Protein AF-A0A1G3M7G0-F1 (afdb_monomer_lite)

Secondary structure (DSSP, 8-state):
--HHHHHHHHHHHTSS--EEEEETTEEEEE--HHHHTTTHHHHHHTT-EEETTTTEEEEEGGG--HHHHHHHHHHHHHHSPPHHHHHHHHHHHHHHHHHHHH---SSEEEEE-SSTTEEEEEES-GGGHHHHHHTT-EEPPSS--SEEEEGGG--HHHHHHHHHHHHHHHHHHHHHHHHHHTT--------S---EEEEETTTEEEEESS-GGGHHHHHHH-S--EESSSEEB-----HHHHHHHHHHHH-HHHHHHHHHHHHHHHS-TT-PPPS---EEPSS-EEBTTT--EE-TTTEEEEEEE-TT---SSS--EEEEEEES-HHHHHHHHHHHHHHHHHHHHHHHHHHHHHHHHHHHHHHH-B---S-BPPPS-EEEEE-GGGGGGT--EEEEE-TTSSEEEEEEE--STT--GGG--B--SSS-EEEEEEE--HHHHHHHHHH--

Structure (mmCIF, N/CA/C/O backbone):
data_AF-A0A1G3M7G0-F1
#
_entry.id   AF-A0A1G3M7G0-F1
#
loop_
_atom_site.group_PDB
_atom_site.id
_atom_site.type_symbol
_atom_site.label_atom_id
_atom_site.label_alt_id
_atom_site.label_comp_id
_atom_site.label_asym_id
_atom_site.label_entity_id
_atom_site.label_seq_id
_atom_site.pdbx_PDB_ins_code
_atom_site.Cartn_x
_atom_site.Cartn_y
_atom_site.Cartn_z
_atom_site.occupancy
_atom_site.B_iso_or_equiv
_atom_site.auth_seq_id
_atom_site.auth_comp_id
_atom_site.auth_asym_id
_atom_site.auth_atom_id
_atom_site.pdbx_PDB_model_num
ATOM 1 N N . MET A 1 1 ? 19.704 9.524 -33.742 1.00 49.31 1 MET A N 1
ATOM 2 C CA . MET A 1 1 ? 18.730 8.631 -33.078 1.00 49.31 1 MET A CA 1
ATOM 3 C C . MET A 1 1 ? 18.937 8.691 -31.579 1.00 49.31 1 MET A C 1
ATOM 5 O O . MET A 1 1 ? 20.053 8.445 -31.122 1.00 49.31 1 MET A O 1
ATOM 9 N N . SER A 1 2 ? 17.885 9.036 -30.840 1.00 46.03 2 SER A N 1
ATOM 10 C CA . SER A 1 2 ? 17.851 8.986 -29.377 1.00 46.03 2 SER A CA 1
ATOM 11 C C . SER A 1 2 ? 17.923 7.537 -28.863 1.00 46.03 2 SER A C 1
ATOM 13 O O . SER A 1 2 ? 17.805 6.576 -29.628 1.00 46.03 2 SER A O 1
ATOM 15 N N . ALA A 1 3 ? 18.142 7.349 -27.559 1.00 38.12 3 ALA A N 1
ATOM 16 C CA . ALA A 1 3 ? 18.131 6.017 -26.946 1.00 38.12 3 ALA A CA 1
ATOM 17 C C . ALA A 1 3 ? 16.755 5.332 -27.069 1.00 38.12 3 ALA A C 1
ATOM 19 O O . ALA A 1 3 ? 16.695 4.131 -27.331 1.00 38.12 3 ALA A O 1
ATOM 20 N N . ILE A 1 4 ? 15.672 6.112 -26.988 1.00 38.25 4 ILE A N 1
ATOM 21 C CA . ILE A 1 4 ? 14.296 5.652 -27.208 1.00 38.25 4 ILE A CA 1
ATOM 22 C C . ILE A 1 4 ? 14.106 5.232 -28.668 1.00 38.25 4 ILE A C 1
ATOM 24 O O . ILE A 1 4 ? 13.574 4.152 -28.912 1.00 38.25 4 ILE A O 1
ATOM 28 N N . ASP A 1 5 ? 14.648 5.989 -29.630 1.00 39.44 5 ASP A N 1
ATOM 29 C CA . ASP A 1 5 ? 14.603 5.609 -31.049 1.00 39.44 5 ASP A CA 1
ATOM 30 C C . ASP A 1 5 ? 15.357 4.303 -31.311 1.00 39.44 5 ASP A C 1
ATOM 32 O O . ASP A 1 5 ? 14.947 3.527 -32.159 1.00 39.44 5 ASP A O 1
ATOM 36 N N . ARG A 1 6 ? 16.442 4.003 -30.582 1.00 46.41 6 ARG A N 1
ATOM 37 C CA . ARG A 1 6 ? 17.177 2.731 -30.728 1.00 46.41 6 ARG A CA 1
ATOM 38 C C . ARG A 1 6 ? 16.427 1.538 -30.137 1.00 46.41 6 ARG A C 1
ATOM 40 O O . ARG A 1 6 ? 16.520 0.445 -30.688 1.00 46.41 6 ARG A O 1
ATOM 47 N N . VAL A 1 7 ? 15.686 1.720 -29.044 1.00 43.66 7 VAL A N 1
ATOM 48 C CA . VAL A 1 7 ? 14.834 0.667 -28.462 1.00 43.66 7 VAL A CA 1
ATOM 49 C C . VAL A 1 7 ? 13.581 0.462 -29.311 1.00 43.66 7 VAL A C 1
ATOM 51 O O . VAL A 1 7 ? 13.245 -0.675 -29.628 1.00 43.66 7 VAL A O 1
ATOM 54 N N . ALA A 1 8 ? 12.940 1.544 -29.758 1.00 41.69 8 ALA A N 1
ATOM 55 C CA . ALA A 1 8 ? 11.815 1.498 -30.683 1.00 41.69 8 ALA A CA 1
ATOM 56 C C . ALA A 1 8 ? 12.223 0.904 -32.038 1.00 41.69 8 ALA A C 1
ATOM 58 O O . ALA A 1 8 ? 11.505 0.052 -32.546 1.00 41.69 8 ALA A O 1
ATOM 59 N N . GLN A 1 9 ? 13.402 1.249 -32.571 1.00 45.28 9 GLN A N 1
ATOM 60 C CA . GLN A 1 9 ? 13.956 0.632 -33.779 1.00 45.28 9 GLN A CA 1
ATOM 61 C C . GLN A 1 9 ? 14.290 -0.842 -33.548 1.00 45.28 9 GLN A C 1
ATOM 63 O O . GLN A 1 9 ? 13.988 -1.645 -34.410 1.00 45.28 9 GLN A O 1
ATOM 68 N N . ARG A 1 10 ? 14.814 -1.244 -32.380 1.00 48.72 10 ARG A N 1
ATOM 69 C CA . ARG A 1 10 ? 14.985 -2.670 -32.031 1.00 48.72 10 ARG A CA 1
ATOM 70 C C . ARG A 1 10 ? 13.655 -3.420 -31.939 1.00 48.72 10 ARG A C 1
ATOM 72 O O . ARG A 1 10 ? 13.621 -4.591 -32.289 1.00 48.72 10 ARG A O 1
ATOM 79 N N . TYR A 1 11 ? 12.580 -2.767 -31.500 1.00 44.03 11 TYR A N 1
ATOM 80 C CA . TYR A 1 11 ? 11.233 -3.347 -31.443 1.00 44.03 11 TYR A CA 1
ATOM 81 C C . TYR A 1 11 ? 10.534 -3.381 -32.810 1.00 44.03 11 TYR A C 1
ATOM 83 O O . TYR A 1 11 ? 9.861 -4.357 -33.115 1.00 44.03 11 TYR A O 1
ATOM 91 N N . LEU A 1 12 ? 10.735 -2.364 -33.651 1.00 45.50 12 LEU A N 1
ATOM 92 C CA . LEU A 1 12 ? 10.310 -2.332 -35.055 1.00 45.50 12 LEU A CA 1
ATOM 93 C C . LEU A 1 12 ? 11.114 -3.328 -35.901 1.00 45.50 12 LEU A C 1
ATOM 95 O O . LEU A 1 12 ? 10.567 -4.006 -36.759 1.00 45.50 12 LEU A O 1
ATOM 99 N N . ASP A 1 13 ? 12.400 -3.497 -35.604 1.00 48.59 13 ASP A N 1
ATOM 100 C CA . ASP A 1 13 ? 13.255 -4.521 -36.197 1.00 48.59 13 ASP A CA 1
ATOM 101 C C . ASP A 1 13 ? 12.920 -5.927 -35.687 1.00 48.59 13 ASP A C 1
ATOM 103 O O . ASP A 1 13 ? 13.228 -6.901 -36.374 1.00 48.59 13 ASP A O 1
ATOM 107 N N . ALA A 1 14 ? 12.301 -6.024 -34.507 1.00 47.72 14 ALA A N 1
ATOM 108 C CA . ALA A 1 14 ? 11.748 -7.244 -33.928 1.00 47.72 14 ALA A CA 1
ATOM 109 C C . ALA A 1 14 ? 10.275 -7.473 -34.304 1.00 47.72 14 ALA A C 1
ATOM 111 O O . ALA A 1 14 ? 9.703 -8.486 -33.896 1.00 47.72 14 ALA A O 1
ATOM 112 N N . ALA A 1 15 ? 9.660 -6.587 -35.095 1.00 51.09 15 ALA A N 1
ATOM 113 C CA . ALA A 1 15 ? 8.360 -6.851 -35.686 1.00 51.09 15 ALA A CA 1
ATOM 114 C C . ALA A 1 15 ? 8.525 -7.962 -36.740 1.00 51.09 15 ALA A C 1
ATOM 116 O O . ALA A 1 15 ? 8.953 -7.746 -37.871 1.00 51.09 15 ALA A O 1
ATOM 117 N N . ALA A 1 16 ? 8.242 -9.182 -36.283 1.00 59.22 16 ALA A N 1
ATOM 118 C CA . ALA A 1 16 ? 7.939 -10.416 -37.008 1.00 59.22 16 ALA A CA 1
ATOM 119 C C . ALA A 1 16 ? 8.978 -11.030 -37.966 1.00 59.22 16 ALA A C 1
ATOM 121 O O . ALA A 1 16 ? 8.834 -12.210 -38.282 1.00 59.22 16 ALA A O 1
ATOM 122 N N . LEU A 1 17 ? 10.009 -10.315 -38.418 1.00 76.25 17 LEU A N 1
ATOM 123 C CA . LEU A 1 17 ? 10.867 -10.820 -39.494 1.00 76.25 17 LEU A CA 1
ATOM 124 C C . LEU A 1 17 ? 12.213 -11.339 -38.992 1.00 76.25 17 LEU A C 1
ATOM 126 O O . LEU A 1 17 ? 12.987 -10.649 -38.327 1.00 76.25 17 LEU A O 1
ATOM 130 N N . ILE A 1 18 ? 12.520 -12.571 -39.379 1.00 89.12 18 ILE A N 1
ATOM 131 C CA . ILE A 1 18 ? 13.853 -13.138 -39.286 1.00 89.12 18 ILE A CA 1
ATOM 132 C C . ILE A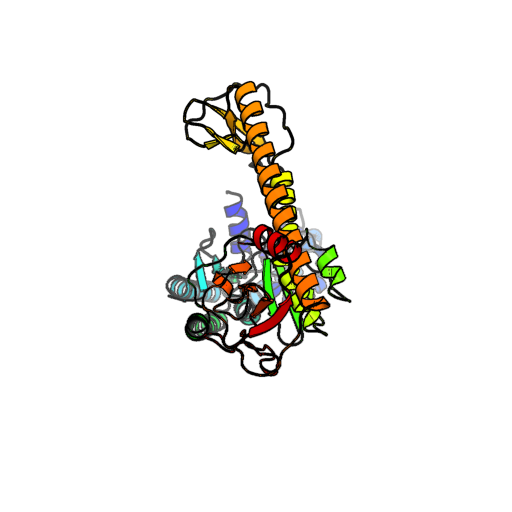 1 18 ? 14.710 -12.498 -40.378 1.00 89.12 18 ILE A C 1
ATOM 134 O O . ILE A 1 18 ? 14.374 -12.534 -41.565 1.00 89.12 18 ILE A O 1
ATOM 138 N N . LYS A 1 19 ? 15.832 -11.911 -39.971 1.00 91.94 19 LYS A N 1
ATOM 139 C CA . LYS A 1 19 ? 16.740 -11.163 -40.841 1.00 91.94 19 LYS A CA 1
ATOM 140 C C . LYS A 1 19 ? 18.010 -11.960 -41.106 1.00 91.94 19 LYS A C 1
ATOM 142 O O . LYS A 1 19 ? 18.565 -12.561 -40.187 1.00 91.94 19 LYS A O 1
ATOM 147 N N . LEU A 1 20 ? 18.483 -11.895 -42.349 1.00 94.94 20 LEU A N 1
ATOM 148 C CA . LEU A 1 20 ? 19.829 -12.293 -42.757 1.00 94.94 20 LEU A CA 1
ATOM 149 C C . LEU A 1 20 ? 20.679 -11.037 -42.908 1.00 94.94 20 LEU A C 1
ATOM 151 O O . LEU A 1 20 ? 20.263 -10.104 -43.593 1.00 94.94 20 LEU A O 1
ATOM 155 N N . ARG A 1 21 ? 21.865 -11.007 -42.305 1.00 95.88 21 ARG A N 1
ATOM 156 C CA . ARG A 1 21 ? 22.858 -9.958 -42.562 1.00 95.88 21 ARG A CA 1
ATOM 157 C C . ARG A 1 21 ? 24.266 -10.528 -42.587 1.00 95.88 21 ARG A C 1
ATOM 159 O O . ARG A 1 21 ? 24.526 -11.559 -41.972 1.00 95.88 21 ARG A O 1
ATOM 166 N N . GLU A 1 22 ? 25.170 -9.831 -43.254 1.00 96.94 22 GLU A N 1
ATOM 167 C CA . GLU A 1 22 ? 26.604 -10.102 -43.186 1.00 96.94 22 GLU A CA 1
ATOM 168 C C . GLU A 1 22 ? 27.294 -9.002 -42.396 1.00 96.94 22 GLU A C 1
ATOM 170 O O . GLU A 1 22 ? 27.088 -7.822 -42.670 1.00 96.94 22 GLU A O 1
ATOM 175 N N . ASP A 1 23 ? 28.084 -9.390 -41.401 1.00 95.62 23 ASP A N 1
ATOM 176 C CA . ASP A 1 23 ? 28.825 -8.458 -40.556 1.00 95.62 23 ASP A CA 1
ATOM 177 C C . ASP A 1 23 ? 30.095 -9.130 -40.021 1.00 95.62 23 ASP A C 1
ATOM 179 O O . ASP A 1 23 ? 30.061 -10.281 -39.582 1.00 95.62 23 ASP A O 1
ATOM 183 N N . GLY A 1 24 ? 31.235 -8.440 -40.103 1.00 94.62 24 GLY A N 1
ATOM 184 C CA . GLY A 1 24 ? 32.520 -8.938 -39.597 1.00 94.62 24 GLY A CA 1
ATOM 185 C C . GLY A 1 24 ? 32.955 -10.306 -40.146 1.00 94.62 24 GLY A C 1
ATOM 186 O O . GLY A 1 24 ? 33.540 -11.102 -39.415 1.00 94.62 24 GLY A O 1
ATOM 187 N N . GLY A 1 25 ? 32.630 -10.628 -41.405 1.00 96.88 25 GLY A N 1
ATOM 188 C CA . GLY A 1 25 ? 32.929 -11.941 -41.998 1.00 96.88 25 GLY A CA 1
ATOM 189 C C . GLY A 1 25 ? 32.041 -13.082 -41.482 1.00 96.88 25 GLY A C 1
ATOM 190 O O . GLY A 1 25 ? 32.369 -14.257 -41.671 1.00 96.88 25 GLY A O 1
ATOM 191 N N . LEU A 1 26 ? 30.913 -12.758 -40.846 1.00 97.69 26 LEU A N 1
ATOM 192 C CA . LEU A 1 26 ? 29.904 -13.702 -40.376 1.00 97.69 26 LEU A CA 1
ATOM 193 C C . LEU A 1 26 ? 28.583 -13.470 -41.111 1.00 97.69 26 LEU A C 1
ATOM 195 O O . LEU A 1 26 ? 28.121 -12.342 -41.249 1.00 97.69 26 LEU A O 1
ATOM 199 N N . LEU A 1 27 ? 27.947 -14.560 -41.521 1.00 97.75 27 LEU A N 1
ATOM 200 C CA . LEU A 1 27 ? 26.553 -14.601 -41.923 1.00 97.75 27 LEU A CA 1
ATOM 201 C C . LEU A 1 27 ? 25.708 -14.777 -40.657 1.00 97.75 27 LEU A C 1
ATOM 203 O O . LEU A 1 27 ? 25.835 -15.784 -39.955 1.00 97.75 27 LEU A O 1
ATOM 207 N N . ILE A 1 28 ? 24.889 -13.781 -40.341 1.00 97.31 28 ILE A N 1
ATOM 208 C CA . ILE A 1 28 ? 24.129 -13.676 -39.096 1.00 97.31 28 ILE A CA 1
ATOM 209 C C . ILE A 1 28 ? 22.638 -13.778 -39.409 1.00 97.31 28 ILE A C 1
ATOM 211 O O . ILE A 1 28 ? 22.105 -12.998 -40.197 1.00 97.31 28 ILE A O 1
ATOM 215 N N . VAL A 1 29 ? 21.963 -14.718 -38.747 1.00 96.62 29 VAL A N 1
ATOM 216 C CA . VAL A 1 29 ? 20.505 -14.845 -38.739 1.00 96.62 29 VAL A CA 1
ATOM 217 C C . VAL A 1 29 ? 19.982 -14.464 -37.360 1.00 96.62 29 VAL A C 1
ATOM 219 O O . VAL A 1 29 ? 20.370 -15.059 -36.353 1.00 96.62 29 VAL A O 1
ATOM 222 N N . SER A 1 30 ? 19.101 -13.473 -37.300 1.00 94.00 30 SER A N 1
ATOM 223 C CA . SER A 1 30 ? 18.520 -12.980 -36.047 1.00 94.00 30 SER A CA 1
ATOM 224 C C . SER A 1 30 ? 17.035 -12.687 -36.215 1.00 94.00 30 SER A C 1
ATOM 226 O O . SER A 1 30 ? 16.627 -12.209 -37.270 1.00 94.00 30 SER A O 1
ATOM 228 N N . GLY A 1 31 ? 16.244 -12.912 -35.173 1.00 89.50 31 GLY A N 1
ATOM 229 C CA . GLY A 1 31 ? 14.816 -12.605 -35.153 1.00 89.50 31 GLY A CA 1
ATOM 230 C C . GLY A 1 31 ? 14.203 -12.899 -33.781 1.00 89.50 31 GLY A C 1
ATOM 231 O O . GLY A 1 31 ? 14.914 -13.379 -32.891 1.00 89.50 31 GLY A O 1
ATOM 232 N N . PRO A 1 32 ? 12.902 -12.623 -33.592 1.00 82.38 32 PRO A N 1
ATOM 233 C CA . PRO A 1 32 ? 12.178 -12.975 -32.373 1.00 82.38 32 PRO A CA 1
ATOM 234 C C . PRO A 1 32 ? 12.278 -14.473 -32.072 1.00 82.38 32 PRO A C 1
ATOM 236 O O . PRO A 1 32 ? 12.259 -15.295 -32.989 1.00 82.38 32 PRO A O 1
ATOM 239 N N . TYR A 1 33 ? 12.357 -14.835 -30.788 1.00 81.75 33 TYR A N 1
ATOM 240 C CA . TYR A 1 33 ? 12.516 -16.232 -30.365 1.00 81.75 33 TYR A CA 1
ATOM 241 C C . TYR A 1 33 ? 11.426 -17.144 -30.948 1.00 81.75 33 TYR A C 1
ATOM 243 O O . TYR A 1 33 ? 11.741 -18.196 -31.504 1.00 81.75 33 TYR A O 1
ATOM 251 N N . ASP A 1 34 ? 10.167 -16.701 -30.905 1.00 75.12 34 ASP A N 1
ATOM 252 C CA . ASP A 1 34 ? 9.028 -17.491 -31.379 1.00 75.12 34 ASP A CA 1
ATOM 253 C C . ASP A 1 34 ? 9.039 -17.722 -32.891 1.00 75.12 34 ASP A C 1
ATOM 255 O O . ASP A 1 34 ? 8.666 -18.804 -33.337 1.00 75.12 34 ASP A O 1
ATOM 259 N N . ALA A 1 35 ? 9.526 -16.756 -33.678 1.00 81.38 35 ALA A N 1
ATOM 260 C CA . ALA A 1 35 ? 9.717 -16.925 -35.120 1.00 81.38 35 ALA A CA 1
ATOM 261 C C . ALA A 1 35 ? 10.922 -17.836 -35.420 1.00 81.38 35 ALA A C 1
ATOM 263 O O . ALA A 1 35 ? 10.916 -18.635 -36.355 1.00 81.38 35 ALA A O 1
ATOM 264 N N . MET A 1 36 ? 11.965 -17.756 -34.590 1.00 90.00 36 MET A N 1
ATOM 265 C CA . MET A 1 36 ? 13.192 -18.535 -34.753 1.00 90.00 36 MET A CA 1
ATOM 266 C C . MET A 1 36 ? 13.056 -19.998 -34.321 1.00 90.00 36 MET A C 1
ATOM 268 O O . MET A 1 36 ? 13.904 -20.804 -34.714 1.00 90.00 36 MET A O 1
ATOM 272 N N . LYS A 1 37 ? 12.024 -20.370 -33.546 1.00 89.56 37 LYS A N 1
ATOM 273 C CA . LYS A 1 37 ? 11.889 -21.712 -32.949 1.00 89.56 37 LYS A CA 1
ATOM 274 C C . LYS A 1 37 ? 11.892 -22.848 -33.982 1.00 89.56 37 LYS A C 1
ATOM 276 O O . LYS A 1 37 ? 12.511 -23.885 -33.757 1.00 89.56 37 LYS A O 1
ATOM 281 N N . ASP A 1 38 ? 11.285 -22.612 -35.144 1.00 90.81 38 ASP A N 1
ATOM 282 C CA . ASP A 1 38 ? 11.183 -23.593 -36.232 1.00 90.81 38 ASP A CA 1
ATOM 283 C C . ASP A 1 38 ? 12.340 -23.486 -37.242 1.00 90.81 38 ASP A C 1
ATOM 285 O O . ASP A 1 38 ? 12.562 -24.375 -38.077 1.00 90.81 38 ASP A O 1
ATOM 289 N N . VAL A 1 39 ? 13.110 -22.398 -37.161 1.00 94.62 39 VAL A N 1
ATOM 290 C CA . VAL A 1 39 ? 14.237 -22.092 -38.050 1.00 94.62 39 VAL A CA 1
ATOM 291 C C . VAL A 1 39 ? 15.559 -22.566 -37.455 1.00 94.62 39 VAL A C 1
ATOM 293 O O . VAL A 1 39 ? 16.392 -23.127 -38.171 1.00 94.62 39 VAL A O 1
ATOM 296 N N . TYR A 1 40 ? 15.756 -22.427 -36.144 1.00 94.62 40 TYR A N 1
ATOM 297 C CA . TYR A 1 40 ? 17.036 -22.726 -35.511 1.00 94.62 40 TYR A CA 1
ATOM 298 C C . TYR A 1 40 ? 17.505 -24.186 -35.651 1.00 94.62 40 TYR A C 1
ATOM 300 O O . TYR A 1 40 ? 18.702 -24.387 -35.885 1.00 94.62 40 TYR A O 1
ATOM 308 N N . PRO A 1 41 ? 16.639 -25.228 -35.594 1.00 96.88 41 PRO A N 1
ATOM 309 C CA . PRO A 1 41 ? 17.099 -26.601 -35.794 1.00 96.88 41 PRO A CA 1
ATOM 310 C C . PRO A 1 41 ? 17.667 -26.796 -37.203 1.00 96.88 41 PRO A C 1
ATOM 312 O O . PRO A 1 41 ? 18.607 -27.565 -37.405 1.00 96.88 41 PRO A O 1
ATOM 315 N N . LYS A 1 42 ? 17.114 -26.067 -38.181 1.00 97.38 42 LYS A N 1
ATOM 316 C CA . LYS A 1 42 ? 17.522 -26.108 -39.586 1.00 97.38 42 LYS A CA 1
ATOM 317 C C . LYS A 1 42 ? 18.824 -25.330 -39.794 1.00 97.38 42 LYS A C 1
ATOM 319 O O . LYS A 1 42 ? 19.726 -25.854 -40.439 1.00 97.38 42 LYS A O 1
ATOM 324 N N . LEU A 1 43 ? 18.981 -24.161 -39.165 1.00 97.56 43 LEU A N 1
ATOM 325 C CA . LEU A 1 43 ? 20.246 -23.410 -39.162 1.00 97.56 43 LEU A CA 1
ATOM 326 C C . LEU A 1 43 ? 21.390 -24.212 -38.532 1.00 97.56 43 LEU A C 1
ATOM 328 O O . LEU A 1 43 ? 22.486 -24.265 -39.087 1.00 97.56 43 LEU A O 1
ATOM 332 N N . LYS A 1 44 ? 21.127 -24.911 -37.422 1.00 97.56 44 LYS A N 1
ATOM 333 C CA . LYS A 1 44 ? 22.114 -25.786 -36.775 1.00 97.56 44 LYS A CA 1
ATOM 334 C C . LYS A 1 44 ? 22.601 -26.897 -37.714 1.00 97.56 44 LYS A C 1
ATOM 336 O O . LYS A 1 44 ? 23.798 -27.155 -37.778 1.00 97.56 44 LYS A O 1
ATOM 341 N N . ARG A 1 45 ? 21.701 -27.516 -38.495 1.00 97.81 45 ARG A N 1
ATOM 342 C CA . ARG A 1 45 ? 22.062 -28.518 -39.526 1.00 97.81 45 ARG A CA 1
ATOM 343 C C . ARG A 1 45 ? 22.888 -27.930 -40.673 1.00 97.81 45 ARG A C 1
ATOM 345 O O . ARG A 1 45 ? 23.628 -28.663 -41.316 1.00 97.81 45 ARG A O 1
ATOM 352 N N . LEU A 1 46 ? 22.773 -26.625 -40.917 1.00 97.44 46 LEU A N 1
ATOM 353 C CA . LEU A 1 46 ? 23.581 -25.886 -41.892 1.00 97.44 46 LEU A CA 1
ATOM 354 C C . LEU A 1 46 ? 24.922 -25.393 -41.315 1.00 97.44 46 LEU A C 1
ATOM 356 O O . LEU A 1 46 ? 25.662 -24.704 -42.010 1.00 97.44 46 LEU A O 1
ATOM 360 N N . GLY A 1 47 ? 25.252 -25.742 -40.065 1.00 97.69 47 GLY A N 1
ATOM 361 C CA . GLY A 1 47 ? 26.531 -25.411 -39.434 1.00 97.69 47 GLY A CA 1
ATOM 362 C C . GLY A 1 47 ? 26.574 -24.057 -38.721 1.00 97.69 47 GLY A C 1
ATOM 363 O O . GLY A 1 47 ? 27.658 -23.623 -38.333 1.00 97.69 47 GLY A O 1
ATOM 364 N N . PHE A 1 48 ? 25.432 -23.388 -38.534 1.00 98.12 48 PHE A N 1
ATOM 365 C CA . PHE A 1 48 ? 25.375 -22.164 -37.735 1.00 98.12 48 PHE A CA 1
ATOM 366 C C . PHE A 1 48 ? 25.561 -22.469 -36.241 1.00 98.12 48 PHE A C 1
ATOM 368 O O . PHE A 1 48 ? 25.042 -23.463 -35.726 1.00 98.12 48 PHE A O 1
ATOM 375 N N . THR A 1 49 ? 26.237 -21.571 -35.528 1.00 97.69 49 THR A N 1
ATOM 376 C CA . THR A 1 49 ? 26.400 -21.604 -34.070 1.00 97.69 49 THR A CA 1
ATOM 377 C C . THR A 1 49 ? 25.581 -20.500 -33.406 1.00 97.69 49 THR A C 1
ATOM 379 O O . THR A 1 49 ? 25.456 -19.395 -33.934 1.00 97.69 49 THR A O 1
ATOM 382 N N . TYR A 1 50 ? 24.992 -20.797 -32.248 1.00 97.25 50 TYR A N 1
ATOM 383 C CA . TYR A 1 50 ? 24.197 -19.827 -31.496 1.00 97.25 50 TYR A CA 1
ATOM 384 C C . TYR A 1 50 ? 25.097 -18.914 -30.659 1.00 97.25 50 TYR A C 1
ATOM 386 O O . TYR A 1 50 ? 25.966 -19.392 -29.931 1.00 97.25 50 TYR A O 1
ATOM 394 N N . ASN A 1 51 ? 24.858 -17.608 -30.734 1.00 95.06 51 ASN A N 1
ATOM 395 C CA . ASN A 1 51 ? 25.458 -16.612 -29.863 1.00 95.06 51 ASN A CA 1
ATOM 396 C C . ASN A 1 51 ? 24.423 -16.145 -28.831 1.00 95.06 51 ASN A C 1
ATOM 398 O O . ASN A 1 51 ? 23.432 -15.500 -29.169 1.00 95.06 51 ASN A O 1
ATOM 402 N N . GLY A 1 52 ? 24.674 -16.458 -27.558 1.00 89.19 52 GLY A N 1
ATOM 403 C CA . GLY A 1 52 ? 23.783 -16.089 -26.458 1.00 89.19 52 GLY A CA 1
ATOM 404 C C . GLY A 1 52 ? 23.749 -14.593 -26.135 1.00 89.19 52 GLY A C 1
ATOM 405 O O . GLY A 1 52 ? 22.752 -14.142 -25.579 1.00 89.19 52 GLY A O 1
ATOM 406 N N . MET A 1 53 ? 24.784 -13.822 -26.497 1.00 83.62 53 MET A N 1
ATOM 407 C CA . MET A 1 53 ? 24.869 -12.394 -26.157 1.00 83.62 53 MET A CA 1
ATOM 408 C C . MET A 1 53 ? 23.844 -11.554 -26.919 1.00 83.62 53 MET A C 1
ATOM 410 O O . MET A 1 53 ? 23.199 -10.691 -26.334 1.00 83.62 53 MET A O 1
ATOM 414 N N . ASP A 1 54 ? 23.673 -11.809 -28.215 1.00 86.06 54 ASP A N 1
ATOM 415 C CA . ASP A 1 54 ? 22.733 -11.071 -29.069 1.00 86.06 54 ASP A CA 1
ATOM 416 C C . ASP A 1 54 ? 21.604 -11.948 -29.624 1.00 86.06 54 ASP A C 1
ATOM 418 O O . ASP A 1 54 ? 20.845 -11.511 -30.488 1.00 86.06 54 ASP A O 1
ATOM 422 N N . LYS A 1 55 ? 21.489 -13.182 -29.115 1.00 89.69 55 LYS A N 1
ATOM 423 C CA . LYS A 1 55 ? 20.471 -14.169 -29.495 1.00 89.69 55 LYS A CA 1
ATOM 424 C C . LYS A 1 55 ? 20.431 -14.432 -31.010 1.00 89.69 55 LYS A C 1
ATOM 426 O O . LYS A 1 55 ? 19.361 -14.616 -31.588 1.00 89.69 55 LYS A O 1
ATOM 431 N N . SER A 1 56 ? 21.598 -14.461 -31.657 1.00 95.19 56 SER A N 1
ATOM 432 C CA . SER A 1 56 ? 21.739 -14.676 -33.104 1.00 95.19 56 SER A CA 1
ATOM 433 C C . SER A 1 56 ? 22.367 -16.028 -33.452 1.00 95.19 56 SER A C 1
ATOM 435 O O . SER A 1 56 ? 23.062 -16.645 -32.647 1.00 95.19 56 SER A O 1
ATOM 437 N N . TRP A 1 57 ? 22.138 -16.496 -34.677 1.00 97.56 57 TRP A N 1
ATOM 438 C CA . TRP A 1 57 ? 22.803 -17.661 -35.261 1.00 97.56 57 TRP A CA 1
ATOM 439 C C . TRP A 1 57 ? 23.849 -17.194 -36.261 1.00 97.56 57 TRP A C 1
ATOM 441 O O . TRP A 1 57 ? 23.553 -16.364 -37.116 1.00 97.56 57 TRP A O 1
ATOM 451 N N . ARG A 1 58 ? 25.069 -17.726 -36.172 1.00 98.12 58 ARG A N 1
ATOM 452 C CA . ARG A 1 58 ? 26.221 -17.225 -36.928 1.00 98.12 58 ARG A CA 1
ATOM 453 C C . ARG A 1 58 ? 26.918 -18.337 -37.702 1.00 98.12 58 ARG A C 1
ATOM 455 O O . ARG A 1 58 ? 27.118 -19.428 -37.178 1.00 98.12 58 ARG A O 1
ATOM 462 N N . LEU A 1 59 ? 27.327 -18.046 -38.931 1.00 98.12 59 LEU A N 1
ATOM 463 C CA . LEU A 1 59 ? 28.151 -18.919 -39.766 1.00 98.12 59 LEU A CA 1
ATOM 464 C C . LEU A 1 59 ? 29.277 -18.080 -40.386 1.00 98.12 59 LEU A C 1
ATOM 466 O O . LEU A 1 59 ? 28.972 -17.067 -41.008 1.00 98.12 59 LEU A O 1
ATOM 470 N N . PRO A 1 60 ? 30.565 -18.453 -40.268 1.00 98.19 60 PRO A N 1
ATOM 471 C CA . PRO A 1 60 ? 31.628 -17.755 -40.988 1.00 98.19 60 PRO A CA 1
ATOM 472 C C . PRO A 1 60 ? 31.338 -17.701 -42.489 1.00 98.19 60 PRO A C 1
ATOM 474 O O . PRO A 1 60 ? 31.023 -18.731 -43.083 1.00 98.19 60 PRO A O 1
ATOM 477 N N . VAL A 1 61 ? 31.476 -16.531 -43.117 1.00 97.94 61 VAL A N 1
ATOM 478 C CA . VAL A 1 61 ? 31.184 -16.335 -44.550 1.00 97.94 61 VAL A CA 1
ATOM 479 C C . VAL A 1 61 ? 32.014 -17.282 -45.422 1.00 97.94 61 VAL A C 1
ATOM 481 O O . VAL A 1 61 ? 31.493 -17.834 -46.386 1.00 97.94 61 VAL A O 1
ATOM 484 N N . ALA A 1 62 ? 33.252 -17.587 -45.019 1.00 97.50 62 ALA A N 1
ATOM 485 C CA . ALA A 1 62 ? 34.106 -18.580 -45.679 1.00 97.50 62 ALA A CA 1
ATOM 486 C C . ALA A 1 62 ? 33.502 -20.002 -45.723 1.00 97.50 62 ALA A C 1
ATOM 488 O O . ALA A 1 62 ? 33.879 -20.807 -46.568 1.00 97.50 62 ALA A O 1
ATOM 489 N N . LYS A 1 63 ? 32.559 -20.322 -44.825 1.00 97.56 63 LYS A N 1
ATOM 490 C CA . LYS A 1 63 ? 31.812 -21.591 -44.788 1.00 97.56 63 LYS A CA 1
ATOM 491 C C . LYS A 1 63 ? 30.421 -21.483 -45.429 1.00 97.56 63 LYS A C 1
ATOM 493 O O . LYS A 1 63 ? 29.758 -22.502 -45.601 1.00 97.56 63 LYS A O 1
ATOM 498 N N . ALA A 1 64 ? 29.965 -20.281 -45.784 1.00 97.06 64 ALA A N 1
ATOM 499 C CA . ALA A 1 64 ? 28.647 -20.022 -46.357 1.00 97.06 64 ALA A CA 1
ATOM 500 C C . ALA A 1 64 ? 28.663 -20.180 -47.887 1.00 97.06 64 ALA A C 1
ATOM 502 O O . ALA A 1 64 ? 28.623 -19.196 -48.631 1.00 97.06 64 ALA A O 1
ATOM 503 N N . THR A 1 65 ? 28.719 -21.429 -48.361 1.00 97.44 65 THR A N 1
ATOM 504 C CA . THR A 1 65 ? 28.654 -21.738 -49.801 1.00 97.44 65 THR A CA 1
ATOM 505 C C . THR A 1 65 ? 27.372 -21.171 -50.440 1.00 97.44 65 THR A C 1
ATOM 507 O O . THR A 1 65 ? 26.369 -20.991 -49.738 1.00 97.44 65 THR A O 1
ATOM 510 N N . PRO A 1 66 ? 27.336 -20.934 -51.768 1.00 97.62 66 PRO A N 1
ATOM 511 C CA . PRO A 1 66 ? 26.127 -20.456 -52.451 1.00 97.62 66 PRO A CA 1
ATOM 512 C C . PRO A 1 66 ? 24.885 -21.315 -52.165 1.00 97.62 66 PRO A C 1
ATOM 514 O O . PRO A 1 66 ? 23.796 -20.790 -51.951 1.00 97.62 66 PRO A O 1
ATOM 517 N N . GLN A 1 67 ? 25.062 -22.636 -52.053 1.00 97.50 67 GLN A N 1
ATOM 518 C CA . GLN A 1 67 ? 23.990 -23.568 -51.695 1.00 97.50 67 GLN A CA 1
ATOM 519 C C . GLN A 1 67 ? 23.473 -23.359 -50.265 1.00 97.50 67 GLN A C 1
ATOM 521 O O . GLN A 1 67 ? 22.273 -23.479 -50.021 1.00 97.50 67 GLN A O 1
ATOM 526 N N . ILE A 1 68 ? 24.354 -23.059 -49.303 1.00 97.00 68 ILE A N 1
ATOM 527 C CA . ILE A 1 68 ? 23.941 -22.754 -47.926 1.00 97.00 68 ILE A CA 1
ATOM 528 C C . ILE A 1 68 ? 23.170 -21.436 -47.898 1.00 97.00 68 ILE A C 1
ATOM 530 O O . ILE A 1 68 ? 22.106 -21.389 -47.290 1.00 97.00 68 ILE A O 1
ATOM 534 N N . ARG A 1 69 ? 23.653 -20.400 -48.593 1.00 97.44 69 ARG A N 1
ATOM 535 C CA . ARG A 1 69 ? 22.974 -19.098 -48.691 1.00 97.44 69 ARG A CA 1
ATOM 536 C C . ARG A 1 69 ? 21.568 -19.241 -49.263 1.00 97.44 69 ARG A C 1
ATOM 538 O O . ARG A 1 69 ? 20.616 -18.830 -48.611 1.00 97.44 69 ARG A O 1
ATOM 545 N N . GLN A 1 70 ? 21.429 -19.950 -50.382 1.00 96.94 70 GLN A N 1
ATOM 546 C CA . GLN A 1 70 ? 20.130 -20.223 -50.995 1.00 96.94 70 GLN A CA 1
ATOM 547 C C . GLN A 1 70 ? 19.189 -20.995 -50.054 1.00 96.94 70 GLN A C 1
ATOM 549 O O . GLN A 1 70 ? 18.004 -20.680 -49.963 1.00 96.94 70 GLN A O 1
ATOM 554 N N . LYS A 1 71 ? 19.701 -21.993 -49.316 1.00 97.06 71 LYS A N 1
ATOM 555 C CA . LYS A 1 71 ? 18.904 -22.720 -48.313 1.00 97.06 71 LYS A CA 1
ATOM 556 C C . LYS A 1 71 ? 18.465 -21.807 -47.174 1.00 97.06 71 LYS A C 1
ATOM 558 O O . LYS A 1 71 ? 17.317 -21.895 -46.758 1.00 97.06 71 LYS A O 1
ATOM 563 N N . VAL A 1 72 ? 19.348 -20.946 -46.672 1.00 96.69 72 VAL A N 1
ATOM 564 C CA . VAL A 1 72 ? 19.008 -19.980 -45.621 1.00 96.69 72 VAL A CA 1
ATOM 565 C C . VAL A 1 72 ? 17.953 -19.004 -46.131 1.00 96.69 72 VAL A C 1
ATOM 567 O O . VAL A 1 72 ? 16.925 -18.863 -45.490 1.00 96.69 72 VAL A O 1
ATOM 570 N N . GLU A 1 73 ? 18.125 -18.408 -47.307 1.00 95.19 73 GLU A N 1
ATOM 571 C CA . GLU A 1 73 ? 17.134 -17.505 -47.906 1.00 95.19 73 GLU A CA 1
ATOM 572 C C . GLU A 1 73 ? 15.771 -18.177 -48.103 1.00 95.19 73 GLU A C 1
ATOM 574 O O . GLU A 1 73 ? 14.747 -17.596 -47.750 1.00 95.19 73 GLU A O 1
ATOM 579 N N . ALA A 1 74 ? 15.739 -19.423 -48.588 1.00 95.12 74 ALA A N 1
ATOM 580 C CA . ALA A 1 74 ? 14.499 -20.187 -48.718 1.00 95.12 74 ALA A CA 1
ATOM 581 C C . ALA A 1 74 ? 13.841 -20.465 -47.356 1.00 95.12 74 ALA A C 1
ATOM 583 O O . ALA A 1 74 ? 12.622 -20.363 -47.228 1.00 95.12 74 ALA A O 1
ATOM 584 N N . LEU A 1 75 ? 14.639 -20.776 -46.327 1.00 94.88 75 LEU A N 1
ATOM 585 C CA . LEU A 1 75 ? 14.150 -20.944 -44.957 1.00 94.88 75 LEU A CA 1
ATOM 586 C C . LEU A 1 75 ? 13.551 -19.651 -44.411 1.00 94.88 75 LEU A C 1
ATOM 588 O O . LEU A 1 75 ? 12.489 -19.695 -43.799 1.00 94.88 75 LEU A O 1
ATOM 592 N N . LEU A 1 76 ? 14.212 -18.518 -44.643 1.00 92.69 76 LEU A N 1
ATOM 593 C CA . LEU A 1 76 ? 13.743 -17.214 -44.190 1.00 92.69 76 LEU A CA 1
ATOM 594 C C . LEU A 1 76 ? 12.488 -16.780 -44.933 1.00 92.69 76 LEU A C 1
ATOM 596 O O . LEU A 1 76 ? 11.553 -16.318 -44.298 1.00 92.69 76 LEU A O 1
ATOM 600 N N . LYS A 1 77 ? 12.421 -16.994 -46.249 1.00 90.38 77 LYS A N 1
ATOM 601 C CA . LYS A 1 77 ? 11.221 -16.720 -47.045 1.00 90.38 77 LYS A CA 1
ATOM 602 C C . LYS A 1 77 ? 10.024 -17.564 -46.598 1.00 90.38 77 LYS A C 1
ATOM 604 O O . LYS A 1 77 ? 8.909 -17.072 -46.625 1.00 90.38 77 LYS A O 1
ATOM 609 N N . ALA A 1 78 ? 10.249 -18.815 -46.197 1.00 89.69 78 ALA A N 1
ATOM 610 C CA . ALA A 1 78 ? 9.187 -19.686 -45.694 1.00 89.69 78 ALA A CA 1
ATOM 611 C C . ALA A 1 78 ? 8.768 -19.361 -44.249 1.00 89.69 78 ALA A C 1
ATOM 613 O O . ALA A 1 78 ? 7.636 -19.638 -43.868 1.00 89.69 78 ALA A O 1
ATOM 614 N N . ALA A 1 79 ? 9.686 -18.837 -43.435 1.00 88.44 79 ALA A N 1
ATOM 615 C CA . ALA A 1 79 ? 9.433 -18.515 -42.032 1.00 88.44 79 ALA A CA 1
ATOM 616 C C . ALA A 1 79 ? 8.898 -17.091 -41.826 1.00 88.44 79 ALA A C 1
ATOM 618 O O . ALA A 1 79 ? 8.209 -16.833 -40.842 1.00 88.44 79 ALA A O 1
ATOM 619 N N . ASN A 1 80 ? 9.217 -16.175 -42.739 1.00 86.31 80 ASN A N 1
ATOM 620 C CA . ASN A 1 80 ? 8.721 -14.813 -42.705 1.00 86.31 80 ASN A CA 1
ATOM 621 C C . ASN A 1 80 ? 7.322 -14.750 -43.338 1.00 86.31 80 ASN A C 1
ATOM 623 O O . ASN A 1 80 ? 7.156 -15.213 -44.467 1.00 86.31 80 ASN A O 1
ATOM 627 N N . PRO A 1 81 ? 6.326 -14.173 -42.647 1.00 78.81 81 PRO A N 1
ATOM 628 C CA . PRO A 1 81 ? 5.010 -13.926 -43.230 1.00 78.81 81 PRO A CA 1
ATOM 629 C C . PRO A 1 81 ? 5.096 -12.989 -44.446 1.00 78.81 81 PRO A C 1
ATOM 631 O O . PRO A 1 81 ? 6.023 -12.180 -44.550 1.00 78.81 81 PRO A O 1
ATOM 634 N N . ASP A 1 82 ? 4.119 -13.092 -45.356 1.00 79.75 82 ASP A N 1
ATOM 635 C CA . ASP A 1 82 ? 4.005 -12.189 -46.504 1.00 79.75 82 ASP A CA 1
ATOM 636 C C . ASP A 1 82 ? 3.940 -10.730 -46.002 1.00 79.75 82 ASP A C 1
ATOM 638 O O . ASP A 1 82 ? 3.145 -10.435 -45.102 1.00 79.75 82 ASP A O 1
ATOM 642 N N . PRO A 1 83 ? 4.756 -9.800 -46.536 1.00 75.06 83 PRO A N 1
ATOM 643 C CA . PRO A 1 83 ? 4.713 -8.392 -46.145 1.00 75.06 83 PRO A CA 1
ATOM 644 C C . PRO A 1 83 ? 3.310 -7.769 -46.198 1.00 75.06 83 PRO A C 1
ATOM 646 O O . PRO A 1 83 ? 2.999 -6.900 -45.382 1.00 75.06 83 PRO A O 1
ATOM 649 N N . VAL A 1 84 ? 2.458 -8.215 -47.128 1.00 76.12 84 VAL A N 1
ATOM 650 C CA . VAL A 1 84 ? 1.067 -7.756 -47.247 1.00 76.12 84 VAL A CA 1
ATOM 651 C C . VAL A 1 84 ? 0.241 -8.200 -46.038 1.00 76.12 84 VAL A C 1
ATOM 653 O O . VAL A 1 84 ? -0.507 -7.398 -45.474 1.00 76.12 84 VAL A O 1
ATOM 656 N N . ASP A 1 85 ? 0.422 -9.441 -45.586 1.00 78.00 85 ASP A N 1
ATOM 657 C CA . ASP A 1 85 ? -0.260 -9.978 -44.406 1.00 78.00 85 ASP A CA 1
ATOM 658 C C . ASP A 1 85 ? 0.221 -9.299 -43.121 1.00 78.00 85 ASP A C 1
ATOM 660 O O . ASP A 1 85 ? -0.585 -9.020 -42.232 1.00 78.00 85 ASP A O 1
ATOM 664 N N . VAL A 1 86 ? 1.516 -8.969 -43.033 1.00 75.50 86 VAL A N 1
ATOM 665 C CA . VAL A 1 86 ? 2.069 -8.206 -41.903 1.00 75.50 86 VAL A CA 1
ATOM 666 C C . VAL A 1 86 ? 1.440 -6.820 -41.836 1.00 75.50 86 VAL A C 1
ATOM 668 O O . VAL A 1 86 ? 0.914 -6.452 -40.789 1.00 75.50 86 VAL A O 1
ATOM 671 N N . ALA A 1 87 ? 1.427 -6.072 -42.942 1.00 76.94 87 ALA A N 1
ATOM 672 C CA . ALA A 1 87 ? 0.860 -4.725 -42.977 1.00 76.94 87 ALA A CA 1
ATOM 673 C C . ALA A 1 87 ? -0.636 -4.718 -42.625 1.00 76.94 87 ALA A C 1
ATOM 675 O O . ALA A 1 87 ? -1.096 -3.863 -41.864 1.00 76.94 87 ALA A O 1
ATOM 676 N N . LYS A 1 88 ? -1.392 -5.702 -43.129 1.00 85.38 88 LYS A N 1
ATOM 677 C CA . LYS A 1 88 ? -2.806 -5.877 -42.784 1.00 85.38 88 LYS A CA 1
ATOM 678 C C . LYS A 1 88 ? -2.986 -6.181 -41.296 1.00 85.38 88 LYS A C 1
ATOM 680 O O . LYS A 1 88 ? -3.777 -5.519 -40.633 1.00 85.38 88 LYS A O 1
ATOM 685 N N . LYS A 1 89 ? -2.209 -7.123 -40.755 1.00 81.44 89 LYS A N 1
ATOM 686 C CA . LYS A 1 89 ? -2.244 -7.470 -39.331 1.00 81.44 89 LYS A CA 1
ATOM 687 C C . LYS A 1 89 ? -1.903 -6.266 -38.451 1.00 81.44 89 LYS A C 1
ATOM 689 O O . LYS A 1 89 ? -2.575 -6.035 -37.451 1.00 81.44 89 LYS A O 1
ATOM 694 N N . GLU A 1 90 ? -0.895 -5.478 -38.817 1.00 82.06 90 GLU A N 1
ATOM 695 C CA . GLU A 1 90 ? -0.549 -4.256 -38.087 1.00 82.06 90 GLU A CA 1
ATOM 696 C C . GLU A 1 90 ? -1.682 -3.226 -38.117 1.00 82.06 90 GLU A C 1
ATOM 698 O O . GLU A 1 90 ? -1.970 -2.613 -37.088 1.00 82.06 90 GLU A O 1
ATOM 703 N N . ALA A 1 91 ? -2.341 -3.044 -39.265 1.00 85.88 91 ALA A N 1
ATOM 704 C CA . ALA A 1 91 ? -3.494 -2.157 -39.381 1.00 85.88 91 ALA A CA 1
ATOM 705 C C . ALA A 1 91 ? -4.657 -2.618 -38.485 1.00 85.88 91 ALA A C 1
ATOM 707 O O . ALA A 1 91 ? -5.218 -1.801 -37.752 1.00 85.88 91 ALA A O 1
ATOM 708 N N . ASP A 1 92 ? -4.952 -3.921 -38.470 1.00 85.94 92 ASP A N 1
ATOM 709 C CA . ASP A 1 92 ? -5.992 -4.512 -37.622 1.00 85.94 92 ASP A CA 1
ATOM 710 C C . ASP A 1 92 ? -5.680 -4.315 -36.127 1.00 85.94 92 ASP A C 1
ATOM 712 O O . ASP A 1 92 ? -6.541 -3.882 -35.358 1.00 85.94 92 ASP A O 1
ATOM 716 N N . VAL A 1 93 ? -4.433 -4.553 -35.696 1.00 85.31 93 VAL A N 1
ATOM 717 C CA . VAL A 1 93 ? -4.033 -4.331 -34.294 1.00 85.31 93 VAL A CA 1
ATOM 718 C C . VAL A 1 93 ? -4.078 -2.847 -33.925 1.00 85.31 93 VAL A C 1
ATOM 720 O O . VAL A 1 93 ? -4.520 -2.504 -32.829 1.00 85.31 93 VAL A O 1
ATOM 723 N N . ARG A 1 94 ? -3.676 -1.938 -34.822 1.00 87.62 94 ARG A N 1
ATOM 724 C CA . ARG A 1 94 ? -3.782 -0.489 -34.578 1.00 87.62 94 ARG A CA 1
ATOM 725 C C . ARG A 1 94 ? -5.231 -0.039 -34.421 1.00 87.62 94 ARG A C 1
ATOM 727 O O . ARG A 1 94 ? -5.497 0.800 -33.562 1.00 87.62 94 ARG A O 1
ATOM 734 N N . ALA A 1 95 ? -6.153 -0.592 -35.207 1.00 90.56 95 ALA A N 1
ATOM 735 C CA . ALA A 1 95 ? -7.578 -0.326 -35.042 1.00 90.56 95 ALA A CA 1
ATOM 736 C C . ALA A 1 95 ? -8.065 -0.780 -33.653 1.00 90.56 95 ALA A C 1
ATOM 738 O O . ALA A 1 95 ? -8.691 0.006 -32.943 1.00 90.56 95 ALA A O 1
ATOM 739 N N . LEU A 1 96 ? -7.673 -1.984 -33.214 1.00 88.50 96 LEU A N 1
ATOM 740 C CA . LEU A 1 96 ? -7.979 -2.488 -31.867 1.00 88.50 96 LEU A CA 1
ATOM 741 C C . LEU A 1 96 ? -7.335 -1.649 -30.751 1.00 88.50 96 LEU A C 1
ATOM 743 O O . LEU A 1 96 ? -7.904 -1.519 -29.672 1.00 88.50 96 LEU A O 1
ATOM 747 N N . PHE A 1 97 ? -6.162 -1.052 -30.981 1.00 90.25 97 PHE A N 1
ATOM 748 C CA . PHE A 1 97 ? -5.535 -0.146 -30.012 1.00 90.25 97 PHE A CA 1
ATOM 749 C C . PHE A 1 97 ? -6.334 1.140 -29.848 1.00 90.25 97 PHE A C 1
ATOM 751 O O . PHE A 1 97 ? -6.516 1.597 -28.724 1.00 90.25 97 PHE A O 1
ATOM 758 N N . GLN A 1 98 ? -6.827 1.719 -30.944 1.00 91.06 98 GLN A N 1
ATOM 759 C CA . GLN A 1 98 ? -7.686 2.902 -30.873 1.00 91.06 98 GLN A CA 1
ATOM 760 C C . GLN A 1 98 ? -9.016 2.590 -30.176 1.00 91.06 98 GLN A C 1
ATOM 762 O O . GLN A 1 98 ? -9.474 3.379 -29.350 1.00 91.06 98 GLN A O 1
ATOM 767 N N . GLU A 1 99 ? -9.594 1.416 -30.437 1.00 91.00 99 GLU A N 1
ATOM 768 C CA . GLU A 1 99 ? -10.757 0.912 -29.699 1.00 91.00 99 GLU A CA 1
ATOM 769 C C . GLU A 1 99 ? -10.450 0.801 -28.194 1.00 91.00 99 GLU A C 1
ATOM 771 O O . GLU A 1 99 ? -11.148 1.392 -27.374 1.00 91.00 99 GLU A O 1
ATOM 776 N N . ALA A 1 100 ? -9.344 0.151 -27.820 1.00 86.00 100 ALA A N 1
ATOM 777 C CA . ALA A 1 100 ? -8.929 -0.009 -26.426 1.00 86.00 100 ALA A CA 1
ATOM 778 C C . ALA A 1 100 ? -8.644 1.327 -25.712 1.00 86.00 100 ALA A C 1
ATOM 780 O O . ALA A 1 100 ? -9.008 1.499 -24.550 1.00 86.00 100 ALA A O 1
ATOM 781 N N . LEU A 1 101 ? -8.011 2.288 -26.393 1.00 88.75 101 LEU A N 1
ATOM 782 C CA . LEU A 1 101 ? -7.689 3.611 -25.842 1.00 88.75 101 LEU A CA 1
ATOM 783 C C . LEU A 1 101 ? -8.928 4.489 -25.630 1.00 88.75 101 LEU A C 1
ATOM 785 O O . LEU A 1 101 ? -8.907 5.381 -24.782 1.00 88.75 101 LEU A O 1
ATOM 789 N N . THR A 1 102 ? -9.992 4.257 -26.401 1.00 90.00 102 THR A N 1
ATOM 790 C CA . THR A 1 102 ? -11.261 4.991 -26.284 1.00 90.00 102 THR A CA 1
ATOM 791 C C . THR A 1 102 ? -12.288 4.274 -25.405 1.00 90.00 102 THR A C 1
ATOM 793 O O . THR A 1 102 ? -13.266 4.898 -24.981 1.00 90.00 102 THR A O 1
ATOM 796 N N . ALA A 1 103 ? -12.055 2.999 -25.077 1.00 87.12 103 ALA A N 1
ATOM 797 C CA . ALA A 1 103 ? -12.905 2.213 -24.197 1.00 87.12 103 ALA A CA 1
ATOM 798 C C . ALA A 1 103 ? -12.972 2.820 -22.787 1.00 87.12 103 ALA A C 1
ATOM 800 O O . ALA A 1 103 ? -11.962 3.079 -22.128 1.00 87.12 103 ALA A O 1
ATOM 801 N N . LYS A 1 104 ? -14.197 3.025 -22.295 1.00 86.94 104 LYS A N 1
ATOM 802 C CA . LYS A 1 104 ? -14.457 3.527 -20.941 1.00 86.94 104 LYS A CA 1
ATOM 803 C C . LYS A 1 104 ? -14.573 2.361 -19.964 1.00 86.94 104 LYS A C 1
ATOM 805 O O . LYS A 1 104 ? -15.671 1.990 -19.563 1.00 86.94 104 LYS A O 1
ATOM 810 N N . LEU A 1 105 ? -13.432 1.799 -19.580 1.00 85.75 105 LEU A N 1
ATOM 811 C CA . LEU A 1 105 ? -13.363 0.737 -18.576 1.00 85.75 105 LEU A CA 1
ATOM 812 C C . LEU A 1 105 ? -13.346 1.345 -17.164 1.00 85.75 105 LEU A C 1
ATOM 814 O O . LEU A 1 105 ? -12.694 2.358 -16.919 1.00 85.75 105 LEU A O 1
ATOM 818 N N . THR A 1 106 ? -14.081 0.743 -16.227 1.00 79.25 106 THR A N 1
ATOM 819 C CA . THR A 1 106 ? -14.247 1.285 -14.862 1.00 79.25 106 THR A CA 1
ATOM 820 C C . THR A 1 106 ? -13.070 0.904 -13.956 1.00 79.25 106 THR A C 1
ATOM 822 O O . THR A 1 106 ? -12.613 1.722 -13.164 1.00 79.25 106 THR A O 1
ATOM 825 N N . ALA A 1 107 ? -12.551 -0.323 -14.090 1.00 82.19 107 ALA A N 1
ATOM 826 C CA . ALA A 1 107 ? -11.478 -0.870 -13.244 1.00 82.19 107 ALA A CA 1
ATOM 827 C C . ALA A 1 107 ? -10.094 -0.926 -13.927 1.00 82.19 107 ALA A C 1
ATOM 829 O O . ALA A 1 107 ? -9.098 -1.321 -13.310 1.00 82.19 107 ALA A O 1
ATOM 830 N N . PHE A 1 108 ? -10.027 -0.538 -15.200 1.00 88.62 108 PHE A N 1
ATOM 831 C CA . PHE A 1 108 ? -8.845 -0.665 -16.044 1.00 88.62 108 PHE A CA 1
ATOM 832 C C . PHE A 1 108 ? -8.626 0.609 -16.847 1.00 88.62 108 PHE A C 1
ATOM 834 O O . PHE A 1 108 ? -9.570 1.333 -17.151 1.00 88.62 108 PHE A O 1
ATOM 841 N N . LYS A 1 109 ? -7.378 0.870 -17.230 1.00 90.44 109 LYS A N 1
ATOM 842 C CA . LYS A 1 109 ? -7.046 1.998 -18.095 1.00 90.44 109 LYS A CA 1
ATOM 843 C C . LYS A 1 109 ? -5.979 1.605 -19.098 1.00 90.44 109 LYS A C 1
ATOM 845 O O . LYS A 1 109 ? -4.881 1.204 -18.704 1.00 90.44 109 LYS A O 1
ATOM 850 N N . PHE A 1 110 ? -6.296 1.788 -20.376 1.00 92.19 110 PHE A N 1
ATOM 851 C CA . PHE A 1 110 ? -5.300 1.794 -21.435 1.00 92.19 110 PHE A CA 1
ATOM 852 C C . PHE A 1 110 ? -4.680 3.187 -21.569 1.00 92.19 110 PHE A C 1
ATOM 854 O O . PHE A 1 110 ? -5.381 4.200 -21.575 1.00 92.19 110 PHE A O 1
ATOM 861 N N . THR A 1 111 ? -3.358 3.250 -21.683 1.00 91.50 111 THR A N 1
ATOM 862 C CA . THR A 1 111 ? -2.622 4.468 -22.031 1.00 91.50 111 THR A CA 1
ATOM 863 C C . THR A 1 111 ? -1.648 4.194 -23.163 1.00 91.50 111 THR A C 1
ATOM 865 O O . THR A 1 111 ? -1.096 3.103 -23.290 1.00 91.50 111 THR A O 1
ATOM 868 N N . GLN A 1 112 ? -1.421 5.197 -24.004 1.00 94.25 112 GLN A N 1
ATOM 869 C CA . GLN A 1 112 ? -0.382 5.127 -25.022 1.00 94.25 112 GLN A CA 1
ATOM 870 C C . GLN A 1 112 ? 0.990 5.209 -24.337 1.00 94.25 112 GLN A C 1
ATOM 872 O O . GLN A 1 112 ? 1.242 6.140 -23.569 1.00 94.25 112 GLN A O 1
ATOM 877 N N . ALA A 1 113 ? 1.878 4.247 -24.600 1.00 87.62 113 ALA A N 1
ATOM 878 C CA . ALA A 1 113 ? 3.266 4.342 -24.154 1.00 87.62 113 ALA A CA 1
ATOM 879 C C . ALA A 1 113 ? 4.023 5.397 -24.991 1.00 87.62 113 ALA A C 1
ATOM 881 O O . ALA A 1 113 ? 3.561 5.762 -26.074 1.00 87.62 113 ALA A O 1
ATOM 882 N N . PRO A 1 114 ? 5.227 5.841 -24.578 1.00 85.00 114 PRO A N 1
ATOM 883 C CA . PRO A 1 114 ? 6.054 6.737 -25.396 1.00 85.00 114 PRO A CA 1
ATOM 884 C C . PRO A 1 114 ? 6.339 6.198 -26.807 1.00 85.00 114 PRO A C 1
ATOM 886 O O . PRO A 1 114 ? 6.506 6.965 -27.750 1.00 85.00 114 PRO A O 1
ATOM 889 N N . ASN A 1 115 ? 6.369 4.870 -26.964 1.00 82.38 115 ASN A N 1
ATOM 890 C CA . ASN A 1 115 ? 6.369 4.228 -28.271 1.00 82.38 115 ASN A CA 1
ATOM 891 C C . ASN A 1 115 ? 4.926 4.177 -28.824 1.00 82.38 115 ASN A C 1
ATOM 893 O O . ASN A 1 115 ? 4.081 3.516 -28.211 1.00 82.38 115 ASN A O 1
ATOM 897 N N . PRO A 1 116 ? 4.636 4.779 -29.996 1.00 83.88 116 PRO A N 1
ATOM 898 C CA . PRO A 1 116 ? 3.292 4.791 -30.584 1.00 83.88 116 PRO A CA 1
ATOM 899 C C . PRO A 1 116 ? 2.764 3.392 -30.949 1.00 83.88 116 PRO A C 1
ATOM 901 O O . PRO A 1 116 ? 1.572 3.217 -31.185 1.00 83.88 116 PRO A O 1
ATOM 904 N N . ASN A 1 117 ? 3.631 2.380 -30.981 1.00 86.38 117 ASN A N 1
ATOM 905 C CA . ASN A 1 117 ? 3.263 0.996 -31.271 1.00 86.38 117 ASN A CA 1
ATOM 906 C C . ASN A 1 117 ? 3.008 0.164 -30.013 1.00 86.38 117 ASN A C 1
ATOM 908 O O . ASN A 1 117 ? 2.842 -1.049 -30.133 1.00 86.38 117 ASN A O 1
ATOM 912 N N . THR A 1 118 ? 2.999 0.784 -28.831 1.00 88.69 118 THR A N 1
ATOM 913 C CA . THR A 1 118 ? 2.763 0.099 -27.562 1.00 88.69 118 THR A CA 1
ATOM 914 C C . THR A 1 118 ? 1.692 0.812 -26.751 1.00 88.69 118 THR A C 1
ATOM 916 O O . THR A 1 118 ? 1.805 2.009 -26.495 1.00 88.69 118 THR A O 1
ATOM 919 N N . ILE A 1 119 ? 0.695 0.069 -26.279 1.00 91.94 119 ILE A N 1
ATOM 920 C CA . ILE A 1 119 ? -0.245 0.538 -25.255 1.00 91.94 119 ILE A CA 1
ATOM 921 C C . ILE A 1 119 ? 0.010 -0.194 -23.940 1.00 91.94 119 ILE A C 1
ATOM 923 O O . ILE A 1 119 ? 0.513 -1.318 -23.919 1.00 91.94 119 ILE A O 1
ATOM 927 N N . ILE A 1 120 ? -0.312 0.468 -22.837 1.00 92.81 120 ILE A N 1
ATOM 928 C CA . ILE A 1 120 ? -0.134 -0.029 -21.479 1.00 92.81 120 ILE A CA 1
ATOM 929 C C . ILE A 1 120 ? -1.517 -0.212 -20.872 1.00 92.81 120 ILE A C 1
ATOM 931 O O . ILE A 1 120 ? -2.296 0.735 -20.823 1.00 92.81 120 ILE A O 1
ATOM 935 N N . LEU A 1 121 ? -1.805 -1.406 -20.370 1.00 93.81 121 LEU A N 1
ATOM 936 C CA . LEU A 1 121 ? -2.960 -1.681 -19.530 1.00 93.81 121 LEU A CA 1
ATOM 937 C C . LEU A 1 121 ? -2.558 -1.596 -18.056 1.00 93.81 121 LEU A C 1
ATOM 939 O O . LEU A 1 121 ? -1.734 -2.377 -17.578 1.00 93.81 121 LEU A O 1
ATOM 943 N N . THR A 1 122 ? -3.181 -0.673 -17.335 1.00 89.75 122 THR A N 1
ATOM 944 C CA . THR A 1 122 ? -3.000 -0.455 -15.892 1.00 89.75 122 THR A CA 1
ATOM 945 C C . THR A 1 122 ? -4.314 -0.665 -15.138 1.00 89.75 122 THR A C 1
ATOM 947 O O . THR A 1 122 ? -5.389 -0.680 -15.743 1.00 89.75 122 THR A O 1
ATOM 950 N N . GLY A 1 123 ? -4.230 -0.847 -13.818 1.00 88.88 123 GLY A N 1
ATOM 951 C CA . GLY A 1 123 ? -5.375 -1.123 -12.942 1.00 88.88 123 GLY A CA 1
ATOM 952 C C . GLY A 1 123 ? -5.300 -2.511 -12.307 1.00 88.88 123 GLY A C 1
ATOM 953 O O . GLY A 1 123 ? -4.213 -3.074 -12.148 1.00 88.88 123 GLY A O 1
ATOM 954 N N . MET A 1 124 ? -6.457 -3.083 -11.966 1.00 82.31 124 MET A N 1
ATOM 955 C CA . MET A 1 124 ? -6.579 -4.400 -11.319 1.00 82.31 124 MET A CA 1
ATOM 956 C C . MET A 1 124 ? -6.362 -5.551 -12.313 1.00 82.31 124 MET A C 1
ATOM 958 O O . MET A 1 124 ? -7.226 -6.387 -12.531 1.00 82.31 124 MET A O 1
ATOM 962 N N . THR A 1 125 ? -5.194 -5.592 -12.949 1.00 84.56 125 THR A N 1
ATOM 963 C CA . THR A 1 125 ? -4.878 -6.498 -14.070 1.00 84.56 125 THR A CA 1
ATOM 964 C C . THR A 1 125 ? -4.476 -7.909 -13.648 1.00 84.56 125 THR A C 1
ATOM 966 O O . THR A 1 125 ? -4.394 -8.803 -14.486 1.00 84.56 125 THR A O 1
ATOM 969 N N . PHE A 1 126 ? -4.222 -8.134 -12.357 1.00 81.25 126 PHE A N 1
ATOM 970 C CA . PHE A 1 126 ? -3.730 -9.418 -11.857 1.00 81.25 126 PHE A CA 1
ATOM 971 C C . PHE A 1 126 ? -4.669 -10.618 -12.104 1.00 81.25 126 PHE A C 1
ATOM 973 O O . PHE A 1 126 ? -4.166 -11.659 -12.527 1.00 81.25 126 PHE A O 1
ATOM 980 N N . PRO A 1 127 ? -5.998 -10.494 -11.921 1.00 85.19 127 PRO A N 1
ATOM 981 C CA . PRO A 1 127 ? -6.957 -11.549 -12.252 1.00 85.19 127 PRO A CA 1
ATOM 982 C C . PRO A 1 127 ? -6.982 -11.916 -13.739 1.00 85.19 127 PRO A C 1
ATOM 984 O O . PRO A 1 127 ? -7.401 -13.014 -14.067 1.00 85.19 127 PRO A O 1
ATOM 987 N N . MET A 1 128 ? -6.527 -11.018 -14.621 1.00 88.00 128 MET A N 1
ATOM 988 C CA . MET A 1 128 ? -6.526 -11.206 -16.077 1.00 88.00 128 MET A CA 1
ATOM 989 C C . MET A 1 128 ? -5.132 -11.495 -16.642 1.00 88.00 128 MET A C 1
ATOM 991 O O . MET A 1 128 ? -4.848 -11.237 -17.813 1.00 88.00 128 MET A O 1
ATOM 995 N N . LYS A 1 129 ? -4.208 -11.952 -15.792 1.00 91.00 129 LYS A N 1
ATOM 996 C CA . LYS A 1 129 ? -2.804 -12.158 -16.159 1.00 91.00 129 LYS A CA 1
ATOM 997 C C . LYS A 1 129 ? -2.642 -13.123 -17.328 1.00 91.00 129 LYS A C 1
ATOM 999 O O . LYS A 1 129 ? -1.848 -12.856 -18.231 1.00 91.00 129 LYS A O 1
ATOM 1004 N N . ASP A 1 130 ? -3.346 -14.244 -17.290 1.00 91.25 130 ASP A N 1
ATOM 1005 C CA . ASP A 1 130 ? -3.164 -15.302 -18.277 1.00 91.25 130 ASP A CA 1
ATOM 1006 C C . ASP A 1 130 ? -3.818 -14.919 -19.609 1.00 91.25 130 ASP A C 1
ATOM 1008 O O . ASP A 1 130 ? -3.230 -15.141 -20.667 1.00 91.25 130 ASP A O 1
ATOM 1012 N N . GLU A 1 131 ? -4.960 -14.234 -19.568 1.00 93.44 131 GLU A N 1
ATOM 1013 C CA . GLU A 1 131 ? -5.641 -13.681 -20.737 1.00 93.44 131 GLU A CA 1
ATOM 1014 C C . GLU A 1 131 ? -4.829 -12.556 -21.384 1.00 93.44 131 GLU A C 1
ATOM 1016 O O . GLU A 1 131 ? -4.646 -12.553 -22.602 1.00 93.44 131 GLU A O 1
ATOM 1021 N N . ALA A 1 132 ? -4.274 -11.641 -20.582 1.00 91.25 132 ALA A N 1
ATOM 1022 C CA . ALA A 1 132 ? -3.412 -10.570 -21.073 1.00 91.25 132 ALA A CA 1
ATOM 1023 C C . ALA A 1 132 ? -2.174 -11.141 -21.777 1.00 91.25 132 ALA A C 1
ATOM 1025 O O . ALA A 1 132 ? -1.817 -10.690 -22.865 1.00 91.25 132 ALA A O 1
ATOM 1026 N N . LYS A 1 133 ? -1.549 -12.180 -21.207 1.00 91.00 133 LYS A N 1
ATOM 1027 C CA . LYS A 1 133 ? -0.422 -12.883 -21.838 1.00 91.00 133 LYS A CA 1
ATOM 1028 C C . LYS A 1 133 ? -0.824 -13.621 -23.108 1.00 91.00 133 LYS A C 1
ATOM 1030 O O . LYS A 1 133 ? -0.109 -13.536 -24.103 1.00 91.00 133 LYS A O 1
ATOM 1035 N N . ALA A 1 134 ? -1.959 -14.318 -23.095 1.00 89.06 134 ALA A N 1
ATOM 1036 C CA . ALA A 1 134 ? -2.487 -15.001 -24.275 1.00 89.06 134 ALA A CA 1
ATOM 1037 C C . ALA A 1 134 ? -2.788 -14.020 -25.421 1.00 89.06 134 ALA A C 1
ATOM 1039 O O . ALA A 1 134 ? -2.654 -14.374 -26.589 1.00 89.06 134 ALA A O 1
ATOM 1040 N N . ALA A 1 135 ? -3.130 -12.774 -25.088 1.00 91.06 135 ALA A N 1
ATOM 1041 C CA . ALA A 1 135 ? -3.338 -11.686 -26.032 1.00 91.06 135 ALA A CA 1
ATOM 1042 C C . ALA A 1 135 ? -2.041 -10.982 -26.491 1.00 91.06 135 ALA A C 1
ATOM 1044 O O . ALA A 1 135 ? -2.112 -9.980 -27.202 1.00 91.06 135 ALA A O 1
ATOM 1045 N N . GLY A 1 136 ? -0.862 -11.486 -26.109 1.00 90.12 136 GLY A N 1
ATOM 1046 C CA . GLY A 1 136 ? 0.440 -10.922 -26.489 1.00 90.12 136 GLY A CA 1
ATOM 1047 C C . GLY A 1 136 ? 0.963 -9.835 -25.546 1.00 90.12 136 GLY A C 1
ATOM 1048 O O . GLY A 1 136 ? 1.911 -9.129 -25.890 1.00 90.12 136 GLY A O 1
ATOM 1049 N N . GLY A 1 137 ? 0.356 -9.680 -24.368 1.00 91.94 137 GLY A N 1
ATOM 1050 C CA . GLY A 1 137 ? 0.794 -8.747 -23.337 1.00 91.94 137 GLY A CA 1
ATOM 1051 C C . GLY A 1 137 ? 2.008 -9.258 -22.560 1.00 91.94 137 GLY A C 1
ATOM 1052 O O . GLY A 1 137 ? 2.076 -10.424 -22.165 1.00 91.94 137 GLY A O 1
ATOM 1053 N N . SER A 1 138 ? 2.955 -8.371 -22.271 1.00 91.50 138 SER A N 1
ATOM 1054 C CA . SER A 1 138 ? 4.077 -8.634 -21.364 1.00 91.50 138 SER A CA 1
ATOM 1055 C C . SER A 1 138 ? 3.981 -7.743 -20.130 1.00 91.50 138 SER A C 1
ATOM 1057 O O . SER A 1 138 ? 3.501 -6.619 -20.205 1.00 91.50 138 SER A O 1
ATOM 1059 N N . TRP A 1 139 ? 4.385 -8.239 -18.962 1.00 90.88 139 TRP A N 1
ATOM 1060 C CA . TRP A 1 139 ? 4.381 -7.411 -17.756 1.00 90.88 139 TRP A CA 1
ATOM 1061 C C . TRP A 1 139 ? 5.547 -6.418 -17.804 1.00 90.88 139 TRP A C 1
ATOM 1063 O O . TRP A 1 139 ? 6.683 -6.824 -18.050 1.00 90.88 139 TRP A O 1
ATOM 1073 N N . GLY A 1 140 ? 5.268 -5.135 -17.584 1.00 84.50 140 GLY A N 1
ATOM 1074 C CA . GLY A 1 140 ? 6.288 -4.106 -17.428 1.00 84.50 140 GLY A CA 1
ATOM 1075 C C . GLY A 1 140 ? 6.987 -4.221 -16.077 1.00 84.50 140 GLY A C 1
ATOM 1076 O O . GLY A 1 140 ? 6.342 -4.233 -15.030 1.00 84.50 140 GLY A O 1
ATOM 1077 N N . GLU A 1 141 ? 8.314 -4.304 -16.094 1.00 73.00 141 GLU A N 1
ATOM 1078 C CA . GLU A 1 141 ? 9.143 -4.186 -14.893 1.00 73.00 141 GLU A CA 1
ATOM 1079 C C . GLU A 1 141 ? 9.550 -2.711 -14.692 1.00 73.00 141 GLU A C 1
ATOM 1081 O O . GLU A 1 141 ? 9.753 -1.976 -15.661 1.00 73.00 141 GLU A O 1
ATOM 1086 N N . GLY A 1 142 ? 9.646 -2.252 -13.439 1.00 78.31 142 GLY A N 1
ATOM 1087 C CA . GLY A 1 142 ? 10.083 -0.890 -13.096 1.00 78.31 142 GLY A CA 1
ATOM 1088 C C . GLY A 1 142 ? 8.952 0.145 -12.999 1.00 78.31 142 GLY A C 1
ATOM 1089 O O . GLY A 1 142 ? 7.962 -0.069 -12.300 1.00 78.31 142 GLY A O 1
ATOM 1090 N N . VAL A 1 143 ? 9.124 1.293 -13.668 1.00 63.72 143 VAL A N 1
ATOM 1091 C CA . VAL A 1 143 ? 8.280 2.503 -13.511 1.00 63.72 143 VAL A CA 1
ATOM 1092 C C . VAL A 1 143 ? 6.835 2.296 -13.986 1.00 63.72 143 VAL A C 1
ATOM 1094 O O . VAL A 1 143 ? 5.918 2.967 -13.516 1.00 63.72 143 VAL A O 1
ATOM 1097 N N . VAL A 1 144 ? 6.607 1.356 -14.907 1.00 72.88 144 VAL A N 1
ATOM 1098 C CA . VAL A 1 144 ? 5.280 1.071 -15.465 1.00 72.88 144 VAL A CA 1
ATOM 1099 C C . VAL A 1 144 ? 4.788 -0.278 -14.950 1.00 72.88 144 VAL A C 1
ATOM 1101 O O . VAL A 1 144 ? 5.098 -1.318 -15.523 1.00 72.88 144 VAL A O 1
ATOM 1104 N N . GLN A 1 145 ? 3.986 -0.262 -13.884 1.00 84.88 145 GLN A N 1
ATOM 1105 C CA . GLN A 1 145 ? 3.314 -1.461 -13.377 1.00 84.88 145 GLN A CA 1
ATOM 1106 C C . GLN A 1 145 ? 2.035 -1.740 -14.184 1.00 84.88 145 GLN A C 1
ATOM 1108 O O . GLN A 1 145 ? 0.963 -1.210 -13.886 1.00 84.88 145 GLN A O 1
ATOM 1113 N N . GLY A 1 146 ? 2.151 -2.555 -15.235 1.00 90.62 146 GLY A N 1
ATOM 1114 C CA . GLY A 1 146 ? 1.028 -2.927 -16.100 1.00 90.62 146 GLY A CA 1
ATOM 1115 C C . GLY A 1 146 ? 1.417 -3.869 -17.240 1.00 90.62 146 GLY A C 1
ATOM 1116 O O . GLY A 1 146 ? 2.591 -4.197 -17.411 1.00 90.62 146 GLY A O 1
ATOM 1117 N N . TYR A 1 147 ? 0.434 -4.300 -18.036 1.00 93.94 147 TYR A N 1
ATOM 1118 C CA . TYR A 1 147 ? 0.685 -5.107 -19.236 1.00 93.94 147 TYR A CA 1
ATOM 1119 C C . TYR A 1 147 ? 0.953 -4.220 -20.451 1.00 93.94 147 TYR A C 1
ATOM 1121 O O . TYR A 1 147 ? 0.154 -3.353 -20.792 1.00 93.94 147 TYR A O 1
ATOM 1129 N N . LEU A 1 148 ? 2.075 -4.464 -21.115 1.00 92.56 148 LEU A N 1
ATOM 1130 C CA . LEU A 1 148 ? 2.525 -3.821 -22.338 1.00 92.56 148 LEU A CA 1
ATOM 1131 C C . LEU A 1 148 ? 2.067 -4.650 -23.537 1.00 92.56 148 LEU A C 1
ATOM 1133 O O . LEU A 1 148 ? 2.394 -5.830 -23.648 1.00 92.56 148 LEU A O 1
ATOM 1137 N N . PHE A 1 149 ? 1.346 -4.014 -24.449 1.00 91.62 149 PHE A N 1
ATOM 1138 C CA . PHE A 1 149 ? 0.840 -4.611 -25.679 1.00 91.62 149 PHE A CA 1
ATOM 1139 C C . PHE A 1 149 ? 1.489 -3.899 -26.858 1.00 91.62 149 PHE A C 1
ATOM 1141 O O . PHE A 1 149 ? 1.275 -2.701 -27.036 1.00 91.62 149 PHE A O 1
ATOM 1148 N N . THR A 1 150 ? 2.277 -4.612 -27.664 1.00 90.06 150 THR A N 1
ATOM 1149 C CA . THR A 1 150 ? 2.973 -4.045 -28.831 1.00 90.06 150 THR A CA 1
ATOM 1150 C C . THR A 1 150 ? 2.397 -4.601 -30.127 1.00 90.06 150 THR A C 1
ATOM 1152 O O . THR A 1 150 ? 2.222 -5.810 -30.240 1.00 90.06 150 THR A O 1
ATOM 1155 N N . VAL A 1 151 ? 2.161 -3.740 -31.125 1.00 84.44 151 VAL A N 1
ATOM 1156 C CA . VAL A 1 151 ? 1.485 -4.073 -32.399 1.00 84.44 151 VAL A CA 1
ATOM 1157 C C . VAL A 1 151 ? 1.988 -5.380 -33.045 1.00 84.44 151 VAL A C 1
ATOM 1159 O O . VAL A 1 151 ? 1.186 -6.183 -33.511 1.00 84.44 151 VAL A O 1
ATOM 1162 N N . GLY A 1 152 ? 3.300 -5.645 -33.017 1.00 77.94 152 GLY A N 1
ATOM 1163 C CA . GLY A 1 152 ? 3.897 -6.851 -33.613 1.00 77.94 152 GLY A CA 1
ATOM 1164 C C . GLY A 1 152 ? 3.812 -8.137 -32.775 1.00 77.94 152 GLY A C 1
ATOM 1165 O O . GLY A 1 152 ? 3.991 -9.224 -33.319 1.00 77.94 152 GLY A O 1
ATOM 1166 N N . ALA A 1 153 ? 3.544 -8.039 -31.471 1.00 80.19 153 ALA A N 1
ATOM 1167 C CA . ALA A 1 153 ? 3.472 -9.187 -30.557 1.00 80.19 153 ALA A CA 1
ATOM 1168 C C . ALA A 1 153 ? 2.052 -9.761 -30.424 1.00 80.19 153 ALA A C 1
ATOM 1170 O O . ALA A 1 153 ? 1.853 -10.809 -29.815 1.00 80.19 153 ALA A O 1
ATOM 1171 N N . ILE A 1 154 ? 1.065 -9.067 -30.987 1.00 85.62 154 ILE A N 1
ATOM 1172 C CA . ILE A 1 154 ? -0.345 -9.334 -30.744 1.00 85.62 154 ILE A CA 1
ATOM 1173 C C . ILE A 1 154 ? -0.935 -10.174 -31.865 1.00 85.62 154 ILE A C 1
ATOM 1175 O O . ILE A 1 154 ? -0.655 -9.982 -33.051 1.00 85.62 154 ILE A O 1
ATOM 1179 N N . GLU A 1 155 ? -1.780 -11.121 -31.482 1.00 87.44 155 GLU A N 1
ATOM 1180 C CA . GLU A 1 155 ? -2.689 -11.793 -32.398 1.00 87.44 155 GLU A CA 1
ATOM 1181 C C . GLU A 1 155 ? -4.052 -11.068 -32.332 1.00 87.44 155 GLU A C 1
ATOM 1183 O O . GLU A 1 155 ? -4.627 -10.979 -31.242 1.00 87.44 155 GLU A O 1
ATOM 1188 N N . PRO A 1 156 ? -4.547 -10.480 -33.444 1.00 88.81 156 PRO A N 1
ATOM 1189 C CA . PRO A 1 156 ? -5.751 -9.651 -33.436 1.00 88.81 156 PRO A CA 1
ATOM 1190 C C . PRO A 1 156 ? -6.979 -10.334 -32.830 1.00 88.81 156 PRO A C 1
ATOM 1192 O O . PRO A 1 156 ? -7.710 -9.700 -32.069 1.00 88.81 156 PRO A O 1
ATOM 1195 N N . ALA A 1 157 ? -7.219 -11.615 -33.132 1.00 90.94 157 ALA A N 1
ATOM 1196 C CA . ALA A 1 157 ? -8.399 -12.313 -32.631 1.00 90.94 157 ALA A CA 1
ATOM 1197 C C . ALA A 1 157 ? -8.320 -12.558 -31.113 1.00 90.94 157 ALA A C 1
ATOM 1199 O O . ALA A 1 157 ? -9.310 -12.360 -30.404 1.00 90.94 157 ALA A O 1
ATOM 1200 N N . ALA A 1 158 ? -7.145 -12.916 -30.595 1.00 90.81 158 ALA A N 1
ATOM 1201 C CA . ALA A 1 158 ? -6.872 -13.097 -29.175 1.00 90.81 158 ALA A CA 1
ATOM 1202 C C . ALA A 1 158 ? -7.003 -11.778 -28.410 1.00 90.81 158 ALA A C 1
ATOM 1204 O O . ALA A 1 158 ? -7.642 -11.745 -27.360 1.00 90.81 158 ALA A O 1
ATOM 1205 N N . PHE A 1 159 ? -6.473 -10.679 -28.954 1.00 92.94 159 PHE A N 1
ATOM 1206 C CA . PHE A 1 159 ? -6.593 -9.363 -28.326 1.00 92.94 159 PHE A CA 1
ATOM 1207 C C . PHE A 1 159 ? -8.025 -8.835 -28.352 1.00 92.94 159 PHE A C 1
ATOM 1209 O O . PHE A 1 159 ? -8.510 -8.347 -27.336 1.00 92.94 159 PHE A O 1
ATOM 1216 N N . LYS A 1 160 ? -8.759 -9.029 -29.451 1.00 93.50 160 LYS A N 1
ATOM 1217 C CA . LYS A 1 160 ? -10.188 -8.698 -29.510 1.00 93.50 160 LYS A CA 1
ATOM 1218 C C . LYS A 1 160 ? -11.007 -9.499 -28.492 1.00 93.50 160 LYS A C 1
ATOM 1220 O O . LYS A 1 160 ? -11.855 -8.937 -27.803 1.00 93.50 160 LYS A O 1
ATOM 1225 N N . LYS A 1 161 ? -10.735 -10.801 -28.358 1.00 94.25 161 LYS A N 1
ATOM 1226 C CA . LYS A 1 161 ? -11.355 -11.646 -27.326 1.00 94.25 161 LYS A CA 1
ATOM 1227 C C . LYS A 1 161 ? -11.034 -11.131 -25.920 1.00 94.25 161 LYS A C 1
ATOM 1229 O O . LYS A 1 161 ? -11.933 -11.054 -25.087 1.00 94.25 161 LYS A O 1
ATOM 1234 N N . PHE A 1 162 ? -9.781 -10.755 -25.678 1.00 94.06 162 PHE A N 1
ATOM 1235 C CA . PHE A 1 162 ? -9.333 -10.191 -24.410 1.00 94.06 162 PHE A CA 1
ATOM 1236 C C . PHE A 1 162 ? -10.034 -8.870 -24.070 1.00 94.06 162 PHE A C 1
ATOM 1238 O O . PHE A 1 162 ? -10.498 -8.719 -22.943 1.00 94.06 162 PHE A O 1
ATOM 1245 N N . LEU A 1 163 ? -10.200 -7.954 -25.032 1.00 91.69 163 LEU A N 1
ATOM 1246 C CA . LEU A 1 163 ? -10.962 -6.715 -24.825 1.00 91.69 163 LEU A CA 1
ATOM 1247 C C . LEU A 1 163 ? -12.414 -6.995 -24.406 1.00 91.69 163 LEU A C 1
ATOM 1249 O O . LEU A 1 163 ? -12.903 -6.381 -23.462 1.00 91.69 163 LEU A O 1
ATOM 1253 N N . GLY A 1 164 ? -13.075 -7.978 -25.027 1.00 90.38 164 GLY A N 1
ATOM 1254 C CA . GLY A 1 164 ? -14.424 -8.392 -24.621 1.00 90.38 164 GLY A CA 1
ATOM 1255 C C . GLY A 1 164 ? -14.484 -8.992 -23.208 1.00 90.38 164 GLY A C 1
ATOM 1256 O O . GLY A 1 164 ? -15.439 -8.760 -22.470 1.00 90.38 164 GLY A O 1
ATOM 1257 N N . GLN A 1 165 ? -13.452 -9.735 -22.795 1.00 91.88 165 GLN A N 1
ATOM 1258 C CA . GLN A 1 165 ? -13.346 -10.251 -21.424 1.00 91.88 165 GLN A CA 1
ATOM 1259 C C . GLN A 1 165 ? -13.094 -9.131 -20.407 1.00 91.88 165 GLN A C 1
ATOM 1261 O O . GLN A 1 165 ? -13.646 -9.175 -19.309 1.00 91.88 165 GLN A O 1
ATOM 1266 N N . LEU A 1 166 ? -12.282 -8.137 -20.773 1.00 88.31 166 LEU A N 1
ATOM 1267 C CA . LEU A 1 166 ? -11.984 -6.959 -19.958 1.00 88.31 166 LEU A CA 1
ATOM 1268 C C . LEU A 1 166 ? -13.235 -6.135 -19.673 1.00 88.31 166 LEU A C 1
ATOM 1270 O O . LEU A 1 166 ? -13.420 -5.692 -18.544 1.00 88.31 166 LEU A O 1
ATOM 1274 N N . ASP A 1 167 ? -14.089 -5.952 -20.676 1.00 84.25 167 ASP A N 1
ATOM 1275 C CA . ASP A 1 167 ? -15.352 -5.229 -20.534 1.00 84.25 167 ASP A CA 1
ATOM 1276 C C . ASP A 1 167 ? -16.288 -5.952 -19.552 1.00 84.25 167 ASP A C 1
ATOM 1278 O O . ASP A 1 167 ? -16.726 -5.382 -18.551 1.00 84.25 167 ASP A O 1
ATOM 1282 N N . HIS A 1 168 ? -16.454 -7.268 -19.730 1.00 86.25 168 HIS A N 1
ATOM 1283 C CA . HIS A 1 168 ? -17.242 -8.092 -18.813 1.00 86.25 168 HIS A CA 1
ATOM 1284 C C . HIS A 1 168 ? -16.697 -8.075 -17.376 1.00 86.25 168 HIS A C 1
ATOM 1286 O O . HIS A 1 168 ? -17.459 -7.949 -16.418 1.00 86.25 168 HIS A O 1
ATOM 1292 N N . GLN A 1 169 ? -15.375 -8.183 -17.209 1.00 85.50 169 GLN A N 1
ATOM 1293 C CA . GLN A 1 169 ? -14.725 -8.100 -15.900 1.00 85.50 169 GLN A CA 1
ATOM 1294 C C . GLN A 1 169 ? -14.864 -6.705 -15.293 1.00 85.50 169 GLN A C 1
ATOM 1296 O O . GLN A 1 169 ? -15.121 -6.588 -14.102 1.00 85.50 169 GLN A O 1
ATOM 1301 N N . SER A 1 170 ? -14.741 -5.643 -16.088 1.00 82.25 170 SER A N 1
ATOM 1302 C CA . SER A 1 170 ? -14.954 -4.265 -15.642 1.00 82.25 170 SER A CA 1
ATOM 1303 C C . SER A 1 170 ? -16.363 -4.079 -15.073 1.00 82.25 170 SER A C 1
ATOM 1305 O O . SER A 1 170 ? -16.512 -3.474 -14.011 1.00 82.25 170 SER A O 1
ATOM 1307 N N . ASP A 1 171 ? -17.382 -4.646 -15.716 1.00 79.81 171 ASP A N 1
ATOM 1308 C CA . ASP A 1 171 ? -18.762 -4.611 -15.225 1.00 79.81 171 ASP A CA 1
ATOM 1309 C C . ASP A 1 171 ? -18.964 -5.456 -13.967 1.00 79.81 171 ASP A C 1
ATOM 1311 O O . ASP A 1 171 ? -19.607 -5.002 -13.017 1.00 79.81 171 ASP A O 1
ATOM 1315 N N . GLN A 1 172 ? -18.371 -6.653 -13.909 1.00 81.50 172 GLN A N 1
ATOM 1316 C CA . GLN A 1 172 ? -18.370 -7.468 -12.692 1.00 81.50 172 GLN A CA 1
ATOM 1317 C C . GLN A 1 172 ? -17.690 -6.733 -11.537 1.00 81.50 172 GLN A C 1
ATOM 1319 O O . GLN A 1 172 ? -18.225 -6.721 -10.432 1.00 81.50 172 GLN A O 1
ATOM 1324 N N . TYR A 1 173 ? -16.567 -6.062 -11.793 1.00 76.31 173 TYR A N 1
ATOM 1325 C CA . TYR A 1 173 ? -15.867 -5.242 -10.813 1.00 76.31 173 TYR A CA 1
ATOM 1326 C C . TYR A 1 173 ? -16.661 -4.019 -10.410 1.00 76.31 173 TYR A C 1
ATOM 1328 O O . TYR A 1 173 ? -16.619 -3.658 -9.246 1.00 76.31 173 TYR A O 1
ATOM 1336 N N . LYS A 1 174 ? -17.403 -3.386 -11.316 1.00 73.00 174 LYS A N 1
ATOM 1337 C CA . LYS A 1 174 ? -18.300 -2.285 -10.969 1.00 73.00 174 LYS A CA 1
ATOM 1338 C C . LYS A 1 174 ? -19.464 -2.779 -10.115 1.00 73.00 174 LYS A C 1
ATOM 1340 O O . LYS A 1 174 ? -19.795 -2.138 -9.129 1.00 73.00 174 LYS A O 1
ATOM 1345 N N . ALA A 1 175 ? -20.049 -3.933 -10.430 1.00 65.50 175 ALA A N 1
ATOM 1346 C CA . ALA A 1 175 ? -21.115 -4.542 -9.636 1.00 65.50 175 ALA A CA 1
ATOM 1347 C C . ALA A 1 175 ? -20.615 -5.026 -8.264 1.00 65.50 175 ALA A C 1
ATOM 1349 O O . ALA A 1 175 ? -21.310 -4.868 -7.261 1.00 65.50 175 ALA A O 1
ATOM 1350 N N . GLN A 1 176 ? -19.397 -5.573 -8.206 1.00 63.34 176 GLN A N 1
ATOM 1351 C CA . GLN A 1 176 ? -18.724 -5.939 -6.965 1.00 63.34 176 GLN A CA 1
ATOM 1352 C C . GLN A 1 176 ? -18.316 -4.702 -6.187 1.00 63.34 176 GLN A C 1
ATOM 1354 O O . GLN A 1 176 ? -18.646 -4.647 -5.024 1.00 63.34 176 GLN A O 1
ATOM 1359 N N . GLN A 1 177 ? -17.726 -3.673 -6.797 1.00 54.16 177 GLN A N 1
ATOM 1360 C CA . GLN A 1 177 ? -17.470 -2.395 -6.140 1.00 54.16 177 GLN A CA 1
ATOM 1361 C C . GLN A 1 177 ? -18.760 -1.753 -5.668 1.00 54.16 177 GLN A C 1
ATOM 1363 O O . GLN A 1 177 ? -18.727 -1.183 -4.606 1.00 54.16 177 GLN A O 1
ATOM 1368 N N . VAL A 1 178 ? -19.898 -1.862 -6.355 1.00 42.19 178 VAL A N 1
ATOM 1369 C CA . VAL A 1 178 ? -21.186 -1.371 -5.834 1.00 42.19 178 VAL A CA 1
ATOM 1370 C C . VAL A 1 178 ? -21.671 -2.226 -4.658 1.00 42.19 178 VAL A C 1
ATOM 1372 O O . VAL A 1 178 ? -22.252 -1.682 -3.730 1.00 42.19 178 VAL A O 1
ATOM 1375 N N . LYS A 1 179 ? -21.374 -3.531 -4.622 1.00 34.75 179 LYS A N 1
ATOM 1376 C CA . LYS A 1 179 ? -21.628 -4.393 -3.450 1.00 34.75 179 LYS A CA 1
ATOM 1377 C C . LYS A 1 179 ? -20.617 -4.204 -2.310 1.00 34.75 179 LYS A C 1
ATOM 1379 O O . LYS A 1 179 ? -20.992 -4.346 -1.160 1.00 34.75 179 LYS A O 1
ATOM 1384 N N . THR A 1 180 ? -19.380 -3.836 -2.613 1.00 33.41 180 THR A N 1
ATOM 1385 C CA . THR A 1 180 ? -18.287 -3.545 -1.675 1.00 33.41 180 THR A CA 1
ATOM 1386 C C . THR A 1 180 ? -18.273 -2.062 -1.289 1.00 33.41 180 THR A C 1
ATOM 1388 O O . THR A 1 180 ? -17.689 -1.712 -0.290 1.00 33.41 180 THR A O 1
ATOM 1391 N N . LEU A 1 181 ? -18.966 -1.179 -2.011 1.00 29.55 181 LEU A N 1
ATOM 1392 C CA . LEU A 1 181 ? -19.318 0.193 -1.610 1.00 29.55 181 LEU A CA 1
ATOM 1393 C C . LEU A 1 181 ? -20.673 0.214 -0.895 1.00 29.55 181 LEU A C 1
ATOM 1395 O O . LEU A 1 181 ? -20.929 1.125 -0.122 1.00 29.55 181 LEU A O 1
ATOM 1399 N N . ALA A 1 182 ? -21.520 -0.802 -1.093 1.00 30.02 182 ALA A N 1
ATOM 1400 C CA . ALA A 1 182 ? -22.637 -1.092 -0.193 1.00 30.02 182 ALA A CA 1
ATOM 1401 C C . ALA A 1 182 ? -22.188 -1.840 1.080 1.00 30.02 182 ALA A C 1
ATOM 1403 O O . ALA A 1 182 ? -22.964 -1.943 2.022 1.00 30.02 182 ALA A O 1
ATOM 1404 N N . VAL A 1 183 ? -20.936 -2.312 1.124 1.00 41.88 183 VAL A N 1
ATOM 1405 C CA . VAL A 1 183 ? -20.282 -2.916 2.297 1.00 41.88 183 VAL A CA 1
ATOM 1406 C C . VAL A 1 183 ? -18.829 -2.426 2.379 1.00 41.88 183 VAL A C 1
ATOM 1408 O O . VAL A 1 183 ? -17.908 -3.224 2.365 1.00 41.88 183 VAL A O 1
ATOM 1411 N N . VAL A 1 184 ? -18.642 -1.103 2.342 1.00 34.84 184 VAL A N 1
ATOM 1412 C CA . VAL A 1 184 ? -17.506 -0.308 2.858 1.00 34.84 184 VAL A CA 1
ATOM 1413 C C . VAL A 1 184 ? -18.000 1.146 2.785 1.00 34.84 184 VAL A C 1
ATOM 1415 O O . VAL A 1 184 ? -17.747 1.867 1.818 1.00 34.84 184 VAL A O 1
ATOM 1418 N N . GLY A 1 185 ? -18.761 1.575 3.797 1.00 34.97 185 GLY A N 1
ATOM 1419 C CA . GLY A 1 185 ? -18.603 2.952 4.275 1.00 34.97 185 GLY A CA 1
ATOM 1420 C C . GLY A 1 185 ? -17.201 2.994 4.887 1.00 34.97 185 GLY A C 1
ATOM 1421 O O . GLY A 1 185 ? -16.775 2.037 5.512 1.00 34.97 185 GLY A O 1
ATOM 1422 N N . ASP A 1 186 ? -16.312 3.928 4.613 1.00 35.19 186 ASP A N 1
ATOM 1423 C CA . ASP A 1 186 ? -16.483 5.354 4.446 1.00 35.19 186 ASP A CA 1
ATOM 1424 C C . ASP A 1 186 ? -15.558 5.820 3.325 1.00 35.19 186 ASP A C 1
ATOM 1426 O O . ASP A 1 186 ? -14.479 5.263 3.137 1.00 35.19 186 ASP A O 1
ATOM 1430 N N . GLY A 1 187 ? -15.941 6.861 2.587 1.00 34.09 187 GLY A N 1
ATOM 1431 C CA . GLY A 1 187 ? -15.189 7.398 1.448 1.00 34.09 187 GLY A CA 1
ATOM 1432 C C . GLY A 1 187 ? -13.810 7.992 1.784 1.00 34.09 187 GLY A C 1
ATOM 1433 O O . GLY A 1 187 ? -13.586 9.183 1.574 1.00 34.09 187 GLY A O 1
ATOM 1434 N N . LYS A 1 188 ? -12.860 7.177 2.255 1.00 34.56 188 LYS A N 1
ATOM 1435 C CA . LYS A 1 188 ? -11.438 7.495 2.401 1.00 34.56 188 LYS A CA 1
ATOM 1436 C C . LYS A 1 188 ? -10.592 6.379 1.792 1.00 34.56 188 LYS A C 1
ATOM 1438 O O . LYS A 1 188 ? -10.410 5.307 2.356 1.00 34.56 188 LYS A O 1
ATOM 1443 N N . THR A 1 189 ? -10.026 6.670 0.629 1.00 31.31 189 THR A N 1
ATOM 1444 C CA . THR A 1 189 ? -8.897 5.934 0.054 1.00 31.31 189 THR A CA 1
ATOM 1445 C C . THR A 1 189 ? -7.672 6.088 0.955 1.00 31.31 189 THR A C 1
ATOM 1447 O O . THR A 1 189 ? -7.253 7.217 1.203 1.00 31.31 189 THR A O 1
ATOM 1450 N N . TRP A 1 190 ? -7.085 4.979 1.410 1.00 33.75 190 TRP A N 1
ATOM 1451 C CA . TRP A 1 190 ? -5.820 4.945 2.152 1.00 33.75 190 TRP A CA 1
ATOM 1452 C C . TRP A 1 190 ? -4.632 5.067 1.186 1.00 33.75 190 TRP A C 1
ATOM 1454 O O . TRP A 1 190 ? -4.440 4.163 0.370 1.00 33.75 190 TRP A O 1
ATOM 1464 N N . PRO A 1 191 ? -3.812 6.132 1.239 1.00 39.34 191 PRO A N 1
ATOM 1465 C CA . PRO A 1 191 ? -2.726 6.311 0.292 1.00 39.34 191 PRO A CA 1
ATOM 1466 C C . PRO A 1 191 ? -1.385 6.460 1.019 1.00 39.34 191 PRO A C 1
ATOM 1468 O O . PRO A 1 191 ? -0.848 7.559 0.994 1.00 39.34 191 PRO A O 1
ATOM 1471 N N . THR A 1 192 ? -0.823 5.433 1.684 1.00 39.66 192 THR A N 1
ATOM 1472 C CA . THR A 1 192 ? 0.544 5.635 2.238 1.00 39.66 192 THR A CA 1
ATOM 1473 C C . THR A 1 192 ? 1.420 4.451 2.635 1.00 39.66 192 THR A C 1
ATOM 1475 O O . THR A 1 192 ? 2.571 4.690 2.988 1.00 39.66 192 THR A O 1
ATOM 1478 N N . ILE A 1 193 ? 0.999 3.194 2.541 1.00 43.19 193 ILE A N 1
ATOM 1479 C CA . ILE A 1 193 ? 1.943 2.079 2.718 1.00 43.19 193 ILE A CA 1
ATOM 1480 C C . ILE A 1 193 ? 1.912 1.319 1.411 1.00 43.19 193 ILE A C 1
ATOM 1482 O O . ILE A 1 193 ? 0.880 0.767 1.049 1.00 43.19 193 ILE A O 1
ATOM 1486 N N . GLY A 1 194 ? 3.003 1.351 0.649 1.00 44.75 194 GLY A N 1
ATOM 1487 C CA . GLY A 1 194 ? 3.100 0.706 -0.663 1.00 44.75 194 GLY A CA 1
ATOM 1488 C C . GLY A 1 194 ? 3.078 -0.822 -0.590 1.00 44.75 194 GLY A C 1
ATOM 1489 O O . GLY A 1 194 ? 3.818 -1.446 -1.338 1.00 44.75 194 GLY A O 1
ATOM 1490 N N . VAL A 1 195 ? 2.310 -1.408 0.336 1.00 44.06 195 VAL A N 1
ATOM 1491 C CA . VAL A 1 195 ? 2.093 -2.835 0.537 1.00 44.06 195 VAL A CA 1
ATOM 1492 C C . VAL A 1 195 ? 0.639 -3.158 0.192 1.00 44.06 195 VAL A C 1
ATOM 1494 O O . VAL A 1 195 ? -0.287 -2.755 0.883 1.00 44.06 195 VAL A O 1
ATOM 1497 N N . THR A 1 196 ? 0.434 -3.879 -0.904 1.00 50.72 196 THR A N 1
ATOM 1498 C CA . THR A 1 196 ? -0.855 -4.434 -1.317 1.00 50.72 196 THR A CA 1
ATOM 1499 C C . THR A 1 196 ? -0.947 -5.869 -0.819 1.00 50.72 196 THR A C 1
ATOM 1501 O O . THR A 1 196 ? -0.052 -6.674 -1.088 1.00 50.72 196 THR A O 1
ATOM 1504 N N . MET A 1 197 ? -2.022 -6.202 -0.110 1.00 51.53 197 MET A N 1
ATOM 1505 C CA . MET A 1 197 ? -2.303 -7.570 0.315 1.00 51.53 197 MET A CA 1
ATOM 1506 C C . MET A 1 197 ? -3.352 -8.187 -0.611 1.00 51.53 197 MET A C 1
ATOM 1508 O O . MET A 1 197 ? -4.398 -7.595 -0.861 1.00 51.53 197 MET A O 1
ATOM 1512 N N . THR A 1 198 ? -3.078 -9.371 -1.151 1.00 59.19 198 THR A N 1
ATOM 1513 C CA . THR A 1 198 ? -4.006 -10.104 -2.016 1.00 59.19 198 THR A CA 1
ATOM 1514 C C . THR A 1 198 ? -4.205 -11.506 -1.466 1.00 59.19 198 THR A C 1
ATOM 1516 O O . THR A 1 198 ? -3.259 -12.288 -1.366 1.00 59.19 198 THR A O 1
ATOM 1519 N N . TYR A 1 199 ? -5.445 -11.829 -1.104 1.00 44.03 199 TYR A N 1
ATOM 1520 C CA . TYR A 1 199 ? -5.818 -13.178 -0.703 1.00 44.03 199 TYR A CA 1
ATOM 1521 C C . TYR A 1 199 ? -5.913 -14.073 -1.942 1.00 44.03 199 TYR A C 1
ATOM 1523 O O . TYR A 1 199 ? -6.675 -13.786 -2.865 1.00 44.03 199 TYR A O 1
ATOM 1531 N N . VAL A 1 200 ? -5.139 -15.158 -1.976 1.00 51.09 200 VAL A N 1
ATOM 1532 C CA . VAL A 1 200 ? -5.200 -16.159 -3.043 1.00 51.09 200 VAL A CA 1
ATOM 1533 C C . VAL A 1 200 ? -5.867 -17.402 -2.472 1.00 51.09 200 VAL A C 1
ATOM 1535 O O . VAL A 1 200 ? -5.256 -18.162 -1.716 1.00 51.09 200 VAL A O 1
ATOM 1538 N N . SER A 1 201 ? -7.138 -17.594 -2.838 1.00 39.41 201 SER A N 1
ATOM 1539 C CA . SER A 1 201 ? -7.971 -18.712 -2.381 1.00 39.41 201 SER A CA 1
ATOM 1540 C C . SER A 1 201 ? -7.212 -20.045 -2.402 1.00 39.41 201 SER A C 1
ATOM 1542 O O . SER A 1 201 ? -6.688 -20.467 -3.436 1.00 39.41 201 SER A O 1
ATOM 1544 N N . GLY A 1 202 ? -7.110 -20.675 -1.227 1.00 45.56 202 GLY A N 1
ATOM 1545 C CA . GLY A 1 202 ? -6.510 -21.998 -1.031 1.00 45.56 202 GLY A CA 1
ATOM 1546 C C . GLY A 1 202 ? -4.987 -22.092 -1.195 1.00 45.56 202 GLY A C 1
ATOM 1547 O O . GLY A 1 202 ? -4.450 -23.193 -1.102 1.00 45.56 202 GLY A O 1
ATOM 1548 N N . ARG A 1 203 ? -4.276 -20.984 -1.452 1.00 47.19 203 ARG A N 1
ATOM 1549 C CA . ARG A 1 203 ? -2.814 -20.988 -1.667 1.00 47.19 203 ARG A CA 1
ATOM 1550 C C . ARG A 1 203 ? -2.042 -19.992 -0.819 1.00 47.19 203 ARG A C 1
ATOM 1552 O O . ARG A 1 203 ? -0.819 -20.087 -0.801 1.00 47.19 203 ARG A O 1
ATOM 1559 N N . GLY A 1 204 ? -2.716 -19.062 -0.141 1.00 58.66 204 GLY A N 1
ATOM 1560 C CA . GLY A 1 204 ? -2.056 -18.159 0.792 1.00 58.66 204 GLY A CA 1
ATOM 1561 C C . GLY A 1 204 ? -2.416 -16.691 0.679 1.00 58.66 204 GLY A C 1
ATOM 1562 O O . GLY A 1 204 ? -3.256 -16.284 -0.119 1.00 58.66 204 GLY A O 1
ATOM 1563 N N . VAL A 1 205 ? -1.713 -15.884 1.468 1.00 59.91 205 VAL A N 1
ATOM 1564 C CA . VAL A 1 205 ? -1.721 -14.420 1.364 1.00 59.91 205 VAL A CA 1
ATOM 1565 C C . VAL A 1 205 ? -0.492 -13.977 0.585 1.00 59.91 205 VAL A C 1
ATOM 1567 O O . VAL A 1 205 ? 0.622 -14.428 0.863 1.00 59.91 205 VAL A O 1
ATOM 1570 N N . VAL A 1 206 ? -0.702 -13.091 -0.386 1.00 60.88 206 VAL A N 1
ATOM 1571 C CA . VAL A 1 206 ? 0.371 -12.431 -1.124 1.00 60.88 206 VAL A CA 1
ATOM 1572 C C . VAL A 1 206 ? 0.515 -10.999 -0.637 1.00 60.88 206 VAL A C 1
ATOM 1574 O O . VAL A 1 206 ? -0.432 -10.223 -0.710 1.00 60.88 206 VAL A O 1
ATOM 1577 N N . LEU A 1 207 ? 1.704 -10.648 -0.150 1.00 58.81 207 LEU A N 1
ATOM 1578 C CA . LEU A 1 207 ? 2.073 -9.277 0.213 1.00 58.81 207 LEU A CA 1
ATOM 1579 C C . LEU A 1 207 ? 2.987 -8.719 -0.882 1.00 58.81 207 LEU A C 1
ATOM 1581 O O . LEU A 1 207 ? 4.034 -9.301 -1.179 1.00 58.81 207 LEU A O 1
ATOM 1585 N N . ARG A 1 208 ? 2.602 -7.595 -1.488 1.00 52.72 208 ARG A N 1
ATOM 1586 C CA . ARG A 1 208 ? 3.373 -6.901 -2.531 1.00 52.72 208 ARG A CA 1
ATOM 1587 C C . ARG A 1 208 ? 3.732 -5.506 -2.088 1.00 52.72 208 ARG A C 1
ATOM 1589 O O . ARG A 1 208 ? 2.825 -4.724 -1.876 1.00 52.72 208 ARG A O 1
ATOM 1596 N N . GLY A 1 209 ? 5.013 -5.170 -1.998 1.00 62.59 209 GLY A N 1
ATOM 1597 C CA . GLY A 1 209 ? 5.432 -3.831 -1.592 1.00 62.59 209 GLY A CA 1
ATOM 1598 C C . GLY A 1 209 ? 6.815 -3.775 -0.971 1.00 62.59 209 GLY A C 1
ATOM 1599 O O . GLY A 1 209 ? 7.532 -4.775 -0.959 1.00 62.59 209 GLY A O 1
ATOM 1600 N N . ASN A 1 210 ? 7.180 -2.628 -0.389 1.00 55.91 210 ASN A N 1
ATOM 1601 C CA . ASN A 1 210 ? 8.392 -2.523 0.429 1.00 55.91 210 ASN A CA 1
ATOM 1602 C C . ASN A 1 210 ? 8.184 -3.195 1.797 1.00 55.91 210 ASN A C 1
ATOM 1604 O O . ASN A 1 210 ? 8.023 -2.552 2.827 1.00 55.91 210 ASN A O 1
ATOM 1608 N N . THR A 1 211 ? 8.181 -4.523 1.793 1.00 61.34 211 THR A N 1
ATOM 1609 C CA . THR A 1 211 ? 7.984 -5.367 2.979 1.00 61.34 211 THR A CA 1
ATOM 1610 C C . THR A 1 211 ? 9.287 -5.673 3.718 1.00 61.34 211 THR A C 1
ATOM 1612 O O . THR A 1 211 ? 9.298 -6.421 4.691 1.00 61.34 211 THR A O 1
ATOM 1615 N N . ARG A 1 212 ? 10.421 -5.171 3.214 1.00 58.81 212 ARG A N 1
ATOM 1616 C CA . ARG A 1 212 ? 11.763 -5.475 3.727 1.00 58.81 212 ARG A CA 1
ATOM 1617 C C . ARG A 1 212 ? 11.950 -5.101 5.208 1.00 58.81 212 ARG A C 1
ATOM 1619 O O . ARG A 1 212 ? 12.618 -5.880 5.886 1.00 58.81 212 ARG A O 1
ATOM 1626 N N . PRO A 1 213 ? 11.365 -3.998 5.724 1.00 60.09 213 PRO A N 1
ATOM 1627 C CA . PRO A 1 213 ? 11.415 -3.677 7.152 1.00 60.09 213 PRO A CA 1
ATOM 1628 C C . PRO A 1 213 ? 10.731 -4.721 8.048 1.00 60.09 213 PRO A C 1
ATOM 1630 O O . PRO A 1 213 ? 11.180 -4.931 9.163 1.00 60.09 213 PRO A O 1
ATOM 1633 N N . PHE A 1 214 ? 9.719 -5.427 7.537 1.00 62.19 214 PHE A N 1
ATOM 1634 C CA . PHE A 1 214 ? 8.870 -6.357 8.301 1.00 62.19 214 PHE A CA 1
ATOM 1635 C C . PHE A 1 214 ? 9.292 -7.828 8.140 1.00 62.19 214 PHE A C 1
ATOM 1637 O O . PHE A 1 214 ? 8.541 -8.756 8.430 1.00 62.19 214 PHE A O 1
ATOM 1644 N N . ARG A 1 215 ? 10.491 -8.074 7.598 1.00 66.12 215 ARG A N 1
ATOM 1645 C CA . ARG A 1 215 ? 10.950 -9.409 7.184 1.00 66.12 215 ARG A CA 1
ATOM 1646 C C . ARG A 1 215 ? 10.967 -10.428 8.321 1.00 66.12 215 ARG A C 1
ATOM 1648 O O . ARG A 1 215 ? 10.550 -11.566 8.106 1.00 66.12 215 ARG A O 1
ATOM 1655 N N . GLU A 1 216 ? 11.510 -10.050 9.471 1.00 65.56 216 GLU A N 1
ATOM 1656 C CA . GLU A 1 216 ? 11.651 -10.965 10.609 1.00 65.56 216 GLU A CA 1
ATOM 1657 C C . GLU A 1 216 ? 10.319 -11.156 11.337 1.00 65.56 216 GLU A C 1
ATOM 1659 O O . GLU A 1 216 ? 9.987 -12.276 11.721 1.00 65.56 216 GLU A O 1
ATOM 1664 N N . ASP A 1 217 ? 9.490 -10.114 11.387 1.00 61.62 217 ASP A N 1
ATOM 1665 C CA . ASP A 1 217 ? 8.159 -10.186 11.986 1.00 61.62 217 ASP A CA 1
ATOM 1666 C C . ASP A 1 217 ? 7.246 -11.119 11.183 1.00 61.62 217 ASP A C 1
ATOM 1668 O O . ASP A 1 217 ? 6.645 -12.036 11.739 1.00 61.62 217 ASP A O 1
ATOM 1672 N N . ILE A 1 218 ? 7.235 -11.003 9.851 1.00 65.88 218 ILE A N 1
ATOM 1673 C CA . ILE A 1 218 ? 6.448 -11.903 8.997 1.00 65.88 218 ILE A CA 1
ATOM 1674 C C . ILE A 1 218 ? 7.005 -13.340 9.054 1.00 65.88 218 ILE A C 1
ATOM 1676 O O . ILE A 1 218 ? 6.237 -14.301 9.062 1.00 65.88 218 ILE A O 1
ATOM 1680 N N . ARG A 1 219 ? 8.331 -13.527 9.153 1.00 67.50 219 ARG A N 1
ATOM 1681 C CA . ARG A 1 219 ? 8.935 -14.857 9.381 1.00 67.50 219 ARG A CA 1
ATOM 1682 C C . ARG A 1 219 ? 8.505 -15.479 10.705 1.00 67.50 219 ARG A C 1
ATOM 1684 O O . ARG A 1 219 ? 8.348 -16.693 10.763 1.00 67.50 219 ARG A O 1
ATOM 1691 N N . SER A 1 220 ? 8.309 -14.671 11.743 1.00 66.38 220 SER A N 1
ATOM 1692 C CA . SER A 1 220 ? 7.854 -15.162 13.046 1.00 66.38 220 SER A CA 1
ATOM 1693 C C . SER A 1 220 ? 6.395 -15.638 13.024 1.00 66.38 220 SER A C 1
ATOM 1695 O O . SER A 1 220 ? 6.023 -16.529 13.786 1.00 66.38 220 SER A O 1
ATOM 1697 N N . LEU A 1 221 ? 5.576 -15.089 12.119 1.00 56.12 221 LEU A N 1
ATOM 1698 C CA . LEU A 1 221 ? 4.150 -15.403 12.017 1.00 56.12 221 LEU A CA 1
ATOM 1699 C C . LEU A 1 221 ? 3.830 -16.619 11.141 1.00 56.12 221 LEU A C 1
ATOM 1701 O O . LEU A 1 221 ? 2.755 -17.208 11.292 1.00 56.12 221 LEU A O 1
ATOM 1705 N N . PHE A 1 222 ? 4.744 -17.013 10.249 1.00 63.91 222 PHE A N 1
ATOM 1706 C CA . PHE A 1 222 ? 4.511 -18.084 9.281 1.00 63.91 222 PHE A CA 1
ATOM 1707 C C . PHE A 1 222 ? 5.674 -19.076 9.246 1.00 63.91 222 PHE A C 1
ATOM 1709 O O . PHE A 1 222 ? 6.826 -18.705 9.064 1.00 63.91 222 PHE A O 1
ATOM 1716 N N . ALA A 1 223 ? 5.366 -20.371 9.353 1.00 53.91 223 ALA A N 1
ATOM 1717 C CA . ALA A 1 223 ? 6.372 -21.422 9.513 1.00 53.91 223 ALA A CA 1
ATOM 1718 C C . ALA A 1 223 ? 7.263 -21.657 8.274 1.00 53.91 223 ALA A C 1
ATOM 1720 O O . ALA A 1 223 ? 8.348 -22.226 8.401 1.00 53.91 223 ALA A O 1
ATOM 1721 N N . ARG A 1 224 ? 6.810 -21.282 7.065 1.00 58.19 224 ARG A N 1
ATOM 1722 C CA . ARG A 1 224 ? 7.511 -21.556 5.791 1.00 58.19 224 ARG A CA 1
ATOM 1723 C C . ARG A 1 224 ? 7.302 -20.462 4.724 1.00 58.19 224 ARG A C 1
ATOM 1725 O O . ARG A 1 224 ? 6.688 -20.731 3.691 1.00 58.19 224 ARG A O 1
ATOM 1732 N N . PRO A 1 225 ? 7.791 -19.225 4.921 1.00 54.72 225 PRO A N 1
ATOM 1733 C CA . PRO A 1 225 ? 7.729 -18.205 3.878 1.00 54.72 225 PRO A CA 1
ATOM 1734 C C . PRO A 1 225 ? 8.719 -18.543 2.750 1.00 54.72 225 PRO A C 1
ATOM 1736 O O . PRO A 1 225 ? 9.926 -18.647 2.986 1.00 54.72 225 PRO A O 1
ATOM 1739 N N . SER A 1 226 ? 8.229 -18.713 1.517 1.00 51.41 226 SER A N 1
ATOM 1740 C CA . SER A 1 226 ? 9.086 -18.881 0.335 1.00 51.41 226 SER A CA 1
ATOM 1741 C C . SER A 1 226 ? 9.466 -17.525 -0.259 1.00 51.41 226 SER A C 1
ATOM 1743 O O . SER A 1 226 ? 8.610 -16.655 -0.412 1.00 51.41 226 SER A O 1
ATOM 1745 N N . TRP A 1 227 ? 10.739 -17.360 -0.620 1.00 52.09 227 TRP A N 1
ATOM 1746 C CA . TRP A 1 227 ? 11.303 -16.090 -1.077 1.00 52.09 227 TRP A CA 1
ATOM 1747 C C . TRP A 1 227 ? 11.272 -15.973 -2.604 1.00 52.09 227 TRP A C 1
ATOM 1749 O O . TRP A 1 227 ? 12.065 -16.609 -3.292 1.00 52.09 227 TRP A O 1
ATOM 1759 N N . THR A 1 228 ? 10.403 -15.100 -3.110 1.00 49.06 228 THR A N 1
ATOM 1760 C CA . THR A 1 228 ? 10.490 -14.498 -4.451 1.00 49.06 228 THR A CA 1
ATOM 1761 C C . THR A 1 228 ? 10.254 -12.988 -4.322 1.00 49.06 228 THR A C 1
ATOM 1763 O O . THR A 1 228 ? 10.007 -12.510 -3.219 1.00 49.06 228 THR A O 1
ATOM 1766 N N . THR A 1 229 ? 10.330 -12.206 -5.402 1.00 40.25 229 THR A N 1
ATOM 1767 C CA . THR A 1 229 ? 10.012 -10.756 -5.411 1.00 40.25 229 THR A CA 1
ATOM 1768 C C . THR A 1 229 ? 8.593 -10.409 -4.913 1.00 40.25 229 THR A C 1
ATOM 1770 O O . THR A 1 229 ? 8.261 -9.238 -4.761 1.00 40.25 229 THR A O 1
ATOM 1773 N N . GLU A 1 230 ? 7.778 -11.421 -4.603 1.00 42.12 230 GLU A N 1
ATOM 1774 C CA . GLU A 1 230 ? 6.467 -11.367 -3.960 1.00 42.12 230 GLU A CA 1
ATOM 1775 C C . GLU A 1 230 ? 6.435 -12.353 -2.772 1.00 42.12 230 GLU A C 1
ATOM 1777 O O . GLU A 1 230 ? 7.053 -13.424 -2.843 1.00 42.12 230 GLU A O 1
ATOM 1782 N N . TRP A 1 231 ? 5.704 -12.025 -1.696 1.00 52.66 231 TRP A N 1
ATOM 1783 C CA . TRP A 1 231 ? 5.427 -12.989 -0.622 1.00 52.66 231 TRP A CA 1
ATOM 1784 C C . TRP A 1 231 ? 4.356 -13.963 -1.084 1.00 52.66 231 TRP A C 1
ATOM 1786 O O . TRP A 1 231 ? 3.303 -13.528 -1.525 1.00 52.66 231 TRP A O 1
ATOM 1796 N N . LEU A 1 232 ? 4.579 -15.264 -0.929 1.00 41.34 232 LEU A N 1
ATOM 1797 C CA . LEU A 1 232 ? 3.521 -16.267 -1.025 1.00 41.34 232 LEU A CA 1
ATOM 1798 C C . LEU A 1 232 ? 3.476 -17.021 0.304 1.00 41.34 232 LEU A C 1
ATOM 1800 O O . LEU A 1 232 ? 4.359 -17.824 0.611 1.00 41.34 232 LEU A O 1
ATOM 1804 N N . ILE A 1 233 ? 2.470 -16.727 1.124 1.00 53.06 233 ILE A N 1
ATOM 1805 C CA . ILE A 1 233 ? 2.299 -17.355 2.436 1.00 53.06 233 ILE A CA 1
ATOM 1806 C C . ILE A 1 233 ? 1.492 -18.640 2.250 1.00 53.06 233 ILE A C 1
ATOM 1808 O O . ILE A 1 233 ? 0.276 -18.638 2.381 1.00 53.06 233 ILE A O 1
ATOM 1812 N N . SER A 1 234 ? 2.171 -19.738 1.912 1.00 41.50 234 SER A N 1
ATOM 1813 C CA . SER A 1 234 ? 1.539 -20.982 1.431 1.00 41.50 234 SER A CA 1
ATOM 1814 C C . SER A 1 234 ? 0.679 -21.768 2.436 1.00 41.50 234 SER A C 1
ATOM 1816 O O . SER A 1 234 ? 0.056 -22.754 2.050 1.00 41.50 234 SER A O 1
ATOM 1818 N N . SER A 1 235 ? 0.585 -21.341 3.699 1.00 45.56 235 SER A N 1
ATOM 1819 C CA . SER A 1 235 ? -0.283 -21.989 4.687 1.00 45.56 235 SER A CA 1
ATOM 1820 C C . SER A 1 235 ? -0.811 -20.995 5.729 1.00 45.56 235 SER A C 1
ATOM 1822 O O . SER A 1 235 ? -0.089 -20.576 6.636 1.00 45.56 235 SER A O 1
ATOM 1824 N N . LEU A 1 236 ? -2.092 -20.644 5.621 1.00 46.50 236 LEU A N 1
ATOM 1825 C CA . LEU A 1 236 ? -2.868 -20.017 6.693 1.00 46.50 236 LEU A CA 1
ATOM 1826 C C . LEU A 1 236 ? -3.467 -21.131 7.559 1.00 46.50 236 LEU A C 1
ATOM 1828 O O . LEU A 1 236 ? -4.652 -21.424 7.469 1.00 46.50 236 LEU A O 1
ATOM 1832 N N . GLU A 1 237 ? -2.653 -21.822 8.355 1.00 42.50 237 GLU A N 1
ATOM 1833 C CA . GLU A 1 237 ? -3.183 -22.911 9.192 1.00 42.50 237 GLU A CA 1
ATOM 1834 C C . GLU A 1 237 ? -3.983 -22.398 10.402 1.00 42.50 237 GLU A C 1
ATOM 1836 O O . GLU A 1 237 ? -4.666 -23.188 11.050 1.00 42.50 237 GLU A O 1
ATOM 1841 N N . LYS A 1 238 ? -3.928 -21.094 10.728 1.00 45.25 238 LYS A N 1
ATOM 1842 C CA . LYS A 1 238 ? -4.628 -20.507 11.884 1.00 45.25 238 LYS A CA 1
ATOM 1843 C C . LYS A 1 238 ? -5.055 -19.056 11.620 1.00 45.25 238 LYS A C 1
ATOM 1845 O O . LYS A 1 238 ? -4.225 -18.245 11.210 1.00 45.25 238 LYS A O 1
ATOM 1850 N N . ALA A 1 239 ? -6.315 -18.720 11.917 1.00 41.53 239 ALA A N 1
ATOM 1851 C CA . ALA A 1 239 ? -6.859 -17.351 11.859 1.00 41.53 239 ALA A CA 1
ATOM 1852 C C . ALA A 1 239 ? -6.017 -16.344 12.675 1.00 41.53 239 ALA A C 1
ATOM 1854 O O . ALA A 1 239 ? -5.763 -15.225 12.234 1.00 41.53 239 ALA A O 1
ATOM 1855 N N . THR A 1 240 ? -5.430 -16.805 13.783 1.00 48.12 240 THR A N 1
ATOM 1856 C CA . THR A 1 240 ? -4.548 -16.021 14.660 1.00 48.12 240 THR A CA 1
ATOM 1857 C C . THR A 1 240 ? -3.256 -15.527 14.001 1.00 48.12 240 THR A C 1
ATOM 1859 O O . THR A 1 240 ? -2.711 -14.512 14.429 1.00 48.12 240 THR A O 1
ATOM 1862 N N . SER A 1 241 ? -2.742 -16.194 12.961 1.00 51.34 241 SER A N 1
ATOM 1863 C CA . SER A 1 241 ? -1.567 -15.703 12.219 1.00 51.34 241 SER A CA 1
ATOM 1864 C C . SER A 1 241 ? -1.913 -14.532 11.296 1.00 51.34 241 SER A C 1
ATOM 1866 O O . SER A 1 241 ? -1.060 -13.685 11.042 1.00 51.34 241 SER A O 1
ATOM 1868 N N . PHE A 1 242 ? -3.153 -14.471 10.803 1.00 49.81 242 PHE A N 1
ATOM 1869 C CA . PHE A 1 242 ? -3.635 -13.382 9.955 1.00 49.81 242 PHE A CA 1
ATOM 1870 C C . PHE A 1 242 ? -3.967 -12.136 10.782 1.00 49.81 242 PHE A C 1
ATOM 1872 O O . PHE A 1 242 ? -3.512 -11.049 10.448 1.00 49.81 242 PHE A O 1
ATOM 1879 N N . GLU A 1 243 ? -4.655 -12.301 11.912 1.00 53.50 243 GLU A N 1
ATOM 1880 C CA . GLU A 1 243 ? -4.940 -11.209 12.856 1.00 53.50 243 GLU A CA 1
ATOM 1881 C C . GLU A 1 243 ? -3.656 -10.579 13.403 1.00 53.50 243 GLU A C 1
ATOM 1883 O O . GLU A 1 243 ? -3.522 -9.360 13.419 1.00 53.50 243 GLU A O 1
ATOM 1888 N N . ARG A 1 244 ? -2.654 -11.393 13.764 1.00 54.97 244 ARG A N 1
ATOM 1889 C CA . ARG A 1 244 ? -1.337 -10.886 14.186 1.00 54.97 244 ARG A CA 1
ATOM 1890 C C . ARG A 1 244 ? -0.585 -10.163 13.069 1.00 54.97 244 ARG A C 1
ATOM 1892 O O . ARG A 1 244 ? 0.150 -9.222 13.348 1.00 54.97 244 ARG A O 1
ATOM 1899 N N . LEU A 1 245 ? -0.750 -10.597 11.818 1.00 55.84 245 LEU A N 1
ATOM 1900 C CA . LEU A 1 245 ? -0.161 -9.921 10.662 1.00 55.84 245 LEU A CA 1
ATOM 1901 C C . LEU A 1 245 ? -0.818 -8.555 10.433 1.00 55.84 245 LEU A C 1
ATOM 1903 O O . LEU A 1 245 ? -0.114 -7.587 10.174 1.00 55.84 245 LEU A O 1
ATOM 1907 N N . MET A 1 246 ? -2.143 -8.470 10.556 1.00 56.91 246 MET A N 1
ATOM 1908 C CA . MET A 1 246 ? -2.871 -7.201 10.483 1.00 56.91 246 MET A CA 1
ATOM 1909 C C . MET A 1 246 ? -2.483 -6.273 11.637 1.00 56.91 246 MET A C 1
ATOM 1911 O O . MET A 1 246 ? -2.181 -5.108 11.400 1.00 56.91 246 MET A O 1
ATOM 1915 N N . MET A 1 247 ? -2.346 -6.814 12.853 1.00 59.84 247 MET A N 1
ATOM 1916 C CA . MET A 1 247 ? -1.837 -6.073 14.009 1.00 59.84 247 MET A CA 1
ATOM 1917 C C . MET A 1 247 ? -0.425 -5.526 13.786 1.00 59.84 247 MET A C 1
ATOM 1919 O O . MET A 1 247 ? -0.185 -4.395 14.164 1.00 59.84 247 MET A O 1
ATOM 1923 N N . LEU A 1 248 ? 0.493 -6.247 13.127 1.00 54.66 248 LEU A N 1
ATOM 1924 C CA . LEU A 1 248 ? 1.822 -5.707 12.782 1.00 54.66 248 LEU A CA 1
ATOM 1925 C C . LEU A 1 248 ? 1.762 -4.471 11.871 1.00 54.66 248 LEU A C 1
ATOM 1927 O O . LEU A 1 248 ? 2.662 -3.637 11.926 1.00 54.66 248 LEU A O 1
ATOM 1931 N N . PHE A 1 249 ? 0.750 -4.367 11.004 1.00 53.34 249 PHE A N 1
ATOM 1932 C CA . PHE A 1 249 ? 0.573 -3.207 10.127 1.00 53.34 249 PHE A CA 1
ATOM 1933 C C . PHE A 1 249 ? -0.183 -2.055 10.809 1.00 53.34 249 PHE A C 1
ATOM 1935 O O . PHE A 1 249 ? 0.057 -0.899 10.458 1.00 53.34 249 PHE A O 1
ATOM 1942 N N . ASP A 1 250 ? -1.044 -2.363 11.783 1.00 50.25 250 ASP A N 1
ATOM 1943 C CA . ASP A 1 250 ? -1.766 -1.386 12.612 1.00 50.25 250 ASP A CA 1
ATOM 1944 C C . ASP A 1 250 ? -0.975 -0.916 13.845 1.00 50.25 250 ASP A C 1
ATOM 1946 O O . ASP A 1 250 ? -1.302 0.118 14.431 1.00 50.25 250 ASP A O 1
ATOM 1950 N N . ASP A 1 251 ? 0.079 -1.635 14.235 1.00 55.12 251 ASP A N 1
ATOM 1951 C CA . ASP A 1 251 ? 0.880 -1.316 15.409 1.00 55.12 251 ASP A CA 1
ATOM 1952 C C . ASP A 1 251 ? 1.578 0.036 15.218 1.00 55.12 251 ASP A C 1
ATOM 1954 O O . ASP A 1 251 ? 2.460 0.218 14.371 1.00 55.12 251 ASP A O 1
ATOM 1958 N N . ALA A 1 252 ? 1.163 1.009 16.028 1.00 51.81 252 ALA A N 1
ATOM 1959 C CA . ALA A 1 252 ? 1.698 2.359 16.027 1.00 51.81 252 ALA A CA 1
ATOM 1960 C C . ALA A 1 252 ? 3.208 2.381 16.307 1.00 51.81 252 ALA A C 1
ATOM 1962 O O . ALA A 1 252 ? 3.882 3.288 15.826 1.00 51.81 252 ALA A O 1
ATOM 1963 N N . GLU A 1 253 ? 3.755 1.395 17.023 1.00 49.50 253 GLU A N 1
ATOM 1964 C CA . GLU A 1 253 ? 5.191 1.259 17.276 1.00 49.50 253 GLU A CA 1
ATOM 1965 C C . GLU A 1 253 ? 5.933 0.801 16.013 1.00 49.50 253 GLU A C 1
ATOM 1967 O O . GLU A 1 253 ? 6.979 1.351 15.661 1.00 49.50 253 GLU A O 1
ATOM 1972 N 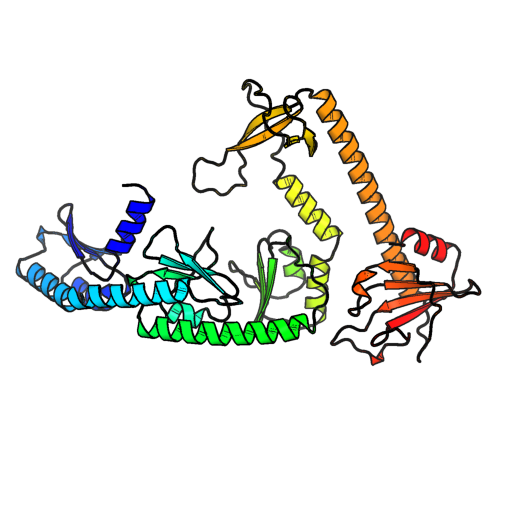N . VAL A 1 254 ? 5.350 -0.137 15.261 1.00 50.91 254 VAL A N 1
ATOM 1973 C CA . VAL A 1 254 ? 5.882 -0.624 13.980 1.00 50.91 254 VAL A CA 1
ATOM 1974 C C . VAL A 1 254 ? 5.753 0.444 12.895 1.00 50.91 254 VAL A C 1
ATOM 1976 O O . VAL A 1 254 ? 6.688 0.653 12.119 1.00 50.91 254 VAL A O 1
ATOM 1979 N N . LYS A 1 255 ? 4.643 1.186 12.883 1.00 55.06 255 LYS A N 1
ATOM 1980 C CA . LYS A 1 255 ? 4.426 2.347 12.018 1.00 55.06 255 LYS A CA 1
ATOM 1981 C C . LYS A 1 255 ? 5.378 3.488 12.363 1.00 55.06 255 LYS A C 1
ATOM 1983 O O . LYS A 1 255 ? 6.022 4.010 11.461 1.00 55.06 255 LYS A O 1
ATOM 1988 N N . ALA A 1 256 ? 5.544 3.823 13.642 1.00 57.69 256 ALA A N 1
ATOM 1989 C CA . ALA A 1 256 ? 6.478 4.852 14.090 1.00 57.69 256 ALA A CA 1
ATOM 1990 C C . ALA A 1 256 ? 7.929 4.457 13.812 1.00 57.69 256 ALA A C 1
ATOM 1992 O O . ALA A 1 256 ? 8.714 5.308 13.413 1.00 57.69 256 ALA A O 1
ATOM 1993 N N . LYS A 1 257 ? 8.292 3.177 13.952 1.00 58.31 257 LYS A N 1
ATOM 1994 C CA . LYS A 1 257 ? 9.620 2.665 13.601 1.00 58.31 257 LYS A CA 1
ATOM 1995 C C . LYS A 1 257 ? 9.848 2.651 12.093 1.00 58.31 257 LYS A C 1
ATOM 1997 O O . LYS A 1 257 ? 10.908 3.070 11.652 1.00 58.31 257 LYS A O 1
ATOM 2002 N N . ALA A 1 258 ? 8.867 2.241 11.289 1.00 56.75 258 ALA A N 1
ATOM 2003 C CA . ALA A 1 258 ? 8.956 2.282 9.831 1.00 56.75 258 ALA A CA 1
ATOM 2004 C C . ALA A 1 258 ? 8.995 3.722 9.296 1.00 56.75 258 ALA A C 1
ATOM 2006 O O . ALA A 1 258 ? 9.758 4.006 8.376 1.00 56.75 258 ALA A O 1
ATOM 2007 N N . GLU A 1 259 ? 8.229 4.642 9.886 1.00 56.59 259 GLU A N 1
ATOM 2008 C CA . GLU A 1 259 ? 8.269 6.077 9.591 1.00 56.59 259 GLU A CA 1
ATOM 2009 C C . GLU A 1 259 ? 9.578 6.707 10.082 1.00 56.59 259 GLU A C 1
ATOM 2011 O O . GLU A 1 259 ? 10.180 7.478 9.344 1.00 56.59 259 GLU A O 1
ATOM 2016 N N . ALA A 1 260 ? 10.082 6.345 11.265 1.00 57.41 260 ALA A N 1
ATOM 2017 C CA . ALA A 1 260 ? 11.374 6.799 11.776 1.00 57.41 260 ALA A CA 1
ATOM 2018 C C . ALA A 1 260 ? 12.538 6.264 10.935 1.00 57.41 260 ALA A C 1
ATOM 2020 O O . ALA A 1 260 ? 13.440 7.030 10.616 1.00 57.41 260 ALA A O 1
ATOM 2021 N N . ASP A 1 261 ? 12.499 5.004 10.501 1.00 55.00 261 ASP A N 1
ATOM 2022 C CA . ASP A 1 261 ? 13.483 4.397 9.602 1.00 55.00 261 ASP A CA 1
ATOM 2023 C C . ASP A 1 261 ? 13.387 4.985 8.188 1.00 55.00 261 ASP A C 1
ATOM 2025 O O . ASP A 1 261 ? 14.411 5.199 7.538 1.00 55.00 261 ASP A O 1
ATOM 2029 N N . ALA A 1 262 ? 12.179 5.283 7.697 1.00 52.25 262 ALA A N 1
ATOM 2030 C CA . ALA A 1 262 ? 11.964 5.955 6.418 1.00 52.25 262 ALA A CA 1
ATOM 2031 C C . ALA A 1 262 ? 12.422 7.417 6.468 1.00 52.25 262 ALA A C 1
ATOM 2033 O O . ALA A 1 262 ? 13.061 7.875 5.528 1.00 52.25 262 ALA A O 1
ATOM 2034 N N . VAL A 1 263 ? 12.183 8.139 7.565 1.00 49.62 263 VAL A N 1
ATOM 2035 C CA . VAL A 1 263 ? 12.686 9.501 7.796 1.00 49.62 263 VAL A CA 1
ATOM 2036 C C . VAL A 1 263 ? 14.202 9.486 7.997 1.00 49.62 263 VAL A C 1
ATOM 2038 O O . VAL A 1 263 ? 14.890 10.319 7.413 1.00 49.62 263 VAL A O 1
ATOM 2041 N N . ALA A 1 264 ? 14.757 8.524 8.733 1.00 50.28 264 ALA A N 1
ATOM 2042 C CA . ALA A 1 264 ? 16.199 8.359 8.913 1.00 50.28 264 ALA A CA 1
ATOM 2043 C C . ALA A 1 264 ? 16.912 7.994 7.600 1.00 50.28 264 ALA A C 1
ATOM 2045 O O . ALA A 1 264 ? 18.033 8.444 7.381 1.00 50.28 264 ALA A O 1
ATOM 2046 N N . LYS A 1 265 ? 16.259 7.243 6.700 1.00 49.88 265 LYS A N 1
ATOM 2047 C CA . LYS A 1 265 ? 16.771 6.933 5.351 1.00 49.88 265 LYS A CA 1
ATOM 2048 C C . LYS A 1 265 ? 16.530 8.048 4.326 1.00 49.88 265 LYS A C 1
ATOM 2050 O O . LYS A 1 265 ? 17.368 8.236 3.451 1.00 49.88 265 LYS A O 1
ATOM 2055 N N . ALA A 1 266 ? 15.431 8.801 4.433 1.00 47.06 266 ALA A N 1
ATOM 2056 C CA . ALA A 1 266 ? 15.077 9.907 3.531 1.00 47.06 266 ALA A CA 1
ATOM 2057 C C . ALA A 1 266 ? 15.720 11.251 3.915 1.00 47.06 266 ALA A C 1
ATOM 2059 O O . ALA A 1 266 ? 15.691 12.208 3.131 1.00 47.06 266 ALA A O 1
ATOM 2060 N N . THR A 1 267 ? 16.301 11.345 5.112 1.00 45.66 267 THR A N 1
ATOM 2061 C CA . THR A 1 267 ? 17.149 12.470 5.499 1.00 45.66 267 THR A CA 1
ATOM 2062 C C . THR A 1 267 ? 18.579 12.113 5.100 1.00 45.66 267 THR A C 1
ATOM 2064 O O . THR A 1 267 ? 19.195 11.306 5.793 1.00 45.66 267 THR A O 1
ATOM 2067 N N . PRO A 1 268 ? 19.140 12.664 4.005 1.00 47.59 268 PRO A N 1
ATOM 2068 C CA . PRO A 1 268 ? 20.534 12.411 3.675 1.00 47.59 268 PRO A CA 1
ATOM 2069 C C . PRO A 1 268 ? 21.386 12.843 4.868 1.00 47.59 268 PRO A C 1
ATOM 2071 O O . PRO A 1 268 ? 21.395 14.019 5.251 1.00 47.59 268 PRO A O 1
ATOM 2074 N N . ALA A 1 269 ? 22.037 11.860 5.491 1.00 45.31 269 ALA A N 1
ATOM 2075 C CA . ALA A 1 269 ? 22.937 12.045 6.612 1.00 45.31 269 ALA A CA 1
ATOM 2076 C C . ALA A 1 269 ? 23.907 13.178 6.281 1.00 45.31 269 ALA A C 1
ATOM 2078 O O . ALA A 1 269 ? 24.641 13.062 5.307 1.00 45.31 269 ALA A O 1
ATOM 2079 N N . ASN A 1 270 ? 23.841 14.269 7.059 1.00 53.34 270 ASN A N 1
ATOM 2080 C CA . ASN A 1 270 ? 24.808 15.369 7.155 1.00 53.34 270 ASN A CA 1
ATOM 2081 C C . ASN A 1 270 ? 25.761 15.507 5.954 1.00 53.34 270 ASN A C 1
ATOM 2083 O O . ASN A 1 270 ? 26.975 15.493 6.125 1.00 53.34 270 ASN A O 1
ATOM 2087 N N . VAL A 1 271 ? 25.232 15.657 4.734 1.00 56.66 271 VAL A N 1
ATOM 2088 C CA . VAL A 1 271 ? 26.091 15.973 3.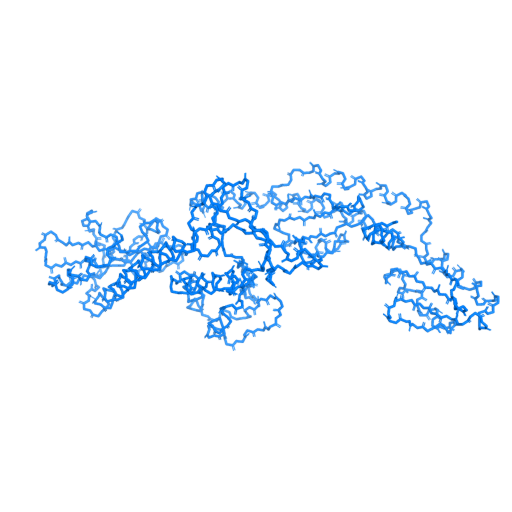593 1.00 56.66 271 VAL A CA 1
ATOM 2089 C C . VAL A 1 271 ? 26.543 17.412 3.835 1.00 56.66 271 VAL A C 1
ATOM 2091 O O . VAL A 1 271 ? 25.677 18.313 3.834 1.00 56.66 271 VAL A O 1
ATOM 2094 N N . PRO A 1 272 ? 27.840 17.646 4.133 1.00 57.06 272 PRO A N 1
ATOM 2095 C CA . PRO A 1 272 ? 28.345 18.992 4.324 1.00 57.06 272 PRO A CA 1
ATOM 2096 C C . PRO A 1 272 ? 27.982 19.781 3.075 1.00 57.06 272 PRO A C 1
ATOM 2098 O O . PRO A 1 272 ? 28.099 19.274 1.958 1.00 57.06 272 PRO A O 1
ATOM 2101 N N . ALA A 1 273 ? 27.444 20.987 3.265 1.00 56.19 273 ALA A N 1
ATOM 2102 C CA . ALA A 1 273 ? 27.122 21.828 2.126 1.00 56.19 273 ALA A CA 1
ATOM 2103 C C . ALA A 1 273 ? 28.412 21.972 1.302 1.00 56.19 273 ALA A C 1
ATOM 2105 O O . ALA A 1 273 ? 29.429 22.376 1.877 1.00 56.19 273 ALA A O 1
ATOM 2106 N N . PRO A 1 274 ? 28.420 21.613 0.004 1.00 58.25 274 PRO A N 1
ATOM 2107 C CA . PRO A 1 274 ? 29.570 21.922 -0.829 1.00 58.25 274 PRO A CA 1
ATOM 2108 C C . PRO A 1 274 ? 29.823 23.427 -0.711 1.00 58.25 274 PRO A C 1
ATOM 2110 O O . PRO A 1 274 ? 28.868 24.193 -0.558 1.00 58.25 274 PRO A O 1
ATOM 2113 N N . ALA A 1 275 ? 31.080 23.867 -0.805 1.00 58.06 275 ALA A N 1
ATOM 2114 C CA . ALA A 1 275 ? 31.475 25.284 -0.759 1.00 58.06 275 ALA A CA 1
ATOM 2115 C C . ALA A 1 275 ? 30.897 26.138 -1.921 1.00 58.06 275 ALA A C 1
ATOM 2117 O O . ALA A 1 275 ? 31.394 27.217 -2.235 1.00 58.06 275 ALA A O 1
ATOM 2118 N N . ALA A 1 276 ? 29.850 25.643 -2.582 1.00 59.28 276 ALA A N 1
ATOM 2119 C CA . ALA A 1 276 ? 29.063 26.313 -3.585 1.00 59.28 276 ALA A CA 1
ATOM 2120 C C . ALA A 1 276 ? 28.351 27.533 -2.992 1.00 59.28 276 ALA A C 1
ATOM 2122 O O . ALA A 1 276 ? 27.817 27.525 -1.880 1.00 59.28 276 ALA A O 1
ATOM 2123 N N . THR A 1 277 ? 28.323 28.588 -3.792 1.00 77.56 277 THR A N 1
ATOM 2124 C CA . THR A 1 277 ? 27.644 29.840 -3.498 1.00 77.56 277 THR A CA 1
ATOM 2125 C C . THR A 1 277 ? 26.168 29.587 -3.180 1.00 77.56 277 THR A C 1
ATOM 2127 O O . THR A 1 277 ? 25.421 29.059 -4.004 1.00 77.56 277 THR A O 1
ATOM 2130 N N . CYS A 1 278 ? 25.736 29.963 -1.969 1.00 87.75 278 CYS A N 1
ATOM 2131 C CA . CYS A 1 278 ? 24.323 29.967 -1.594 1.00 87.75 278 CYS A CA 1
ATOM 2132 C C . CYS A 1 278 ? 23.521 30.739 -2.650 1.00 87.75 278 CYS A C 1
ATOM 2134 O O . CYS A 1 278 ? 23.692 31.948 -2.817 1.00 87.75 278 CYS A O 1
ATOM 2136 N N . ARG A 1 279 ? 22.627 30.044 -3.358 1.00 93.81 279 ARG A N 1
ATOM 2137 C CA . ARG A 1 279 ? 21.644 30.684 -4.236 1.00 93.81 279 ARG A CA 1
ATOM 2138 C C . ARG A 1 279 ? 20.360 30.889 -3.434 1.00 93.81 279 ARG A C 1
ATOM 2140 O O . ARG A 1 279 ? 19.887 29.918 -2.847 1.00 93.81 279 ARG A O 1
ATOM 2147 N N . PRO A 1 280 ? 19.778 32.097 -3.381 1.00 95.69 280 PRO A N 1
ATOM 2148 C CA . PRO A 1 280 ? 18.530 32.307 -2.661 1.00 95.69 280 PRO A CA 1
ATOM 2149 C C . PRO A 1 280 ? 17.407 31.456 -3.269 1.00 95.69 280 PRO A C 1
ATOM 2151 O O . PRO A 1 280 ? 17.296 31.339 -4.494 1.00 95.69 280 PRO A O 1
ATOM 2154 N N . ASN A 1 281 ? 16.571 30.856 -2.421 1.00 96.06 281 ASN A N 1
ATOM 2155 C CA . ASN A 1 281 ? 15.410 30.099 -2.882 1.00 96.06 281 ASN A CA 1
ATOM 2156 C C . ASN A 1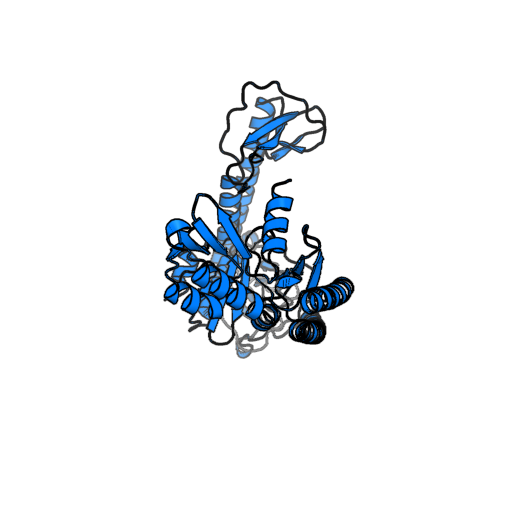 281 ? 14.393 31.026 -3.567 1.00 96.06 281 ASN A C 1
ATOM 2158 O O . ASN A 1 281 ? 14.055 32.089 -3.056 1.00 96.06 281 ASN A O 1
ATOM 2162 N N . ARG A 1 282 ? 13.881 30.602 -4.728 1.00 96.12 282 ARG A N 1
ATOM 2163 C CA . ARG A 1 282 ? 12.884 31.355 -5.518 1.00 96.12 282 ARG A CA 1
ATOM 2164 C C . ARG A 1 282 ? 11.440 30.911 -5.275 1.00 96.12 282 ARG A C 1
ATOM 2166 O O . ARG A 1 282 ? 10.518 31.514 -5.807 1.00 96.12 282 ARG A O 1
ATOM 2173 N N . LYS A 1 283 ? 11.254 29.832 -4.518 1.00 94.25 283 LYS A N 1
ATOM 2174 C CA . LYS A 1 283 ? 9.957 29.267 -4.138 1.00 94.25 283 LYS A CA 1
ATOM 2175 C C . LYS A 1 283 ? 9.960 29.018 -2.629 1.00 94.25 283 LYS A C 1
ATOM 2177 O O . LYS A 1 283 ? 11.039 28.718 -2.096 1.00 94.25 283 LYS A O 1
ATOM 2182 N N . PRO A 1 284 ? 8.806 29.135 -1.951 1.00 95.94 284 PRO A N 1
ATOM 2183 C CA . PRO A 1 284 ? 8.699 28.661 -0.582 1.00 95.94 284 PRO A CA 1
ATOM 2184 C C . PRO A 1 284 ? 9.004 27.160 -0.555 1.00 95.94 284 PRO A C 1
ATOM 2186 O O . PRO A 1 284 ? 8.762 26.442 -1.529 1.00 95.94 284 PRO A O 1
ATOM 2189 N N . GLY A 1 285 ? 9.577 26.692 0.543 1.00 95.44 285 GLY A N 1
ATOM 2190 C CA . GLY A 1 285 ? 9.904 25.283 0.716 1.00 95.44 285 GLY A CA 1
ATOM 2191 C C . GLY A 1 285 ? 10.101 24.944 2.180 1.00 95.44 285 GLY A C 1
ATOM 2192 O O . GLY A 1 285 ? 9.939 25.799 3.042 1.00 95.44 285 GLY A O 1
ATOM 2193 N N . TYR A 1 286 ? 10.475 23.704 2.462 1.00 96.88 286 TYR A N 1
ATOM 2194 C CA . TYR A 1 286 ? 10.828 23.278 3.810 1.00 96.88 286 TYR A CA 1
ATOM 2195 C C . TYR A 1 286 ? 12.336 23.085 3.899 1.00 96.88 286 TYR A C 1
ATOM 2197 O O . TYR A 1 286 ? 12.959 22.516 3.000 1.00 96.88 286 TYR A O 1
ATOM 2205 N N . CYS A 1 287 ? 12.930 23.573 4.984 1.00 96.50 287 CYS A N 1
ATOM 2206 C CA . CYS A 1 287 ? 14.347 23.397 5.240 1.00 96.50 287 CYS A CA 1
ATOM 2207 C 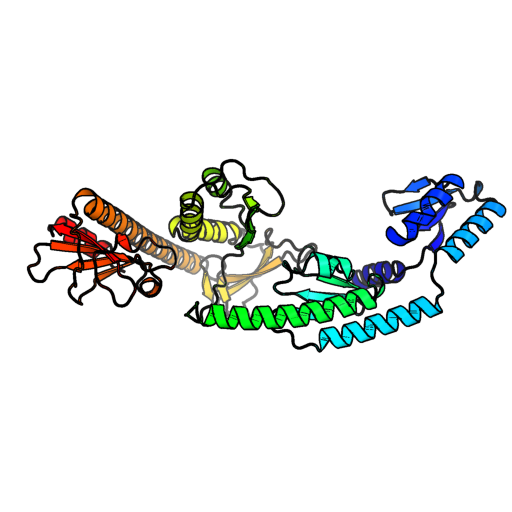C . CYS A 1 287 ? 14.650 21.902 5.384 1.00 96.50 287 CYS A C 1
ATOM 2209 O O . CYS A 1 287 ? 14.126 21.256 6.284 1.00 96.50 287 CYS A O 1
ATOM 2211 N N . SER A 1 288 ? 15.537 21.338 4.569 1.00 94.81 288 SER A N 1
ATOM 2212 C CA . SER A 1 288 ? 15.828 19.897 4.578 1.00 94.81 288 SER A CA 1
ATOM 2213 C C . SER A 1 288 ? 16.512 19.395 5.853 1.00 94.81 288 SER A C 1
ATOM 2215 O O . SER A 1 288 ? 16.734 18.199 5.985 1.00 94.81 288 SER A O 1
ATOM 2217 N N . VAL A 1 289 ? 16.915 20.299 6.751 1.00 94.06 289 VAL A N 1
ATOM 2218 C CA . VAL A 1 289 ? 17.618 19.971 8.001 1.00 94.06 289 VAL A CA 1
ATOM 2219 C C . VAL A 1 289 ? 16.669 19.972 9.200 1.00 94.06 289 VAL A C 1
ATOM 2221 O O . VAL A 1 289 ? 16.701 19.043 9.999 1.00 94.06 289 VAL A O 1
ATOM 2224 N N . CYS A 1 290 ? 15.834 21.006 9.348 1.00 95.25 290 CYS A N 1
ATOM 2225 C CA . CYS A 1 290 ? 14.897 21.123 10.477 1.00 95.25 290 CYS A CA 1
ATOM 2226 C C . CYS A 1 290 ? 13.430 20.868 10.090 1.00 95.25 290 CYS A C 1
ATOM 2228 O O . CYS A 1 290 ? 12.586 20.673 10.961 1.00 95.25 290 CYS A O 1
ATOM 2230 N N . GLY A 1 291 ? 13.106 20.853 8.795 1.00 94.81 291 GLY A N 1
ATOM 2231 C CA . GLY A 1 291 ? 11.755 20.682 8.256 1.00 94.81 291 GLY A CA 1
ATOM 2232 C C . GLY A 1 291 ? 10.810 21.863 8.468 1.00 94.81 291 GLY A C 1
ATOM 2233 O O . GLY A 1 291 ? 9.623 21.706 8.223 1.00 94.81 291 GLY A O 1
ATOM 2234 N N . HIS A 1 292 ? 11.299 23.022 8.916 1.00 96.38 292 HIS A N 1
ATOM 2235 C CA . HIS A 1 292 ? 10.479 24.230 9.041 1.00 96.38 292 HIS A CA 1
ATOM 2236 C C . HIS A 1 292 ? 10.279 24.926 7.687 1.00 96.38 292 HIS A C 1
ATOM 2238 O O . HIS A 1 292 ? 11.159 24.822 6.822 1.00 96.38 292 HIS A O 1
ATOM 2244 N N . PRO A 1 293 ? 9.144 25.621 7.492 1.00 96.62 293 PRO A N 1
ATOM 2245 C CA . PRO A 1 293 ? 8.890 26.389 6.281 1.00 96.62 293 PRO A CA 1
ATOM 2246 C C . PRO A 1 293 ? 9.895 27.540 6.143 1.00 96.62 293 PRO A C 1
ATOM 2248 O O . PRO A 1 293 ? 10.243 28.195 7.119 1.00 96.62 293 PRO A O 1
ATOM 2251 N N . VAL A 1 294 ? 10.344 27.780 4.914 1.00 97.00 294 VAL A N 1
ATOM 2252 C CA . VAL A 1 294 ? 11.306 28.818 4.529 1.00 97.00 294 VAL A CA 1
ATOM 2253 C C . VAL A 1 294 ? 10.671 29.668 3.438 1.00 97.00 294 VAL A C 1
ATOM 2255 O O . VAL A 1 294 ? 10.329 29.135 2.373 1.00 97.00 294 VAL A O 1
ATOM 2258 N N . GLN A 1 295 ? 10.512 30.973 3.671 1.00 97.62 295 GLN A N 1
ATOM 2259 C CA . GLN A 1 295 ? 9.921 31.862 2.670 1.00 97.62 295 GLN A CA 1
ATOM 2260 C C . GLN A 1 295 ? 10.908 32.167 1.540 1.00 97.62 295 GLN A C 1
ATOM 2262 O O . GLN A 1 295 ? 12.105 31.870 1.610 1.00 97.62 295 GLN A O 1
ATOM 2267 N N . ILE A 1 296 ? 10.395 32.728 0.445 1.00 97.00 296 ILE A N 1
ATOM 2268 C CA . ILE A 1 296 ? 11.202 33.128 -0.714 1.00 97.00 296 ILE A CA 1
ATOM 2269 C C . ILE A 1 296 ? 12.292 34.109 -0.260 1.00 97.00 296 ILE A C 1
ATOM 2271 O O . ILE A 1 296 ? 12.001 35.128 0.355 1.00 97.00 296 ILE A O 1
ATOM 2275 N N . GLY A 1 297 ? 13.551 33.812 -0.585 1.00 95.56 297 GLY A N 1
ATOM 2276 C CA . GLY A 1 297 ? 14.696 34.658 -0.246 1.00 95.56 297 GLY A CA 1
ATOM 2277 C C . GLY A 1 297 ? 15.270 34.462 1.163 1.00 95.56 297 GLY A C 1
ATOM 2278 O O . GLY A 1 297 ? 16.379 34.941 1.411 1.00 95.56 297 GLY A O 1
ATOM 2279 N N . GLU A 1 298 ? 14.607 33.728 2.058 1.00 96.00 298 GLU A N 1
ATOM 2280 C CA . GLU A 1 298 ? 15.100 33.448 3.420 1.00 96.00 298 GLU A CA 1
ATOM 2281 C C . GLU A 1 298 ? 16.056 32.243 3.479 1.00 96.00 298 GLU A C 1
ATOM 2283 O O . GLU A 1 298 ? 16.836 32.089 4.422 1.00 96.00 298 GLU A O 1
ATOM 2288 N N . GLY A 1 299 ? 16.027 31.392 2.452 1.00 95.81 299 GLY A N 1
ATOM 2289 C CA . GLY A 1 299 ? 16.821 30.174 2.359 1.00 95.81 299 GLY A CA 1
ATOM 2290 C C . GLY A 1 299 ? 17.887 30.194 1.272 1.00 95.81 299 GLY A C 1
ATOM 2291 O O . GLY A 1 299 ? 17.945 31.078 0.415 1.00 95.81 299 GLY A O 1
ATOM 2292 N N . CYS A 1 300 ? 18.715 29.159 1.298 1.00 96.25 300 CYS A N 1
ATOM 2293 C CA . CYS A 1 300 ? 19.657 28.788 0.254 1.00 96.25 300 CYS A CA 1
ATOM 2294 C C . CYS A 1 300 ? 19.185 27.486 -0.403 1.00 96.25 300 CYS A C 1
ATOM 2296 O O . CYS A 1 300 ? 18.810 26.543 0.298 1.00 96.25 300 CYS A O 1
ATOM 2298 N N . ILE A 1 301 ? 19.214 27.418 -1.734 1.00 95.00 301 ILE A N 1
ATOM 2299 C CA . ILE A 1 301 ? 19.020 26.166 -2.471 1.00 95.00 301 ILE A CA 1
ATOM 2300 C C . ILE A 1 301 ? 20.359 25.466 -2.686 1.00 95.00 301 ILE A C 1
ATOM 2302 O O . ILE A 1 301 ? 21.341 26.091 -3.086 1.00 95.00 301 ILE A O 1
ATOM 2306 N N . TYR A 1 302 ? 20.368 24.160 -2.451 1.00 91.94 302 TYR A N 1
ATOM 2307 C CA . TYR A 1 302 ? 21.507 23.281 -2.683 1.00 91.94 302 TYR A CA 1
ATOM 2308 C C . TYR A 1 302 ? 21.072 22.141 -3.582 1.00 91.94 302 TYR A C 1
ATOM 2310 O O . TYR A 1 302 ? 19.971 21.615 -3.425 1.00 91.94 302 TYR A O 1
ATOM 2318 N N . GLN A 1 303 ? 21.946 21.747 -4.496 1.00 90.88 303 GLN A N 1
ATOM 2319 C CA . GLN A 1 303 ? 21.794 20.495 -5.213 1.00 90.88 303 GLN A CA 1
ATOM 2320 C C . GLN A 1 303 ? 22.490 19.414 -4.380 1.00 90.88 303 GLN A C 1
ATOM 2322 O O . GLN A 1 303 ? 23.671 19.554 -4.060 1.00 90.88 303 GLN A O 1
ATOM 2327 N N . VAL A 1 304 ? 21.746 18.403 -3.942 1.00 88.50 304 VAL A N 1
ATOM 2328 C CA . VAL A 1 304 ? 22.245 17.325 -3.080 1.00 88.50 304 VAL A CA 1
ATOM 2329 C C . VAL A 1 304 ? 22.004 16.002 -3.784 1.00 88.50 304 VAL A C 1
ATOM 2331 O O . VAL A 1 304 ? 20.909 15.773 -4.292 1.00 88.50 304 VAL A O 1
ATOM 2334 N N . TYR A 1 305 ? 23.029 15.158 -3.792 1.00 86.38 305 TYR A N 1
ATOM 2335 C CA . TYR A 1 305 ? 22.938 13.784 -4.262 1.00 86.38 305 TYR A CA 1
ATOM 2336 C C . TYR A 1 305 ? 22.077 12.964 -3.293 1.00 86.38 305 TYR A C 1
ATOM 2338 O O . TYR A 1 305 ? 22.354 12.949 -2.089 1.00 86.38 305 TYR A O 1
ATOM 2346 N N . ASP A 1 306 ? 21.026 12.322 -3.795 1.00 81.25 306 ASP A N 1
ATOM 2347 C CA . ASP A 1 306 ? 20.151 11.438 -3.028 1.00 81.25 306 ASP A CA 1
ATOM 2348 C C . ASP A 1 306 ? 20.320 9.995 -3.526 1.00 81.25 306 ASP A C 1
ATOM 2350 O O . ASP A 1 306 ? 19.700 9.620 -4.519 1.00 81.25 306 ASP A O 1
ATOM 2354 N N . PRO A 1 307 ? 21.132 9.166 -2.842 1.00 76.81 307 PRO A N 1
ATOM 2355 C CA . PRO A 1 307 ? 21.420 7.798 -3.278 1.00 76.81 307 PRO A CA 1
ATOM 2356 C C . PRO A 1 307 ? 20.195 6.874 -3.272 1.00 76.81 307 PRO A C 1
ATOM 2358 O O . PRO A 1 307 ? 20.300 5.738 -3.720 1.00 76.81 307 PRO A O 1
ATOM 2361 N N . ASN A 1 308 ? 19.062 7.310 -2.708 1.00 75.56 308 ASN A N 1
ATOM 2362 C CA . ASN A 1 308 ? 17.835 6.514 -2.670 1.00 75.56 308 ASN A CA 1
ATOM 2363 C C . ASN A 1 308 ? 16.944 6.727 -3.897 1.00 75.56 308 ASN A C 1
ATOM 2365 O O . ASN A 1 308 ? 15.927 6.045 -4.037 1.00 75.56 308 ASN A O 1
ATOM 2369 N N . ILE A 1 309 ? 17.274 7.690 -4.758 1.00 74.75 309 ILE A N 1
ATOM 2370 C CA . ILE A 1 309 ? 16.623 7.828 -6.052 1.00 74.75 309 ILE A CA 1
ATOM 2371 C C . ILE A 1 309 ? 17.317 6.819 -6.968 1.00 74.75 309 ILE A C 1
ATOM 2373 O O . ILE A 1 309 ? 18.364 7.105 -7.525 1.00 74.75 309 ILE A O 1
ATOM 2377 N N . GLU A 1 310 ? 16.761 5.610 -7.080 1.00 56.41 310 GLU A N 1
ATOM 2378 C CA . GLU A 1 310 ? 17.166 4.648 -8.112 1.00 56.41 310 GLU A CA 1
ATOM 2379 C C . GLU A 1 310 ? 16.697 5.186 -9.471 1.00 56.41 310 GLU A C 1
ATOM 2381 O O . GLU A 1 310 ? 15.639 4.811 -9.982 1.00 56.41 310 GLU A O 1
ATOM 2386 N N . SER A 1 311 ? 17.442 6.138 -10.029 1.00 64.12 311 SER A N 1
ATOM 2387 C CA . SER A 1 311 ? 17.305 6.515 -11.428 1.00 64.12 311 SER A CA 1
ATOM 2388 C C . SER A 1 311 ? 18.509 5.977 -12.188 1.00 64.12 311 SER A C 1
ATOM 2390 O O . SER A 1 311 ? 19.649 6.208 -11.808 1.00 64.12 311 SER A O 1
ATOM 2392 N N . ASP A 1 312 ? 18.270 5.262 -13.288 1.00 54.31 312 ASP A N 1
ATOM 2393 C CA . ASP A 1 312 ? 19.332 4.779 -14.187 1.00 54.31 312 ASP A CA 1
ATOM 2394 C C . ASP A 1 312 ? 19.992 5.929 -14.993 1.00 54.31 312 ASP A C 1
ATOM 2396 O O . ASP A 1 312 ? 20.598 5.712 -16.046 1.00 54.31 312 ASP A O 1
ATOM 2400 N N . TYR A 1 313 ? 19.827 7.172 -14.538 1.00 58.72 313 TYR A N 1
ATOM 2401 C CA . TYR A 1 313 ? 20.261 8.408 -15.170 1.00 58.72 313 TYR A CA 1
ATOM 2402 C C . TYR A 1 313 ? 21.141 9.183 -14.182 1.00 58.72 313 TYR A C 1
ATOM 2404 O O . TYR A 1 313 ? 20.938 9.092 -12.979 1.00 58.72 313 TYR A O 1
ATOM 2412 N N . ASP A 1 314 ? 22.073 10.008 -14.668 1.00 56.16 314 ASP A N 1
ATOM 2413 C CA . ASP A 1 314 ? 22.925 10.893 -13.843 1.00 56.16 314 ASP A CA 1
ATOM 2414 C C . ASP A 1 314 ? 22.133 12.016 -13.099 1.00 56.16 314 ASP A C 1
ATOM 2416 O O . ASP A 1 314 ? 22.691 13.051 -12.723 1.00 56.16 314 ASP A O 1
ATOM 2420 N N . ASP A 1 315 ? 20.824 11.832 -12.887 1.00 60.31 315 ASP A N 1
ATOM 2421 C CA . ASP A 1 315 ? 19.856 12.777 -12.320 1.00 60.31 315 ASP A CA 1
ATOM 2422 C C . ASP A 1 315 ? 19.594 12.550 -10.814 1.00 60.31 315 ASP A C 1
ATOM 2424 O O . ASP A 1 315 ? 18.626 13.072 -10.259 1.00 60.31 315 ASP A O 1
ATOM 2428 N N . ASP A 1 316 ? 20.492 11.866 -10.100 1.00 76.06 316 ASP A N 1
ATOM 2429 C CA . ASP A 1 316 ? 20.411 11.612 -8.643 1.00 76.06 316 ASP A CA 1
ATOM 2430 C C . ASP A 1 316 ? 20.545 12.887 -7.780 1.00 76.06 316 ASP A C 1
ATOM 2432 O O . ASP A 1 316 ? 20.696 12.857 -6.557 1.00 76.06 316 ASP A O 1
ATOM 2436 N N . MET A 1 317 ? 20.519 14.052 -8.417 1.00 82.81 317 MET A N 1
ATOM 2437 C CA . MET A 1 317 ? 20.735 15.354 -7.820 1.00 82.81 317 MET A CA 1
ATOM 2438 C C . MET A 1 317 ? 19.400 16.070 -7.601 1.00 82.81 317 MET A C 1
ATOM 2440 O O . MET A 1 317 ? 18.817 16.636 -8.527 1.00 82.81 317 MET A O 1
ATOM 2444 N N . ARG A 1 318 ? 18.943 16.155 -6.347 1.00 88.38 318 ARG A N 1
ATOM 2445 C CA . ARG A 1 318 ? 17.724 16.894 -5.981 1.00 88.38 318 ARG A CA 1
ATOM 2446 C C . ARG A 1 318 ? 18.031 18.290 -5.441 1.00 88.38 318 ARG A C 1
ATOM 2448 O O . ARG A 1 318 ? 19.009 18.505 -4.725 1.00 88.38 318 ARG A O 1
ATOM 2455 N N . TRP A 1 319 ? 17.154 19.251 -5.725 1.00 91.38 319 TRP A N 1
ATOM 2456 C CA . TRP A 1 319 ? 17.218 20.579 -5.110 1.00 91.38 319 TRP A CA 1
ATOM 2457 C C . TRP A 1 319 ? 16.570 20.557 -3.726 1.00 91.38 319 TRP A C 1
ATOM 2459 O O . TRP A 1 319 ? 15.397 20.222 -3.585 1.00 91.38 319 TRP A O 1
ATOM 2469 N N . VAL A 1 320 ? 17.315 20.962 -2.701 1.00 94.38 320 VAL A N 1
ATOM 2470 C CA . VAL A 1 320 ? 16.811 21.144 -1.335 1.00 94.38 320 VAL A CA 1
ATOM 2471 C C . VAL A 1 320 ? 16.964 22.592 -0.892 1.00 94.38 320 VAL A C 1
ATOM 2473 O O . VAL A 1 320 ? 17.895 23.279 -1.305 1.00 94.38 320 VAL A O 1
ATOM 2476 N N . VAL A 1 321 ? 16.068 23.056 -0.022 1.00 96.06 321 VAL A N 1
ATOM 2477 C CA . VAL A 1 321 ? 16.162 24.374 0.621 1.00 96.06 321 VAL A CA 1
ATOM 2478 C C . VAL A 1 321 ? 16.750 24.191 2.018 1.00 96.06 321 VAL A C 1
ATOM 2480 O O . VAL A 1 321 ? 16.400 23.238 2.708 1.00 96.06 321 VAL A O 1
ATOM 2483 N N . ARG A 1 322 ? 17.626 25.092 2.468 1.00 96.00 322 ARG A N 1
ATOM 2484 C CA . ARG A 1 322 ? 18.037 25.207 3.880 1.00 96.00 322 ARG A CA 1
ATOM 2485 C C . ARG A 1 322 ? 17.954 26.667 4.327 1.00 96.00 322 ARG A C 1
ATOM 2487 O O . ARG A 1 322 ? 18.036 27.559 3.488 1.00 96.00 322 ARG A O 1
ATOM 2494 N N . HIS A 1 323 ? 17.798 26.923 5.623 1.00 96.38 323 HIS A N 1
ATOM 2495 C CA . HIS A 1 323 ? 17.885 28.288 6.158 1.00 96.38 323 HIS A CA 1
ATOM 2496 C C . HIS A 1 323 ? 19.278 28.883 5.920 1.00 96.38 323 HIS A C 1
ATOM 2498 O O . HIS A 1 323 ? 20.273 28.161 5.991 1.00 96.38 323 HIS A O 1
ATOM 2504 N N . LYS A 1 324 ? 19.345 30.198 5.676 1.00 94.81 324 LYS A N 1
ATOM 2505 C CA . LYS A 1 324 ? 20.615 30.942 5.618 1.00 94.81 324 LYS A CA 1
ATOM 2506 C C . LYS A 1 324 ? 21.319 30.987 6.974 1.00 94.81 324 LYS A C 1
ATOM 2508 O O . LYS A 1 324 ? 22.528 30.799 7.048 1.00 94.81 324 LYS A O 1
ATOM 2513 N N . ASP A 1 325 ? 20.548 31.230 8.030 1.00 94.56 325 ASP A N 1
ATOM 2514 C CA . ASP A 1 325 ? 21.037 31.266 9.403 1.00 94.56 325 ASP A CA 1
ATOM 2515 C C . ASP A 1 325 ? 21.088 29.843 9.985 1.00 94.56 325 ASP A C 1
ATOM 2517 O O . ASP A 1 325 ? 20.067 29.191 10.240 1.00 94.56 325 ASP A O 1
ATOM 2521 N N . THR A 1 326 ? 22.310 29.350 10.178 1.00 93.06 326 THR A N 1
ATOM 2522 C CA . THR A 1 326 ? 22.587 28.024 10.737 1.00 93.06 326 THR A CA 1
ATOM 2523 C C . THR A 1 326 ? 22.243 27.935 12.224 1.00 93.06 326 THR A C 1
ATOM 2525 O O . THR A 1 326 ? 21.843 26.858 12.681 1.00 93.06 326 THR A O 1
ATOM 2528 N N . ALA A 1 327 ? 22.322 29.040 12.972 1.00 95.25 327 ALA A N 1
ATOM 2529 C CA . ALA A 1 327 ? 21.933 29.091 14.377 1.00 95.25 327 ALA A CA 1
ATOM 2530 C C . ALA A 1 327 ? 20.408 28.983 14.517 1.00 95.25 327 ALA A C 1
ATOM 2532 O O . ALA A 1 327 ? 19.922 28.134 15.270 1.00 95.25 327 ALA A O 1
ATOM 2533 N N . LEU A 1 328 ? 19.651 29.743 13.712 1.00 94.81 328 LEU A N 1
ATOM 2534 C CA . LEU A 1 328 ? 18.191 29.613 13.626 1.00 94.81 328 LEU A CA 1
ATOM 2535 C C . LEU A 1 328 ? 17.782 28.182 13.259 1.00 94.81 328 LEU A C 1
ATOM 2537 O O . LEU A 1 328 ? 16.936 27.583 13.923 1.00 94.81 328 LEU A O 1
ATOM 2541 N N . CYS A 1 329 ? 18.411 27.608 12.229 1.00 95.19 329 CYS A N 1
ATOM 2542 C CA . CYS A 1 329 ? 18.116 26.247 11.793 1.00 95.19 329 CYS A CA 1
ATOM 2543 C C . CYS A 1 329 ? 18.347 25.208 12.897 1.00 95.19 329 CYS A C 1
ATOM 2545 O O . CYS A 1 329 ? 17.567 24.263 13.021 1.00 95.19 329 CYS A O 1
ATOM 2547 N N . SER A 1 330 ? 19.415 25.370 13.679 1.00 94.88 330 SER A N 1
ATOM 2548 C CA . SER A 1 330 ? 19.764 24.451 14.765 1.00 94.88 330 SER A CA 1
ATOM 2549 C C . SER A 1 330 ? 18.779 24.557 15.930 1.00 94.88 330 SER A C 1
ATOM 2551 O O . SER A 1 330 ? 18.348 23.529 16.448 1.00 94.88 330 SER A O 1
ATOM 2553 N N . ARG A 1 331 ? 18.350 25.777 16.286 1.00 97.62 331 ARG A N 1
ATOM 2554 C CA . ARG A 1 331 ? 17.318 26.010 17.309 1.00 97.62 331 ARG A CA 1
ATOM 2555 C C . ARG A 1 331 ? 15.984 25.362 16.930 1.00 97.62 331 ARG A C 1
ATOM 2557 O O . ARG A 1 331 ? 15.473 24.554 17.694 1.00 97.62 331 ARG A O 1
ATOM 2564 N N . LEU A 1 332 ? 15.485 25.639 15.723 1.00 95.81 332 LEU A N 1
ATOM 2565 C CA . LEU A 1 332 ? 14.224 25.077 15.218 1.00 95.81 332 LEU A CA 1
ATOM 2566 C C . LEU A 1 332 ? 14.261 23.544 15.118 1.00 95.81 332 LEU A C 1
ATOM 2568 O O . LEU A 1 332 ? 13.252 22.871 15.321 1.00 95.81 332 LEU A O 1
ATOM 2572 N N . LYS A 1 333 ? 15.429 22.969 14.796 1.00 94.81 333 LYS A N 1
ATOM 2573 C CA . LYS A 1 333 ? 15.617 21.514 14.805 1.00 94.81 333 LYS A CA 1
ATOM 2574 C C . LYS A 1 333 ? 15.454 20.946 16.216 1.00 94.81 333 LYS A C 1
ATOM 2576 O O . LYS A 1 333 ? 14.752 19.952 16.365 1.00 94.81 333 LYS A O 1
ATOM 2581 N N . ARG A 1 334 ? 16.075 21.575 17.221 1.00 96.25 334 ARG A N 1
ATOM 2582 C CA . ARG A 1 334 ? 15.981 21.147 18.622 1.00 96.25 334 ARG A CA 1
ATOM 2583 C C . ARG A 1 334 ? 14.550 21.258 19.149 1.00 96.25 334 ARG A C 1
ATOM 2585 O O . ARG A 1 334 ? 14.046 20.279 19.672 1.00 96.25 334 ARG A O 1
ATOM 2592 N N . GLU A 1 335 ? 13.876 22.384 18.916 1.00 95.75 335 GLU A N 1
ATOM 2593 C CA . GLU A 1 335 ? 12.472 22.585 19.321 1.00 95.75 335 GLU A CA 1
ATOM 2594 C C . GLU A 1 335 ? 11.545 21.514 18.722 1.00 95.75 335 GLU A C 1
ATOM 2596 O O . GLU A 1 335 ? 10.700 20.950 19.414 1.00 95.75 335 GLU A O 1
ATOM 2601 N N . ARG A 1 336 ? 11.739 21.163 17.443 1.00 92.19 336 ARG A N 1
ATOM 2602 C CA . ARG A 1 336 ? 10.991 20.071 16.809 1.00 92.19 336 ARG A CA 1
ATOM 2603 C C . ARG A 1 336 ? 11.304 18.713 17.431 1.00 92.19 336 ARG A C 1
ATOM 2605 O O . ARG A 1 336 ? 10.382 17.926 17.606 1.00 92.19 336 ARG A O 1
ATOM 2612 N N . GLN A 1 337 ? 12.574 18.418 17.706 1.00 92.56 337 GLN A N 1
ATOM 2613 C CA . GLN A 1 337 ? 12.976 17.153 18.326 1.00 92.56 337 GLN A CA 1
ATOM 2614 C C . GLN A 1 337 ? 12.392 17.019 19.734 1.00 92.56 337 GLN A C 1
ATOM 2616 O O . GLN A 1 337 ? 11.806 15.988 20.031 1.00 92.56 337 GLN A O 1
ATOM 2621 N N . GLU A 1 338 ? 12.460 18.075 20.545 1.00 95.81 338 GLU A N 1
ATOM 2622 C CA . GLU A 1 338 ? 11.851 18.127 21.878 1.00 95.81 338 GLU A CA 1
ATOM 2623 C C . GLU A 1 338 ? 10.330 17.933 21.801 1.00 95.81 338 GLU A C 1
ATOM 2625 O O . GLU A 1 338 ? 9.772 17.127 22.539 1.00 95.81 338 GLU A O 1
ATOM 2630 N N . HIS A 1 339 ? 9.647 18.600 20.863 1.00 93.00 339 HIS A N 1
ATOM 2631 C CA . HIS A 1 339 ? 8.211 18.403 20.654 1.00 93.00 339 HIS A CA 1
ATOM 2632 C C . HIS A 1 339 ? 7.878 16.974 20.196 1.00 93.00 339 HIS A C 1
ATOM 2634 O O . HIS A 1 339 ? 6.921 16.374 20.674 1.00 93.00 339 HIS A O 1
ATOM 2640 N N . GLN A 1 340 ? 8.652 16.407 19.267 1.00 89.69 340 GLN A N 1
ATOM 2641 C CA . GLN A 1 340 ? 8.466 15.028 18.808 1.00 89.69 340 GLN A CA 1
ATOM 2642 C C . GLN A 1 340 ? 8.698 14.016 19.930 1.00 89.69 340 GLN A C 1
ATOM 2644 O O . GLN A 1 340 ? 7.939 13.060 20.038 1.00 89.69 340 GLN A O 1
ATOM 2649 N N . GLU A 1 341 ? 9.706 14.233 20.771 1.00 93.75 341 GLU A N 1
ATOM 2650 C CA . GLU A 1 341 ? 9.982 13.395 21.933 1.00 93.75 341 GLU A CA 1
ATOM 2651 C C . GLU A 1 341 ? 8.868 13.503 22.977 1.00 93.75 341 GLU A C 1
ATOM 2653 O O . GLU A 1 341 ? 8.412 12.479 23.473 1.00 93.75 341 GLU A O 1
ATOM 2658 N N . GLN A 1 342 ? 8.358 14.707 23.252 1.00 94.88 342 GLN A N 1
ATOM 2659 C CA . GLN A 1 342 ? 7.214 14.900 24.146 1.00 94.88 342 GLN A CA 1
ATOM 2660 C C . GLN A 1 342 ? 5.957 14.193 23.629 1.00 94.88 342 GLN A C 1
ATOM 2662 O O . GLN A 1 342 ? 5.290 13.497 24.390 1.00 94.88 342 GLN A O 1
ATOM 2667 N N . GLU A 1 343 ? 5.629 14.336 22.344 1.00 92.62 343 GLU A N 1
ATOM 2668 C CA . GLU A 1 343 ? 4.481 13.648 21.744 1.00 92.62 343 GLU A CA 1
ATOM 2669 C C . GLU A 1 343 ? 4.677 12.129 21.724 1.00 92.62 343 GLU A C 1
ATOM 2671 O O . GLU A 1 343 ? 3.743 11.387 22.022 1.00 92.62 343 GLU A O 1
ATOM 2676 N N . HIS A 1 344 ? 5.896 11.652 21.458 1.00 90.06 344 HIS A N 1
ATOM 2677 C CA . HIS A 1 344 ? 6.222 10.231 21.528 1.00 90.06 344 HIS A CA 1
ATOM 2678 C C . HIS A 1 344 ? 6.091 9.687 22.957 1.00 90.06 344 HIS A C 1
ATOM 2680 O O . HIS A 1 344 ? 5.450 8.662 23.159 1.00 90.06 344 HIS A O 1
ATOM 2686 N N . GLN A 1 345 ? 6.615 10.391 23.964 1.00 93.69 345 GLN A N 1
ATOM 2687 C CA . GLN A 1 345 ? 6.473 10.018 25.374 1.00 93.69 345 GLN A CA 1
ATOM 2688 C C . GLN A 1 345 ? 5.001 9.998 25.809 1.00 93.69 345 GLN A C 1
ATOM 2690 O O . GLN A 1 345 ? 4.576 9.050 26.468 1.00 93.69 345 GLN A O 1
ATOM 2695 N N . LYS A 1 346 ? 4.194 10.988 25.397 1.00 92.94 346 LYS A N 1
ATOM 2696 C CA . LYS A 1 346 ? 2.740 10.990 25.640 1.00 92.94 346 LYS A CA 1
ATOM 2697 C C . LYS A 1 346 ? 2.049 9.804 24.964 1.00 92.94 346 LYS A C 1
ATOM 2699 O O . LYS A 1 346 ? 1.223 9.147 25.593 1.00 92.94 346 LYS A O 1
ATOM 2704 N N . ALA A 1 347 ? 2.391 9.510 23.708 1.00 89.69 347 ALA A N 1
ATOM 2705 C CA . ALA A 1 347 ? 1.828 8.385 22.966 1.00 89.69 347 ALA A CA 1
ATOM 2706 C C . ALA A 1 347 ? 2.185 7.038 23.614 1.00 89.69 347 ALA A C 1
ATOM 2708 O O . ALA A 1 347 ? 1.305 6.195 23.787 1.00 89.69 347 ALA A O 1
ATOM 2709 N N . MET A 1 348 ? 3.438 6.863 24.044 1.00 91.31 348 MET A N 1
ATOM 2710 C CA . MET A 1 348 ? 3.891 5.669 24.761 1.00 91.31 348 MET A CA 1
ATOM 2711 C C . MET A 1 348 ? 3.206 5.527 26.121 1.00 91.31 348 MET A C 1
ATOM 2713 O O . MET A 1 348 ? 2.735 4.441 26.449 1.00 91.31 348 MET A O 1
ATOM 2717 N N . GLY A 1 349 ? 3.071 6.618 26.881 1.00 94.00 349 GLY A N 1
ATOM 2718 C CA . GLY A 1 349 ? 2.336 6.615 28.149 1.00 94.00 349 GLY A CA 1
ATOM 2719 C C . GLY A 1 349 ? 0.867 6.218 27.971 1.00 94.00 349 GLY A C 1
ATOM 2720 O O . GLY A 1 349 ? 0.345 5.405 28.732 1.00 94.00 349 GLY A O 1
ATOM 2721 N N . LYS A 1 350 ? 0.216 6.716 26.915 1.00 94.06 350 LYS A N 1
ATOM 2722 C CA . LYS A 1 350 ? -1.162 6.353 26.556 1.00 94.06 350 LYS A CA 1
ATOM 2723 C C . LYS A 1 350 ? -1.284 4.889 26.134 1.00 94.06 350 LYS A C 1
ATOM 2725 O O . LYS A 1 350 ? -2.205 4.206 26.574 1.00 94.06 350 LYS A O 1
ATOM 2730 N N . LEU A 1 351 ? -0.351 4.380 25.328 1.00 92.00 351 LEU A N 1
ATOM 2731 C CA . LEU A 1 351 ? -0.312 2.969 24.932 1.00 92.00 351 LEU A CA 1
ATOM 2732 C C . LEU A 1 351 ? -0.111 2.049 26.145 1.00 92.00 351 LEU A C 1
ATOM 2734 O O . LEU A 1 351 ? -0.810 1.045 26.289 1.00 92.00 351 LEU A O 1
ATOM 2738 N N . GLU A 1 352 ? 0.791 2.413 27.057 1.00 95.75 352 GLU A N 1
ATOM 2739 C CA . GLU A 1 352 ? 1.008 1.673 28.297 1.00 95.75 352 GLU A CA 1
ATOM 2740 C C . GLU A 1 352 ? -0.241 1.686 29.190 1.00 95.75 352 GLU A C 1
ATOM 2742 O O . GLU A 1 352 ? -0.619 0.642 29.727 1.00 95.75 352 GLU A O 1
ATOM 2747 N N . ALA A 1 353 ? -0.924 2.830 29.308 1.00 96.19 353 ALA A N 1
ATOM 2748 C CA . ALA A 1 353 ? -2.186 2.939 30.036 1.00 96.19 353 ALA A CA 1
ATOM 2749 C C . ALA A 1 353 ? -3.280 2.050 29.421 1.00 96.19 353 ALA A C 1
ATOM 2751 O O . ALA A 1 353 ? -3.957 1.324 30.148 1.00 96.19 353 ALA A O 1
ATOM 2752 N N . ARG A 1 354 ? -3.404 2.012 28.086 1.00 95.62 354 ARG A N 1
ATOM 2753 C CA . ARG A 1 354 ? -4.330 1.108 27.376 1.00 95.62 354 ARG A CA 1
ATOM 2754 C C . ARG A 1 354 ? -4.029 -0.362 27.653 1.00 95.62 354 ARG A C 1
ATOM 2756 O O . ARG A 1 354 ? -4.948 -1.135 27.927 1.00 95.62 354 ARG A O 1
ATOM 2763 N N . ARG A 1 355 ? -2.748 -0.747 27.627 1.00 96.25 355 ARG A N 1
ATOM 2764 C CA . ARG A 1 355 ? -2.308 -2.110 27.956 1.00 96.25 355 ARG A CA 1
ATOM 2765 C C . ARG A 1 355 ? -2.677 -2.475 29.395 1.00 96.25 355 ARG A C 1
ATOM 2767 O O . ARG A 1 355 ? -3.296 -3.513 29.609 1.00 96.25 355 ARG A O 1
ATOM 2774 N N . LYS A 1 356 ? -2.359 -1.604 30.358 1.00 97.50 356 LYS A N 1
ATOM 2775 C CA . LYS A 1 356 ? -2.697 -1.790 31.779 1.00 97.50 356 LYS A CA 1
ATOM 2776 C C . LYS A 1 356 ? -4.205 -1.898 31.999 1.00 97.50 356 LYS A C 1
ATOM 2778 O O . LYS A 1 356 ? -4.645 -2.779 32.727 1.00 97.50 356 LYS A O 1
ATOM 2783 N N . LEU A 1 357 ? -4.997 -1.060 31.330 1.00 97.31 357 LEU A N 1
ATOM 2784 C CA . LEU A 1 357 ? -6.457 -1.102 31.405 1.00 97.31 357 LEU A CA 1
ATOM 2785 C C . LEU A 1 357 ? -7.017 -2.436 30.901 1.00 97.31 357 LEU A C 1
ATOM 2787 O O . LEU A 1 357 ? -7.887 -3.024 31.539 1.00 97.31 357 LEU A O 1
ATOM 2791 N N . ARG A 1 358 ? -6.494 -2.935 29.774 1.00 97.12 358 ARG A N 1
ATOM 2792 C CA . ARG A 1 358 ? -6.876 -4.239 29.224 1.00 97.12 358 ARG A CA 1
ATOM 2793 C C . ARG A 1 358 ? -6.500 -5.378 30.167 1.00 97.12 358 ARG A C 1
ATOM 2795 O O . ARG A 1 358 ? -7.309 -6.271 30.386 1.00 97.12 358 ARG A O 1
ATOM 2802 N N . GLU A 1 359 ? -5.289 -5.356 30.720 1.00 97.56 359 GLU A N 1
ATOM 2803 C CA . GLU A 1 359 ? -4.826 -6.357 31.689 1.00 97.56 359 GLU A CA 1
ATOM 2804 C C . GLU A 1 359 ? -5.704 -6.370 32.943 1.00 97.56 359 GLU A C 1
ATOM 2806 O O . GLU A 1 359 ? -6.155 -7.440 33.348 1.00 97.56 359 GLU A O 1
ATOM 2811 N N . LEU A 1 360 ? -6.016 -5.193 33.493 1.00 97.38 360 LEU A N 1
ATOM 2812 C CA . LEU A 1 360 ? -6.928 -5.029 34.623 1.00 97.38 360 LEU A CA 1
ATOM 2813 C C . LEU A 1 360 ? -8.308 -5.625 34.312 1.00 97.38 360 LEU A C 1
ATOM 2815 O O . LEU A 1 360 ? -8.814 -6.447 35.070 1.00 97.38 360 LEU A O 1
ATOM 2819 N N . ALA A 1 361 ? -8.891 -5.280 33.161 1.00 97.44 361 ALA A N 1
ATOM 2820 C CA . ALA A 1 361 ? -10.206 -5.775 32.764 1.00 97.44 361 ALA A CA 1
ATOM 2821 C C . ALA A 1 361 ? -10.250 -7.287 32.502 1.00 97.44 361 ALA A C 1
ATOM 2823 O O . ALA A 1 361 ? -11.264 -7.929 32.765 1.00 97.44 361 ALA A O 1
ATOM 2824 N N . MET A 1 362 ? -9.173 -7.870 31.974 1.00 95.88 362 MET A N 1
ATOM 2825 C CA . MET A 1 362 ? -9.115 -9.307 31.690 1.00 95.88 362 MET A CA 1
ATOM 2826 C C . MET A 1 362 ? -8.835 -10.144 32.937 1.00 95.88 362 MET A C 1
ATOM 2828 O O . MET A 1 362 ? -9.289 -11.285 33.013 1.00 95.88 362 MET A O 1
ATOM 2832 N N . LYS A 1 363 ? -8.070 -9.600 33.887 1.00 96.88 363 LYS A N 1
ATOM 2833 C CA . LYS A 1 363 ? -7.681 -10.297 35.113 1.00 96.88 363 LYS A CA 1
ATOM 2834 C C . LYS A 1 363 ? -8.742 -10.177 36.205 1.00 96.88 363 LYS A C 1
ATOM 2836 O O . LYS A 1 363 ? -9.101 -11.186 36.801 1.00 96.88 363 LYS A O 1
ATOM 2841 N N . ASP A 1 364 ? -9.226 -8.960 36.440 1.00 96.31 364 ASP A N 1
ATOM 2842 C CA . ASP A 1 364 ? -10.072 -8.625 37.588 1.00 96.31 364 ASP A CA 1
ATOM 2843 C C . ASP A 1 364 ? -11.525 -8.316 37.171 1.00 96.31 364 ASP A C 1
ATOM 2845 O O . ASP A 1 364 ? -12.366 -8.021 38.017 1.00 96.31 364 ASP A O 1
ATOM 2849 N N . GLY A 1 365 ? -11.828 -8.358 35.867 1.00 97.25 365 GLY A N 1
ATOM 2850 C CA . GLY A 1 365 ? -13.156 -8.071 35.333 1.00 97.25 365 GLY A CA 1
ATOM 2851 C C . GLY A 1 365 ? -14.054 -9.296 35.194 1.00 97.25 365 GLY A C 1
ATOM 2852 O O . GLY A 1 365 ? -13.735 -10.269 34.496 1.00 97.25 365 GLY A O 1
ATOM 2853 N N . ASP A 1 366 ? -15.247 -9.188 35.767 1.00 98.00 366 ASP A N 1
ATOM 2854 C CA . ASP A 1 366 ? -16.291 -10.195 35.664 1.00 98.00 366 ASP A CA 1
ATOM 2855 C C . ASP A 1 366 ? -16.935 -10.167 34.275 1.00 98.00 366 ASP A C 1
ATOM 2857 O O . ASP A 1 366 ? -17.330 -9.117 33.755 1.00 98.00 366 ASP A O 1
ATOM 2861 N N . TYR A 1 367 ? -17.069 -11.347 33.668 1.00 97.50 367 TYR A N 1
ATOM 2862 C CA . TYR A 1 367 ? -17.926 -11.534 32.502 1.00 97.50 367 TYR A CA 1
ATOM 2863 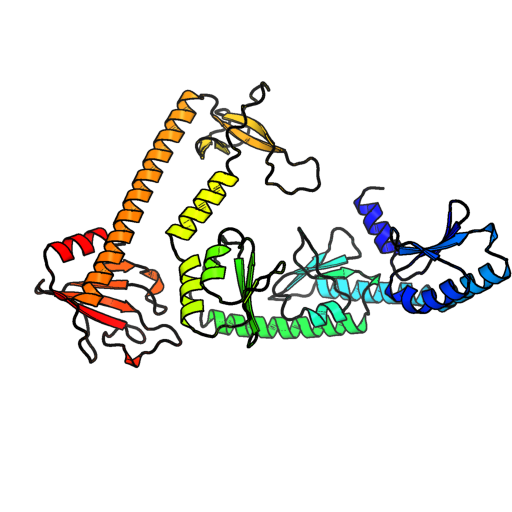C C . TYR A 1 367 ? -19.331 -11.892 32.980 1.00 97.50 367 TYR A C 1
ATOM 2865 O O . TYR A 1 367 ? -19.554 -12.973 33.526 1.00 97.50 367 TYR A O 1
ATOM 2873 N N . LEU A 1 368 ? -20.276 -10.977 32.778 1.00 96.31 368 LEU A N 1
ATOM 2874 C CA . LEU A 1 368 ? -21.673 -11.181 33.143 1.00 96.31 368 LEU A CA 1
ATOM 2875 C C . LEU A 1 368 ? -22.446 -11.638 31.902 1.00 96.31 368 LEU A C 1
ATOM 2877 O O . LEU A 1 368 ? -22.574 -10.838 30.976 1.00 96.31 368 LEU A O 1
ATOM 2881 N N . PRO A 1 369 ? -22.951 -12.884 31.841 1.00 95.50 369 PRO A N 1
ATOM 2882 C CA . PRO A 1 369 ? -23.723 -13.341 30.691 1.00 95.50 369 PRO A CA 1
ATOM 2883 C C . PRO A 1 369 ? -25.047 -12.570 30.561 1.00 95.50 369 PRO A C 1
ATOM 2885 O O . PRO A 1 369 ? -25.526 -11.961 31.523 1.00 95.50 369 PRO A O 1
ATOM 2888 N N . GLY A 1 370 ? -25.653 -12.637 29.375 1.00 94.25 370 GLY A N 1
ATOM 2889 C CA . GLY A 1 370 ? -26.906 -11.950 29.049 1.00 94.25 370 GLY A CA 1
ATOM 2890 C C . GLY A 1 370 ? -26.694 -10.593 28.380 1.00 94.25 370 GLY A C 1
ATOM 2891 O O . GLY A 1 370 ? -25.570 -10.189 28.128 1.00 94.25 370 GLY A O 1
ATOM 2892 N N . GLU A 1 371 ? -27.786 -9.901 28.070 1.00 94.94 371 GLU A N 1
ATOM 2893 C CA . GLU A 1 371 ? -27.764 -8.634 27.335 1.00 94.94 371 GLU A CA 1
ATOM 2894 C C . GLU A 1 371 ? -27.788 -7.436 28.291 1.00 94.94 371 GLU A C 1
ATOM 2896 O O . GLU A 1 371 ? -28.820 -7.103 28.878 1.00 94.94 371 GLU A O 1
ATOM 2901 N N . HIS A 1 372 ? -26.649 -6.760 28.440 1.00 97.31 372 HIS A N 1
ATOM 2902 C CA . HIS A 1 372 ? -26.520 -5.581 29.293 1.00 97.31 372 HIS A CA 1
ATOM 2903 C C . HIS A 1 372 ? -26.614 -4.304 28.459 1.00 97.31 372 HIS A C 1
ATOM 2905 O O . HIS A 1 372 ? -25.836 -4.087 27.529 1.00 97.31 372 HIS A O 1
ATOM 2911 N N . ARG A 1 373 ? -27.558 -3.423 28.806 1.00 95.94 373 ARG A N 1
ATOM 2912 C CA . ARG A 1 373 ? -27.608 -2.056 28.272 1.00 95.94 373 ARG A CA 1
ATOM 2913 C C . ARG A 1 373 ? -26.804 -1.144 29.192 1.00 95.94 373 ARG A C 1
ATOM 2915 O O . ARG A 1 373 ? -27.153 -0.978 30.358 1.00 95.94 373 ARG A O 1
ATOM 2922 N N . LEU A 1 374 ? -25.740 -0.559 28.655 1.00 94.50 374 LEU A N 1
ATOM 2923 C CA . LEU A 1 374 ? -24.876 0.355 29.395 1.00 94.50 374 LEU A CA 1
ATOM 2924 C C . LEU A 1 374 ? -25.371 1.806 29.277 1.00 94.50 374 LEU A C 1
ATOM 2926 O O . LEU A 1 374 ? -26.088 2.121 28.326 1.00 94.50 374 LEU A O 1
ATOM 2930 N N . PRO A 1 375 ? -24.998 2.688 30.222 1.00 93.06 375 PRO A N 1
ATOM 2931 C CA . PRO A 1 375 ? -25.187 4.129 30.079 1.00 93.06 375 PRO A CA 1
ATOM 2932 C C . PRO A 1 375 ? -24.586 4.692 28.781 1.00 93.06 375 PRO A C 1
ATOM 2934 O O . PRO A 1 375 ? -23.586 4.181 28.276 1.00 93.06 375 PRO A O 1
ATOM 2937 N N . ASP A 1 376 ? -25.158 5.791 28.286 1.00 86.06 376 ASP A N 1
ATOM 2938 C CA . ASP A 1 376 ? -24.734 6.425 27.027 1.00 86.06 376 ASP A CA 1
ATOM 2939 C C . ASP A 1 376 ? -23.380 7.158 27.134 1.00 86.06 376 ASP A C 1
ATOM 2941 O O . ASP A 1 376 ? -22.731 7.425 26.121 1.00 86.06 376 ASP A O 1
ATOM 2945 N N . GLU A 1 377 ? -22.928 7.485 28.350 1.00 91.50 377 GLU A N 1
ATOM 2946 C CA . GLU A 1 377 ? -21.653 8.171 28.586 1.00 91.50 377 GLU A CA 1
ATOM 2947 C C . GLU A 1 377 ? -20.459 7.228 28.362 1.00 91.50 377 GLU A C 1
ATOM 2949 O O . GLU A 1 377 ? -20.001 6.521 29.261 1.00 91.50 377 GLU A O 1
ATOM 2954 N N . GLN A 1 378 ? -19.945 7.231 27.130 1.00 89.44 378 GLN A N 1
ATOM 2955 C CA . GLN A 1 378 ? -18.816 6.407 26.701 1.00 89.44 378 GLN A CA 1
ATOM 2956 C C . GLN A 1 378 ? -17.505 7.200 26.681 1.00 89.44 378 GLN A C 1
ATOM 2958 O O . GLN A 1 378 ? -17.378 8.239 26.029 1.00 89.44 378 GLN A O 1
ATOM 2963 N N . ILE A 1 379 ? -16.487 6.656 27.341 1.00 89.88 379 ILE A N 1
ATOM 2964 C CA . ILE A 1 379 ? -15.105 7.122 27.270 1.00 89.88 379 ILE A CA 1
ATOM 2965 C C . ILE A 1 379 ? -14.378 6.253 26.247 1.00 89.88 379 ILE A C 1
ATOM 2967 O O . ILE A 1 379 ? -14.052 5.098 26.515 1.00 89.88 379 ILE A O 1
ATOM 2971 N N . TYR A 1 380 ? -14.108 6.804 25.069 1.00 85.06 380 TYR A N 1
ATOM 2972 C CA . TYR A 1 380 ? -13.386 6.076 24.030 1.00 85.06 380 TYR A CA 1
ATOM 2973 C C . TYR A 1 380 ? -11.908 5.950 24.387 1.00 85.06 380 TYR A C 1
ATOM 2975 O O . TYR A 1 380 ? -11.239 6.935 24.709 1.00 85.06 380 TYR A O 1
ATOM 2983 N N . ILE A 1 381 ? -11.424 4.715 24.328 1.00 87.12 381 ILE A N 1
ATOM 2984 C CA . ILE A 1 381 ? -10.034 4.368 24.592 1.00 87.12 381 ILE A CA 1
ATOM 2985 C C . ILE A 1 381 ? -9.298 4.207 23.270 1.00 87.12 381 ILE A C 1
ATOM 2987 O O . ILE A 1 381 ? -8.191 4.717 23.124 1.00 87.12 381 ILE A O 1
ATOM 2991 N N . GLU A 1 382 ? -9.917 3.541 22.295 1.00 84.38 382 GLU A N 1
ATOM 2992 C CA . GLU A 1 382 ? -9.331 3.289 20.985 1.00 84.38 382 GLU A CA 1
ATOM 2993 C C . GLU A 1 382 ? -10.403 3.172 19.904 1.00 84.38 382 GLU A C 1
ATOM 2995 O O . GLU A 1 382 ? -11.427 2.514 20.097 1.00 84.38 382 GLU A O 1
ATOM 3000 N N . GLY A 1 383 ? -10.132 3.764 18.739 1.00 78.62 383 GLY A N 1
ATOM 3001 C CA . GLY A 1 383 ? -10.887 3.491 17.525 1.00 78.62 383 GLY A CA 1
ATOM 3002 C C . GLY A 1 383 ? -12.333 3.962 17.601 1.00 78.62 383 GLY A C 1
ATOM 3003 O O . GLY A 1 383 ? -13.220 3.212 17.199 1.00 78.62 383 GLY A O 1
ATOM 3004 N N . ARG A 1 384 ? -12.590 5.202 18.057 1.00 81.44 384 ARG A N 1
ATOM 3005 C CA . ARG A 1 384 ? -13.950 5.783 18.042 1.00 81.44 384 ARG A CA 1
ATOM 3006 C C . ARG A 1 384 ? -14.650 5.592 16.688 1.00 81.44 384 ARG A C 1
ATOM 3008 O O . ARG A 1 384 ? -15.830 5.263 16.646 1.00 81.44 384 ARG A O 1
ATOM 3015 N N . ASN A 1 385 ? -13.915 5.756 15.589 1.00 72.81 385 ASN A N 1
ATOM 3016 C CA . ASN A 1 385 ? -14.451 5.591 14.233 1.00 72.81 385 ASN A CA 1
ATOM 3017 C C . ASN A 1 385 ? -14.617 4.120 13.809 1.00 72.81 385 ASN A C 1
ATOM 3019 O O . ASN A 1 385 ? -15.347 3.843 12.866 1.00 72.81 385 ASN A O 1
ATOM 3023 N N . SER A 1 386 ? -13.969 3.178 14.495 1.00 71.12 386 SER A N 1
ATOM 3024 C CA . SER A 1 386 ? -14.033 1.741 14.194 1.00 71.12 386 SER A CA 1
ATOM 3025 C C . SER A 1 386 ? -15.234 1.051 14.850 1.00 71.12 386 SER A C 1
ATOM 3027 O O . SER A 1 386 ? -15.541 -0.093 14.517 1.00 71.12 386 SER A O 1
ATOM 3029 N N . VAL A 1 387 ? -15.947 1.745 15.747 1.00 76.31 387 VAL A N 1
ATOM 3030 C CA . VAL A 1 387 ? -17.091 1.193 16.495 1.00 76.31 387 VAL A CA 1
ATOM 3031 C C . VAL A 1 387 ? -18.255 0.792 15.582 1.00 76.31 387 VAL A C 1
ATOM 3033 O O . VAL A 1 387 ? -18.969 -0.167 15.855 1.00 76.31 387 VAL A O 1
ATOM 3036 N N . ILE A 1 388 ? -18.439 1.459 14.449 1.00 75.19 388 ILE A N 1
ATOM 3037 C CA . ILE A 1 388 ? -19.503 1.093 13.502 1.00 75.19 388 ILE A CA 1
ATOM 3038 C C . ILE A 1 388 ? -19.187 -0.176 12.686 1.00 75.19 388 ILE A C 1
ATOM 3040 O O . ILE A 1 388 ? -20.085 -0.714 12.049 1.00 75.19 388 ILE A O 1
ATOM 3044 N N . TYR A 1 389 ? -17.945 -0.673 12.737 1.00 78.44 389 TYR A N 1
ATOM 3045 C CA . TYR A 1 389 ? -17.461 -1.816 11.948 1.00 78.44 389 TYR A CA 1
ATOM 3046 C C . TYR A 1 389 ? -16.997 -2.995 12.808 1.00 78.44 389 TYR A C 1
ATOM 3048 O O . TYR A 1 389 ? -16.217 -3.824 12.348 1.00 78.44 389 TYR A O 1
ATOM 3056 N N . GLY A 1 390 ? -17.431 -3.058 14.069 1.00 78.62 390 GLY A N 1
ATOM 3057 C CA . GLY A 1 390 ? -17.071 -4.165 14.953 1.00 78.62 390 GLY A CA 1
ATOM 3058 C C . GLY A 1 390 ? -15.692 -4.065 15.599 1.00 78.62 390 GLY A C 1
ATOM 3059 O O . GLY A 1 390 ? -15.245 -5.033 16.194 1.00 78.62 390 GLY A O 1
ATOM 3060 N N . GLY A 1 391 ? -15.031 -2.905 15.533 1.00 87.06 391 GLY A N 1
ATOM 3061 C CA . GLY A 1 391 ? -13.774 -2.642 16.235 1.00 87.06 391 GLY A CA 1
ATOM 3062 C C . GLY A 1 391 ? -13.903 -1.589 17.337 1.00 87.06 391 GLY A C 1
ATOM 3063 O O . GLY A 1 391 ? -14.973 -1.037 17.592 1.00 87.06 391 GLY A O 1
ATOM 3064 N N . GLY A 1 392 ? -12.776 -1.264 17.964 1.00 92.75 392 GLY A N 1
ATOM 3065 C CA . GLY A 1 392 ? -12.689 -0.215 18.978 1.00 92.75 392 GLY A CA 1
ATOM 3066 C C . GLY A 1 392 ? -12.960 -0.694 20.404 1.00 92.75 392 GLY A C 1
ATOM 3067 O O . GLY A 1 392 ? -13.533 -1.757 20.654 1.00 92.75 392 GLY A O 1
ATOM 3068 N N . ILE A 1 393 ? -12.486 0.118 21.346 1.00 95.00 393 ILE A N 1
ATOM 3069 C CA . ILE A 1 393 ? -12.524 -0.143 22.784 1.00 95.00 393 ILE A CA 1
ATOM 3070 C C . ILE A 1 393 ? -13.008 1.122 23.485 1.00 95.00 393 ILE A C 1
ATOM 3072 O O . ILE A 1 393 ? -12.498 2.223 23.240 1.00 95.00 393 ILE A O 1
ATOM 3076 N N . TRP A 1 394 ? -13.959 0.970 24.399 1.00 96.50 394 TRP A N 1
ATOM 3077 C CA . TRP A 1 394 ? -14.421 2.063 25.247 1.00 96.50 394 TRP A CA 1
ATOM 3078 C C . TRP A 1 394 ? -14.676 1.602 26.675 1.00 96.50 394 TRP A C 1
ATOM 3080 O O . TRP A 1 394 ? -14.766 0.413 26.980 1.00 96.50 394 TRP A O 1
ATOM 3090 N N . VAL A 1 395 ? -14.770 2.587 27.559 1.00 97.19 395 VAL A N 1
ATOM 3091 C CA . VAL A 1 395 ? -15.119 2.413 28.959 1.00 97.19 395 VAL A CA 1
ATOM 3092 C C . VAL A 1 395 ? -16.429 3.127 29.255 1.00 97.19 395 VAL A C 1
ATOM 3094 O O . VAL A 1 395 ? -16.650 4.239 28.780 1.00 97.19 395 VAL A O 1
ATOM 3097 N N . VAL A 1 396 ? -17.282 2.507 30.068 1.00 97.31 396 VAL A N 1
ATOM 3098 C CA . VAL A 1 396 ? -18.479 3.146 30.634 1.00 97.31 396 VAL A CA 1
ATOM 3099 C C . VAL A 1 396 ? -18.390 3.089 32.151 1.00 97.31 396 VAL A C 1
ATOM 3101 O O . VAL A 1 396 ? -18.317 2.004 32.719 1.00 97.31 396 VAL A O 1
ATOM 3104 N N . ILE A 1 397 ? -18.382 4.243 32.815 1.00 97.12 397 ILE A N 1
ATOM 3105 C CA . ILE A 1 397 ? -18.390 4.315 34.281 1.00 97.12 397 ILE A CA 1
ATOM 3106 C C . ILE A 1 397 ? -19.844 4.259 34.756 1.00 97.12 397 ILE A C 1
ATOM 3108 O O . ILE A 1 397 ? -20.685 5.009 34.263 1.00 97.12 397 ILE A O 1
ATOM 3112 N N . GLU A 1 398 ? -20.160 3.371 35.702 1.00 96.12 398 GLU A N 1
ATOM 3113 C CA . GLU A 1 398 ? -21.520 3.287 36.241 1.00 96.12 398 GLU A CA 1
ATOM 3114 C C . GLU A 1 398 ? -21.869 4.542 37.067 1.00 96.12 398 GLU A C 1
ATOM 3116 O O . GLU A 1 398 ? -20.987 5.126 37.705 1.00 96.12 398 GLU A O 1
ATOM 3121 N N . PRO A 1 399 ? -23.150 4.964 37.117 1.00 95.75 399 PRO A N 1
ATOM 3122 C CA . PRO A 1 399 ? -23.554 6.169 37.847 1.00 95.75 399 PRO A CA 1
ATOM 3123 C C . PRO A 1 399 ? -23.188 6.167 39.339 1.00 95.75 399 PRO A C 1
ATOM 3125 O O . PRO A 1 399 ? -22.980 7.228 39.926 1.00 95.75 399 PRO A O 1
ATOM 3128 N N . ASP A 1 400 ? -23.091 4.986 39.958 1.00 96.12 400 ASP A N 1
ATOM 3129 C CA . ASP A 1 400 ? -22.694 4.827 41.361 1.00 96.12 400 ASP A CA 1
ATOM 3130 C C . ASP A 1 400 ? -21.177 4.965 41.595 1.00 96.12 400 ASP A C 1
ATOM 3132 O O . ASP A 1 400 ? -20.740 4.998 42.747 1.00 96.12 400 ASP A O 1
ATOM 3136 N N . LYS A 1 401 ? -20.384 5.061 40.515 1.00 95.06 401 LYS A N 1
ATOM 3137 C CA . LYS A 1 401 ? -18.917 5.139 40.498 1.00 95.06 401 LYS A CA 1
ATOM 3138 C C . LYS A 1 401 ? -18.228 4.006 41.262 1.00 95.06 401 LYS A C 1
ATOM 3140 O O . LYS A 1 401 ? -17.119 4.186 41.756 1.00 95.06 401 LYS A O 1
ATOM 3145 N N . ARG A 1 402 ? -18.867 2.839 41.375 1.00 97.38 402 ARG A N 1
ATOM 3146 C CA . ARG A 1 402 ? -18.262 1.653 42.004 1.00 97.38 402 ARG A CA 1
ATOM 3147 C C . ARG A 1 402 ? -17.639 0.715 40.994 1.00 97.38 402 ARG A C 1
ATOM 3149 O O . ARG A 1 402 ? -16.737 -0.035 41.350 1.00 97.38 402 ARG A O 1
ATOM 3156 N N . HIS A 1 403 ? -18.118 0.754 39.757 1.00 98.12 403 HIS A N 1
ATOM 3157 C CA . HIS A 1 403 ? -17.640 -0.099 38.684 1.00 98.12 403 HIS A CA 1
ATOM 3158 C C . HIS A 1 403 ? -17.525 0.677 37.381 1.00 98.12 403 HIS A C 1
ATOM 3160 O O . HIS A 1 403 ? -18.152 1.721 37.178 1.00 98.12 403 HIS A O 1
ATOM 3166 N N . PHE A 1 404 ? -16.747 0.112 36.475 1.00 98.06 404 PHE A N 1
ATOM 3167 C CA . PHE A 1 404 ? -16.773 0.473 35.076 1.00 98.06 404 PHE A CA 1
ATOM 3168 C C . PHE A 1 404 ? -16.879 -0.782 34.217 1.00 98.06 404 PHE A C 1
ATOM 3170 O O . PHE A 1 404 ? -16.528 -1.887 34.632 1.00 98.06 404 PHE A O 1
ATOM 3177 N N . TRP A 1 405 ? -17.367 -0.596 33.003 1.00 98.31 405 TRP A N 1
ATOM 3178 C CA . TRP A 1 405 ? -17.373 -1.602 31.960 1.00 98.31 405 TRP A CA 1
ATOM 3179 C C . TRP A 1 405 ? -16.228 -1.326 31.005 1.00 98.31 405 TRP A C 1
ATOM 3181 O O . TRP A 1 405 ? -16.147 -0.230 30.460 1.00 98.31 405 TRP A O 1
ATOM 3191 N N . TYR A 1 406 ? -15.361 -2.310 30.794 1.00 98.19 406 TYR A N 1
ATOM 3192 C CA . TYR A 1 406 ? -14.405 -2.324 29.694 1.00 98.19 406 TYR A CA 1
ATOM 3193 C C . TYR A 1 406 ? -15.031 -3.081 28.530 1.00 98.19 406 TYR A C 1
ATOM 3195 O O . TYR A 1 406 ? -15.318 -4.274 28.657 1.00 98.19 406 TYR A O 1
ATOM 3203 N N . VAL A 1 407 ? -15.279 -2.383 27.427 1.00 97.56 407 VAL A N 1
ATOM 3204 C CA . VAL A 1 407 ? -16.065 -2.904 26.312 1.00 97.56 407 VAL A CA 1
ATOM 3205 C C . VAL A 1 407 ? -15.205 -2.979 25.062 1.00 97.56 407 VAL A C 1
ATOM 3207 O O . VAL A 1 407 ? -14.583 -1.995 24.663 1.00 97.56 407 VAL A O 1
ATOM 3210 N N . ILE A 1 408 ? -15.185 -4.160 24.452 1.00 96.56 408 ILE A N 1
ATOM 3211 C CA . ILE A 1 408 ? -14.557 -4.432 23.163 1.00 96.56 408 ILE A CA 1
ATOM 3212 C C . ILE A 1 408 ? -15.680 -4.710 22.179 1.00 96.56 408 ILE A C 1
ATOM 3214 O O . ILE A 1 408 ? -16.497 -5.608 22.403 1.00 96.56 408 ILE A O 1
ATOM 3218 N N . ASN A 1 409 ? -15.731 -3.947 21.096 1.00 95.62 409 ASN A N 1
ATOM 3219 C CA . ASN A 1 409 ? -16.674 -4.244 20.033 1.00 95.62 409 ASN A CA 1
ATOM 3220 C C . ASN A 1 409 ? -16.376 -5.606 19.407 1.00 95.62 409 ASN A C 1
ATOM 3222 O O . ASN A 1 409 ? -15.215 -5.948 19.209 1.00 95.62 409 ASN A O 1
ATOM 3226 N N . ASN A 1 410 ? -17.425 -6.359 19.109 1.00 95.50 410 ASN A N 1
ATOM 3227 C CA . ASN A 1 410 ? -17.335 -7.706 18.549 1.00 95.50 410 ASN A CA 1
ATOM 3228 C C . ASN A 1 410 ? -18.500 -7.900 17.573 1.00 95.50 410 ASN A C 1
ATOM 3230 O O . ASN A 1 410 ? -19.330 -8.802 17.699 1.00 95.50 410 ASN A O 1
ATOM 3234 N N . GLY A 1 411 ? -18.642 -6.910 16.694 1.00 92.06 411 GLY A N 1
ATOM 3235 C CA . GLY A 1 411 ? -19.722 -6.815 15.723 1.00 92.06 411 GLY A CA 1
ATOM 3236 C C . GLY A 1 411 ? -19.237 -6.852 14.283 1.00 92.06 411 GLY A C 1
ATOM 3237 O O . GLY A 1 411 ? -19.981 -6.418 13.406 1.00 92.06 411 GLY A O 1
ATOM 3238 N N . ALA A 1 412 ? -18.002 -7.297 14.037 1.00 91.06 412 ALA A N 1
ATOM 3239 C CA . ALA A 1 412 ? -17.484 -7.429 12.688 1.00 91.06 412 ALA A CA 1
ATOM 3240 C C . ALA A 1 412 ? -18.043 -8.706 12.047 1.00 91.06 412 ALA A C 1
ATOM 3242 O O . ALA A 1 412 ? -18.421 -9.671 12.723 1.00 91.06 412 ALA A O 1
ATOM 3243 N N . ASP A 1 413 ? -18.114 -8.707 10.718 1.00 89.88 413 ASP A N 1
ATOM 3244 C CA . ASP A 1 413 ? -18.547 -9.879 9.967 1.00 89.88 413 ASP A CA 1
ATOM 3245 C C . ASP A 1 413 ? -17.569 -11.041 10.187 1.00 89.88 413 ASP A C 1
ATOM 3247 O O . ASP A 1 413 ? -16.383 -10.946 9.871 1.00 89.88 413 ASP A O 1
ATOM 3251 N N . GLY A 1 414 ? -18.091 -12.165 10.680 1.00 90.06 414 GLY A N 1
ATOM 3252 C CA . GLY A 1 414 ? -17.305 -13.365 10.980 1.00 90.06 414 GLY A CA 1
ATOM 3253 C C . GLY A 1 414 ? -16.904 -13.516 12.449 1.00 90.06 414 GLY A C 1
ATOM 3254 O O . GLY A 1 414 ? -16.372 -14.571 12.798 1.00 90.06 414 GLY A O 1
ATOM 3255 N N . ASP A 1 415 ? -17.200 -12.529 13.298 1.00 91.19 415 ASP A N 1
ATOM 3256 C CA . ASP A 1 415 ? -17.001 -12.635 14.745 1.00 91.19 415 ASP A CA 1
ATOM 3257 C C . ASP A 1 415 ? -17.966 -13.646 15.386 1.00 91.19 415 ASP A C 1
ATOM 3259 O O . ASP A 1 415 ? -19.083 -13.885 14.915 1.00 91.19 415 ASP A O 1
ATOM 3263 N N . ASP A 1 416 ? -17.552 -14.219 16.519 1.00 94.12 416 ASP A N 1
ATOM 3264 C CA . ASP A 1 416 ? -18.430 -15.043 17.348 1.00 94.12 416 ASP A CA 1
ATOM 3265 C C . ASP A 1 416 ? -19.321 -14.158 18.229 1.00 94.12 416 ASP A C 1
ATOM 3267 O O . ASP A 1 416 ? -18.973 -13.794 19.357 1.00 94.12 416 ASP A O 1
ATOM 3271 N N . TRP A 1 417 ? -20.506 -13.826 17.718 1.00 94.81 417 TRP A N 1
ATOM 3272 C CA . TRP A 1 417 ? -21.482 -13.008 18.440 1.00 94.81 417 TRP A CA 1
ATOM 3273 C C . TRP A 1 417 ? -22.107 -13.717 19.646 1.00 94.81 417 TRP A C 1
ATOM 3275 O O . TRP A 1 417 ? -22.750 -13.058 20.459 1.00 94.81 417 TRP A O 1
ATOM 3285 N N . SER A 1 418 ? -21.904 -15.031 19.823 1.00 95.50 418 SER A N 1
ATOM 3286 C CA . SER A 1 418 ? -22.399 -15.737 21.015 1.00 95.50 418 SER A CA 1
ATOM 3287 C C . SER A 1 418 ? -21.696 -15.291 22.302 1.00 95.50 418 SER A C 1
ATOM 3289 O O . SER A 1 418 ? -22.233 -15.462 23.395 1.00 95.50 418 SER A O 1
ATOM 3291 N N . SER A 1 419 ? -20.525 -14.661 22.165 1.00 96.00 419 SER A N 1
ATOM 3292 C CA . SER A 1 419 ? -19.781 -14.061 23.271 1.00 96.00 419 SER A CA 1
ATOM 3293 C C . SER A 1 419 ? -20.291 -12.668 23.671 1.00 96.00 419 SER A C 1
ATOM 3295 O O . SER A 1 419 ? -19.856 -12.141 24.701 1.00 96.00 419 SER A O 1
ATOM 3297 N N . ASN A 1 420 ? -21.204 -12.061 22.901 1.00 97.50 420 ASN A N 1
ATOM 3298 C CA . ASN A 1 420 ? -21.692 -10.710 23.170 1.00 97.50 420 ASN A CA 1
ATOM 3299 C C . ASN A 1 420 ? -22.581 -10.687 24.414 1.00 97.50 420 ASN A C 1
ATOM 3301 O O . ASN A 1 420 ? -23.544 -11.439 24.534 1.00 97.50 420 ASN A O 1
ATOM 3305 N N . ASN A 1 421 ? -22.258 -9.780 25.332 1.00 98.00 421 ASN A N 1
ATOM 3306 C CA . ASN A 1 421 ? -23.046 -9.522 26.534 1.00 98.00 421 ASN A CA 1
ATOM 3307 C C . ASN A 1 421 ? -23.393 -8.037 26.718 1.00 98.00 421 ASN A C 1
ATOM 3309 O O . ASN A 1 421 ? -24.058 -7.665 27.677 1.00 98.00 421 ASN A O 1
ATOM 3313 N N . VAL A 1 422 ? -22.966 -7.162 25.809 1.00 97.50 422 VAL A N 1
ATOM 3314 C CA . VAL A 1 422 ? -23.317 -5.739 25.822 1.00 97.50 422 VAL A CA 1
ATOM 3315 C C . VAL A 1 422 ? -24.117 -5.402 24.573 1.00 97.50 422 VAL A C 1
ATOM 3317 O O . VAL A 1 422 ? -23.685 -5.679 23.453 1.00 97.50 422 VAL A O 1
ATOM 3320 N N . LEU A 1 423 ? -25.275 -4.770 24.767 1.00 95.19 423 LEU A N 1
ATOM 3321 C CA . LEU A 1 423 ? -26.099 -4.257 23.678 1.00 95.19 423 LEU A CA 1
ATOM 3322 C C . LEU A 1 423 ? -25.474 -2.990 23.098 1.00 95.19 423 LEU A C 1
ATOM 3324 O O . LEU A 1 423 ? -25.216 -2.020 23.812 1.00 95.19 423 LEU A O 1
ATOM 3328 N N . THR A 1 424 ? -25.283 -2.988 21.783 1.00 92.31 424 THR A N 1
ATOM 3329 C CA . THR A 1 424 ? -24.847 -1.820 21.012 1.00 92.31 424 THR A CA 1
ATOM 3330 C C . THR A 1 424 ? -25.888 -1.499 19.940 1.00 92.31 424 THR A C 1
ATOM 3332 O O . THR A 1 424 ? -26.900 -2.186 19.817 1.00 92.31 424 THR A O 1
ATOM 3335 N N . GLY A 1 425 ? -25.668 -0.443 19.151 1.00 87.06 425 GLY A N 1
ATOM 3336 C CA . GLY A 1 425 ? -26.500 -0.184 17.970 1.00 87.06 425 GLY A CA 1
ATOM 3337 C C . GLY A 1 425 ? -26.332 -1.223 16.846 1.00 87.06 425 GLY A C 1
ATOM 3338 O O . GLY A 1 425 ? -27.109 -1.196 15.897 1.00 87.06 425 GLY A O 1
ATOM 3339 N N . GLY A 1 426 ? -25.324 -2.103 16.938 1.00 88.75 426 GLY A N 1
ATOM 3340 C CA . GLY A 1 426 ? -25.020 -3.161 15.969 1.00 88.75 426 GLY A CA 1
ATOM 3341 C C . GLY A 1 426 ? -25.198 -4.568 16.553 1.00 88.75 426 GLY A C 1
ATOM 3342 O O . GLY A 1 426 ? -26.107 -4.806 17.341 1.00 88.75 426 GLY A O 1
ATOM 3343 N N . ALA A 1 427 ? -24.318 -5.505 16.179 1.00 91.56 427 ALA A N 1
ATOM 3344 C CA . ALA A 1 427 ? -24.402 -6.920 16.577 1.00 91.56 427 ALA A CA 1
ATOM 3345 C C . ALA A 1 427 ? -24.079 -7.203 18.063 1.00 91.56 427 ALA A C 1
ATOM 3347 O O . ALA A 1 427 ? -24.213 -8.338 18.522 1.00 91.56 427 ALA A O 1
ATOM 3348 N N . GLY A 1 428 ? -23.674 -6.183 18.824 1.00 94.69 428 GLY A N 1
ATOM 3349 C CA . GLY A 1 428 ? -23.301 -6.282 20.235 1.00 94.69 428 GLY A CA 1
ATOM 3350 C C . GLY A 1 428 ? -21.803 -6.103 20.478 1.00 94.69 428 GLY A C 1
ATOM 3351 O O . GLY A 1 428 ? -21.037 -5.759 19.581 1.00 94.69 428 GLY A O 1
ATOM 3352 N N . ALA A 1 429 ? -21.403 -6.268 21.733 1.00 96.94 429 ALA A N 1
ATOM 3353 C CA . ALA A 1 429 ? -20.022 -6.155 22.181 1.00 96.94 429 ALA A CA 1
ATOM 3354 C C . ALA A 1 429 ? -19.754 -7.077 23.378 1.00 96.94 429 ALA A C 1
ATOM 3356 O O . ALA A 1 429 ? -20.680 -7.589 24.016 1.00 96.94 429 ALA A O 1
ATOM 3357 N N . ILE A 1 430 ? -18.474 -7.248 23.705 1.00 97.88 430 ILE A N 1
ATOM 3358 C CA . ILE A 1 430 ? -18.010 -7.996 24.872 1.00 97.88 430 ILE A CA 1
ATOM 3359 C C . ILE A 1 430 ? -17.615 -6.998 25.960 1.00 97.88 430 ILE A C 1
ATOM 3361 O O . ILE A 1 430 ? -16.683 -6.212 25.796 1.00 97.88 430 ILE A O 1
ATOM 3365 N N . GLY A 1 431 ? -18.315 -7.044 27.087 1.00 97.81 431 GLY A N 1
ATOM 3366 C CA . GLY A 1 431 ? -18.087 -6.228 28.269 1.00 97.81 431 GLY A CA 1
ATOM 3367 C C . GLY A 1 431 ? -17.532 -7.033 29.441 1.00 97.81 431 GLY A C 1
ATOM 3368 O O . GLY A 1 431 ? -18.025 -8.116 29.768 1.00 97.81 431 GLY A O 1
ATOM 3369 N N . ARG A 1 432 ? -16.533 -6.460 30.113 1.00 98.31 432 ARG A N 1
ATOM 3370 C CA . ARG A 1 432 ? -16.023 -6.900 31.417 1.00 98.31 432 ARG A CA 1
ATOM 3371 C C . ARG A 1 432 ? -16.365 -5.845 32.460 1.00 98.31 432 ARG A C 1
ATOM 3373 O O . ARG A 1 432 ? -15.997 -4.685 32.278 1.00 98.31 432 ARG A O 1
ATOM 3380 N N . LYS A 1 433 ? -17.055 -6.231 33.534 1.00 98.31 433 LYS A N 1
ATOM 3381 C CA . LYS A 1 433 ? -17.385 -5.330 34.644 1.00 98.31 433 LYS A CA 1
ATOM 3382 C C . LYS A 1 433 ? -16.273 -5.385 35.686 1.00 98.31 433 LYS A C 1
ATOM 3384 O O . LYS A 1 433 ? -15.951 -6.455 36.184 1.00 98.31 433 LYS A O 1
ATOM 3389 N N . VAL A 1 434 ? -15.681 -4.240 36.001 1.00 98.25 434 VAL A N 1
ATOM 3390 C CA . VAL A 1 434 ? -14.482 -4.129 36.842 1.00 98.25 434 VAL A CA 1
ATOM 3391 C C . VAL A 1 434 ? -14.752 -3.140 37.979 1.00 98.25 434 VAL A C 1
ATOM 3393 O O . VAL A 1 434 ? -15.364 -2.098 37.723 1.00 98.25 434 VAL A O 1
ATOM 3396 N N . PRO A 1 435 ? -14.309 -3.403 39.223 1.00 98.12 435 PRO A N 1
ATOM 3397 C CA . PRO A 1 435 ? -14.352 -2.410 40.294 1.00 98.12 435 PRO A CA 1
ATOM 3398 C C . PRO A 1 435 ? -13.593 -1.130 39.919 1.00 98.12 435 PRO A C 1
ATOM 3400 O O . PRO A 1 435 ? -12.455 -1.175 39.451 1.00 98.12 435 PRO A O 1
ATOM 3403 N N . LEU A 1 436 ? -14.212 0.027 40.144 1.00 98.00 436 LEU A N 1
ATOM 3404 C CA . LEU A 1 436 ? -13.599 1.330 39.910 1.00 98.00 436 LEU A CA 1
ATOM 3405 C C . LEU A 1 436 ? -12.815 1.754 41.155 1.00 98.00 436 LEU A C 1
ATOM 3407 O O . LEU A 1 436 ? -13.363 2.336 42.088 1.00 98.00 436 LEU A O 1
ATOM 3411 N N . THR A 1 437 ? -11.525 1.442 41.167 1.00 97.94 437 THR A N 1
ATOM 3412 C CA . THR A 1 437 ? -10.572 1.958 42.158 1.00 97.94 437 THR A CA 1
ATOM 3413 C C . THR A 1 437 ? -9.972 3.286 41.687 1.00 97.94 437 THR A C 1
ATOM 3415 O O . THR A 1 437 ? -10.029 3.615 40.500 1.00 97.94 437 THR A O 1
ATOM 3418 N N . ASP A 1 438 ? -9.340 4.039 42.592 1.00 97.62 438 ASP A N 1
ATOM 3419 C CA . ASP A 1 438 ? -8.619 5.271 42.228 1.00 97.62 438 ASP A CA 1
ATOM 3420 C C . ASP A 1 438 ? -7.503 5.001 41.202 1.00 97.62 438 ASP A C 1
ATOM 3422 O O . ASP A 1 438 ? -7.279 5.791 40.285 1.00 97.62 438 ASP A O 1
ATOM 3426 N N . GLU A 1 439 ? -6.840 3.845 41.317 1.00 97.25 439 GLU A N 1
ATOM 3427 C CA . GLU A 1 439 ? -5.836 3.386 40.354 1.00 97.25 439 GLU A CA 1
ATOM 3428 C C . GLU A 1 439 ? -6.457 3.127 38.975 1.00 97.25 439 GLU A C 1
ATOM 3430 O O . GLU A 1 439 ? -5.940 3.608 37.965 1.00 97.25 439 GLU A O 1
ATOM 3435 N N . ALA A 1 440 ? -7.594 2.424 38.921 1.00 97.00 440 ALA A N 1
ATOM 3436 C CA . ALA A 1 440 ? -8.301 2.168 37.671 1.00 97.00 440 ALA A CA 1
ATOM 3437 C C . ALA A 1 440 ? -8.745 3.473 36.998 1.00 97.00 440 ALA A C 1
ATOM 3439 O O . ALA A 1 440 ? -8.573 3.635 35.790 1.00 97.00 440 ALA A O 1
ATOM 3440 N N . LEU A 1 441 ? -9.260 4.429 37.777 1.00 97.00 441 LEU A N 1
ATOM 3441 C CA . LEU A 1 441 ? -9.660 5.738 37.269 1.00 97.00 441 LEU A CA 1
ATOM 3442 C C . LEU A 1 441 ? -8.468 6.500 36.674 1.00 97.00 441 LEU A C 1
ATOM 3444 O O . LEU A 1 441 ? -8.574 7.017 35.564 1.00 97.00 441 LEU A O 1
ATOM 3448 N N . ALA A 1 442 ? -7.319 6.518 37.356 1.00 97.38 442 ALA A N 1
ATOM 3449 C CA . ALA A 1 442 ? -6.105 7.153 36.842 1.00 97.38 442 ALA A CA 1
ATOM 3450 C C . ALA A 1 442 ? -5.624 6.518 35.523 1.00 97.38 442 ALA A C 1
ATOM 3452 O O . ALA A 1 442 ? -5.229 7.231 34.598 1.00 97.38 442 ALA A O 1
ATOM 3453 N N . ILE A 1 443 ? -5.703 5.187 35.408 1.00 97.62 443 ILE A N 1
ATOM 3454 C CA . ILE A 1 443 ? -5.380 4.463 34.170 1.00 97.62 443 ILE A CA 1
ATOM 3455 C C . ILE A 1 443 ? -6.357 4.840 33.048 1.00 97.62 443 ILE A C 1
ATOM 3457 O O . ILE A 1 443 ? -5.919 5.096 31.925 1.00 97.62 443 ILE A O 1
ATOM 3461 N N . ILE A 1 444 ? -7.662 4.902 33.337 1.00 96.75 444 ILE A N 1
ATOM 3462 C CA . ILE A 1 444 ? -8.688 5.294 32.360 1.00 96.75 444 ILE A CA 1
ATOM 3463 C C . ILE A 1 444 ? -8.409 6.704 31.837 1.00 96.75 444 ILE A C 1
ATOM 3465 O O . ILE A 1 444 ? -8.386 6.886 30.623 1.00 96.75 444 ILE A O 1
ATOM 3469 N N . GLU A 1 445 ? -8.151 7.679 32.716 1.00 96.31 445 GLU A N 1
ATOM 3470 C CA . GLU A 1 445 ? -7.828 9.062 32.326 1.00 96.31 445 GLU A CA 1
ATOM 3471 C C . GLU A 1 445 ? -6.584 9.141 31.430 1.00 96.31 445 GLU A C 1
ATOM 3473 O O . GLU A 1 445 ? -6.591 9.857 30.429 1.00 96.31 445 GLU A O 1
ATOM 3478 N N . ALA A 1 446 ? -5.541 8.364 31.734 1.00 95.62 446 ALA A N 1
ATOM 3479 C CA . ALA A 1 446 ? -4.325 8.313 30.923 1.00 95.62 446 ALA A CA 1
ATOM 3480 C C . ALA A 1 446 ? -4.525 7.629 29.553 1.00 95.62 446 ALA A C 1
ATOM 3482 O O . ALA A 1 446 ? -3.773 7.897 28.614 1.00 95.62 446 ALA A O 1
ATOM 3483 N N . ALA A 1 447 ? -5.522 6.748 29.423 1.00 95.12 447 ALA A N 1
ATOM 3484 C CA . ALA A 1 447 ? -5.785 5.968 28.214 1.00 95.12 447 ALA A CA 1
ATOM 3485 C C . ALA A 1 447 ? -6.748 6.646 27.214 1.00 95.12 447 ALA A C 1
ATOM 3487 O O . ALA A 1 447 ? -6.818 6.201 26.061 1.00 95.12 447 ALA A O 1
ATOM 3488 N N . LYS A 1 448 ? -7.480 7.692 27.633 1.00 93.31 448 LYS A N 1
ATOM 3489 C CA . LYS A 1 448 ? -8.518 8.368 26.827 1.00 93.31 448 LYS A CA 1
ATOM 3490 C C . LYS A 1 448 ? -7.987 8.880 25.494 1.00 93.31 448 LYS A C 1
ATOM 3492 O O . LYS A 1 448 ? -6.891 9.443 25.441 1.00 93.31 448 LYS A O 1
ATOM 3497 N N . GLU A 1 449 ? -8.772 8.688 24.427 1.00 81.25 449 GLU A N 1
ATOM 3498 C CA . GLU A 1 449 ? -8.451 9.162 23.072 1.00 81.25 449 GLU A CA 1
ATOM 3499 C C . GLU A 1 449 ? -8.337 10.688 22.957 1.00 81.25 449 GLU A C 1
ATOM 3501 O O . GLU A 1 449 ? -9.199 11.409 23.504 1.00 81.25 449 GLU A O 1
#

Radius of gyration: 32.12 Å; chains: 1; bounding box: 62×63×95 Å

Foldseek 3Di:
DDPVVVVLVVVVVQQQAFDWDDDPQKTKTDYDPVLCVVVVVVLVVLVWDADPVRRITIDRNVSCPPVNVVVSVVSRVVSGDDPVVSVVLLVLLLVLLVVQQPDDFQFWHWDQDPNNQKIWIDGPCVVVVVLLVQQQWDADDDPRGTTIDGSRRGDNVSSVVSVVVRNVVSVVVVVVVVVVVVVDDDPDDDPDAQWDWDDDPQAAIKIAHPCVLCVVVLCVLAVDFDDDNITTRRDPPDPVSVVSVVCCVVPPVNVVVVVVVVLVLQLPPCPPQPPDDFDFAQQWDAASQQRHIAHGRQWGKGFDQRPPPPDPDPPSTDIGIHGPDPVVSVVSNVVVVVVVVVVVVLVVLLVVLVVVLVVQLVPAFDFDAAEDEADPDKFFLDPPVCLVAQAGWIKGQDPVNQKIKTKGGQQHPPGDLNQFHYDDPGSHIGITIHTRDPVSVVSSVSRGD

Sequence (449 aa):
MSAIDRVAQRYLDAAALIKLREDGGLLIVSGPYDAMKDVYPKLKRLGFTYNGMDKSWRLPVAKATPQIRQKVEALLKAANPDPVDVAKKEADVRALFQEALTAKLTAFKFTQAPNPNTIILTGMTFPMKDEAKAAGGSWGEGVVQGYLFTVGAIEPAAFKKFLGQLDHQSDQYKAQQVKTLAVVGDGKTWPTIGVTMTYVSGRGVVLRGNTRPFREDIRSLFARPSWTTEWLISSLEKATSFERLMMLFDDAEVKAKAEADAVAKATPANVPAPAATCRPNRKPGYCSVCGHPVQIGEGCIYQVYDPNIESDYDDDMRWVVRHKDTALCSRLKRERQEHQEQEHQKAMGKLEARRKLRELAMKDGDYLPGEHRLPDEQIYIEGRNSVIYGGGIWVVIEPDKRHFWYVINNGADGDDWSSNNVLTGGAGAIGRKVPLTDEALAIIEAAKE

pLDDT: mean 79.99, std 19.59, range [29.55, 98.31]